Protein AF-0000000080301432 (afdb_homodimer)

Structure (mmCIF, N/CA/C/O backbone):
data_AF-0000000080301432-model_v1
#
loop_
_entity.id
_entity.type
_entity.pdbx_description
1 polymer 'cAMP-binding proteins'
#
loop_
_atom_site.group_PDB
_atom_site.id
_atom_site.type_symbol
_atom_site.label_atom_id
_atom_site.label_alt_id
_atom_site.label_comp_id
_atom_site.label_asym_id
_atom_site.label_entity_id
_atom_site.label_seq_id
_atom_site.pdbx_PDB_ins_code
_atom_site.Cartn_x
_atom_site.Cartn_y
_atom_site.Cartn_z
_atom_site.occupancy
_atom_site.B_iso_or_equiv
_atom_site.auth_seq_id
_atom_site.auth_comp_id
_atom_site.auth_asym_id
_atom_site.auth_atom_id
_atom_site.pdbx_PDB_model_num
ATOM 1 N N . MET A 1 1 ? 29.312 36.219 -25.047 1 31.88 1 MET A N 1
ATOM 2 C CA . MET A 1 1 ? 28.875 35.688 -23.75 1 31.88 1 MET A CA 1
ATOM 3 C C . MET A 1 1 ? 28.266 34.281 -23.922 1 31.88 1 MET A C 1
ATOM 5 O O . MET A 1 1 ? 27.234 34.156 -24.578 1 31.88 1 MET A O 1
ATOM 9 N N . THR A 1 2 ? 29.094 33.219 -23.953 1 35.44 2 THR A N 1
ATOM 10 C CA . THR A 1 2 ? 28.906 31.828 -24.328 1 35.44 2 THR A CA 1
ATOM 11 C C . THR A 1 2 ? 27.922 31.156 -23.375 1 35.44 2 THR A C 1
ATOM 13 O O . THR A 1 2 ? 28.062 31.266 -22.156 1 35.44 2 THR A O 1
ATOM 16 N N . ASP A 1 3 ? 26.672 30.906 -23.781 1 39.03 3 ASP A N 1
ATOM 17 C CA . ASP A 1 3 ? 25.578 30.281 -23.031 1 39.03 3 ASP A CA 1
ATOM 18 C C . ASP A 1 3 ? 26.047 29 -22.359 1 39.03 3 ASP A C 1
ATOM 20 O O . ASP A 1 3 ? 26.672 28.141 -22.984 1 39.03 3 ASP A O 1
ATOM 24 N N . PRO A 1 4 ? 26.297 29.078 -20.984 1 39.94 4 PRO A N 1
ATOM 25 C CA . PRO A 1 4 ? 26.75 27.844 -20.328 1 39.94 4 PRO A CA 1
ATOM 26 C C . PRO A 1 4 ? 25.906 26.625 -20.703 1 39.94 4 PRO A C 1
ATOM 28 O O . PRO A 1 4 ? 24.688 26.734 -20.828 1 39.94 4 PRO A O 1
ATOM 31 N N . ALA A 1 5 ? 26.469 25.719 -21.469 1 35.34 5 ALA A N 1
ATOM 32 C CA . ALA A 1 5 ? 25.938 24.438 -21.969 1 35.34 5 ALA A CA 1
ATOM 33 C C . ALA A 1 5 ? 25.188 23.703 -20.875 1 35.34 5 ALA A C 1
ATOM 35 O O . ALA A 1 5 ? 25.672 23.594 -19.734 1 35.34 5 ALA A O 1
ATOM 36 N N . ARG A 1 6 ? 23.859 23.75 -20.812 1 36 6 ARG A N 1
ATOM 37 C CA . ARG A 1 6 ? 23 22.953 -19.938 1 36 6 ARG A CA 1
ATOM 38 C C . ARG A 1 6 ? 23.531 21.531 -19.812 1 36 6 ARG A C 1
ATOM 40 O O . ARG A 1 6 ? 23.859 20.891 -20.828 1 36 6 ARG A O 1
ATOM 47 N N . PRO A 1 7 ? 24.047 21.156 -18.641 1 33.66 7 PRO A N 1
ATOM 48 C CA . PRO A 1 7 ? 24.594 19.797 -18.594 1 33.66 7 PRO A CA 1
ATOM 49 C C . PRO A 1 7 ? 23.703 18.781 -19.328 1 33.66 7 PRO A C 1
ATOM 51 O O . PRO A 1 7 ? 22.484 18.969 -19.406 1 33.66 7 PRO A O 1
ATOM 54 N N . THR A 1 8 ? 24.172 18.219 -20.391 1 31.19 8 THR A N 1
ATOM 55 C CA . THR A 1 8 ? 23.562 17.125 -21.125 1 31.19 8 THR A CA 1
ATOM 56 C C . THR A 1 8 ? 22.938 16.109 -20.172 1 31.19 8 THR A C 1
ATOM 58 O O . THR A 1 8 ? 23.547 15.719 -19.172 1 31.19 8 THR A O 1
ATOM 61 N N . LEU A 1 9 ? 21.688 16.062 -20.062 1 32.84 9 LEU A N 1
ATOM 62 C CA . LEU A 1 9 ? 20.953 15.008 -19.375 1 32.84 9 LEU A CA 1
ATOM 63 C C . LEU A 1 9 ? 21.688 13.68 -19.484 1 32.84 9 LEU A C 1
ATOM 65 O O . LEU A 1 9 ? 22.016 13.242 -20.594 1 32.84 9 LEU A O 1
ATOM 69 N N . ALA A 1 10 ? 22.5 13.367 -18.5 1 34.22 10 ALA A N 1
ATOM 70 C CA . ALA A 1 10 ? 23.203 12.094 -18.422 1 34.22 10 ALA A CA 1
ATOM 71 C C . ALA A 1 10 ? 22.422 10.992 -19.125 1 34.22 10 ALA A C 1
ATOM 73 O O . ALA A 1 10 ? 21.188 10.992 -19.109 1 34.22 10 ALA A O 1
ATOM 74 N N . THR A 1 11 ? 22.906 10.391 -20.109 1 33.69 11 THR A N 1
ATOM 75 C CA . THR A 1 11 ? 22.484 9.25 -20.922 1 33.69 11 THR A CA 1
ATOM 76 C C . THR A 1 11 ? 21.766 8.227 -20.062 1 33.69 11 THR A C 1
ATOM 78 O O . THR A 1 11 ? 22.125 8.016 -18.891 1 33.69 11 THR A O 1
ATOM 81 N N . THR A 1 12 ? 20.5 8.047 -20.234 1 35.94 12 THR A N 1
ATOM 82 C CA . THR A 1 12 ? 19.75 6.914 -19.719 1 35.94 12 THR A CA 1
ATOM 83 C C . THR A 1 12 ? 20.625 5.668 -19.625 1 35.94 12 THR A C 1
ATOM 85 O O . THR A 1 12 ? 21.297 5.312 -20.594 1 35.94 12 THR A O 1
ATOM 88 N N . PRO A 1 13 ? 21.25 5.383 -18.5 1 36.56 13 PRO A N 1
ATOM 89 C CA . PRO A 1 13 ? 22.016 4.145 -18.594 1 36.56 13 PRO A CA 1
ATOM 90 C C . PRO A 1 13 ? 21.453 3.166 -19.609 1 36.56 13 PRO A C 1
ATOM 92 O O . PRO A 1 13 ? 20.25 3.115 -19.828 1 36.56 13 PRO A O 1
ATOM 95 N N . THR A 1 14 ? 21.984 3.111 -20.766 1 36.69 14 THR A N 1
ATOM 96 C CA . THR A 1 14 ? 21.688 1.979 -21.625 1 36.69 14 THR A CA 1
ATOM 97 C C . THR A 1 14 ? 21.359 0.737 -20.797 1 36.69 14 THR A C 1
ATOM 99 O O . THR A 1 14 ? 22.062 0.423 -19.844 1 36.69 14 THR A O 1
ATOM 102 N N . THR A 1 15 ? 20.125 0.4 -20.594 1 39.47 15 THR A N 1
ATOM 103 C CA . THR A 1 15 ? 19.719 -0.861 -19.984 1 39.47 15 THR A CA 1
ATOM 104 C C . THR A 1 15 ? 20.703 -1.977 -20.359 1 39.47 15 THR A C 1
ATOM 106 O O . THR A 1 15 ? 20.719 -2.434 -21.516 1 39.47 15 THR A O 1
ATOM 109 N N . ARG A 1 16 ? 22.016 -1.852 -20.438 1 42.56 16 ARG A N 1
ATOM 110 C CA . ARG A 1 16 ? 22.766 -3.096 -20.594 1 42.56 16 ARG A CA 1
ATOM 111 C C . ARG A 1 16 ? 22.016 -4.262 -19.938 1 42.56 16 ARG A C 1
ATOM 113 O O . ARG A 1 16 ? 21.531 -4.148 -18.812 1 42.56 16 ARG A O 1
ATOM 120 N N . ALA A 1 17 ? 21.609 -5.152 -20.75 1 49.19 17 ALA A N 1
ATOM 121 C CA . ALA A 1 17 ? 20.953 -6.383 -20.312 1 49.19 17 ALA A CA 1
ATOM 122 C C . ALA A 1 17 ? 21.453 -6.805 -18.938 1 49.19 17 ALA A C 1
ATOM 124 O O . ALA A 1 17 ? 22.641 -7.062 -18.734 1 49.19 17 ALA A O 1
ATOM 125 N N . ALA A 1 18 ? 20.844 -6.289 -17.781 1 62.34 18 ALA A N 1
ATOM 126 C CA . ALA A 1 18 ? 21.188 -6.695 -16.422 1 62.34 18 ALA A CA 1
ATOM 127 C C . ALA A 1 18 ? 21.625 -8.156 -16.375 1 62.34 18 ALA A C 1
ATOM 129 O O . ALA A 1 18 ? 21.016 -9.016 -17.016 1 62.34 18 ALA A O 1
ATOM 130 N N . ARG A 1 19 ? 22.938 -8.383 -16.078 1 77.38 19 ARG A N 1
ATOM 131 C CA . ARG A 1 19 ? 23.406 -9.742 -15.82 1 77.38 19 ARG A CA 1
ATOM 132 C C . ARG A 1 19 ? 22.531 -10.438 -14.789 1 77.38 19 ARG A C 1
ATOM 134 O O . ARG A 1 19 ? 22.125 -9.828 -13.797 1 77.38 19 ARG A O 1
ATOM 141 N N . SER A 1 20 ? 22.031 -11.625 -15.133 1 85.88 20 SER A N 1
ATOM 142 C CA . SER A 1 20 ? 21.234 -12.398 -14.18 1 85.88 20 SER A CA 1
ATOM 143 C C . SER A 1 20 ? 21.953 -12.539 -12.844 1 85.88 20 SER A C 1
ATOM 145 O O . SER A 1 20 ? 23.156 -12.758 -12.812 1 85.88 20 SER A O 1
ATOM 147 N N . LEU A 1 21 ? 21.375 -12.32 -11.773 1 87.38 21 LEU A N 1
ATOM 148 C CA . LEU A 1 21 ? 21.953 -12.492 -10.445 1 87.38 21 LEU A CA 1
ATOM 149 C C . LEU A 1 21 ? 22.469 -13.914 -10.258 1 87.38 21 LEU A C 1
ATOM 151 O O . LEU A 1 21 ? 23.391 -14.141 -9.477 1 87.38 21 LEU A O 1
ATOM 155 N N . THR A 1 22 ? 21.859 -14.766 -10.984 1 84.12 22 THR A N 1
ATOM 156 C CA . THR A 1 22 ? 22.234 -16.172 -10.812 1 84.12 22 THR A CA 1
ATOM 157 C C . THR A 1 22 ? 23.641 -16.422 -11.336 1 84.12 22 THR A C 1
ATOM 159 O O . THR A 1 22 ? 24.25 -17.453 -11.023 1 84.12 22 THR A O 1
ATOM 162 N N . GLU A 1 23 ? 24.141 -15.5 -12.133 1 86.06 23 GLU A N 1
ATOM 163 C CA . GLU A 1 23 ? 25.5 -15.617 -12.648 1 86.06 23 GLU A CA 1
ATOM 164 C C . GLU A 1 23 ? 26.516 -15.266 -11.57 1 86.06 23 GLU A C 1
ATOM 166 O O . GLU A 1 23 ? 27.719 -15.469 -11.766 1 86.06 23 GLU A O 1
ATOM 171 N N . THR A 1 24 ? 26.078 -14.789 -10.445 1 88.44 24 THR A N 1
ATOM 172 C CA . THR A 1 24 ? 26.875 -14.516 -9.258 1 88.44 24 THR A CA 1
ATOM 173 C C . THR A 1 24 ? 26.266 -15.195 -8.031 1 88.44 24 THR A C 1
ATOM 175 O O . THR A 1 24 ? 25.562 -14.562 -7.254 1 88.44 24 THR A O 1
ATOM 178 N N . PRO A 1 25 ? 26.641 -16.484 -7.824 1 88.81 25 PRO A N 1
ATOM 179 C CA . PRO A 1 25 ? 25.969 -17.297 -6.816 1 88.81 25 PRO A CA 1
ATOM 180 C C . PRO A 1 25 ? 25.984 -16.656 -5.43 1 88.81 25 PRO A C 1
ATOM 182 O O . PRO A 1 25 ? 25 -16.719 -4.699 1 88.81 25 PRO A O 1
ATOM 185 N N . ALA A 1 26 ? 27.094 -16.016 -5.113 1 91.44 26 ALA A N 1
ATOM 186 C CA . ALA A 1 26 ? 27.203 -15.391 -3.795 1 91.44 26 ALA A CA 1
ATOM 187 C C . ALA A 1 26 ? 26.203 -14.258 -3.641 1 91.44 26 ALA A C 1
ATOM 189 O O . ALA A 1 26 ? 25.562 -14.117 -2.588 1 91.44 26 ALA A O 1
ATOM 190 N N . LEU A 1 27 ? 26.047 -13.523 -4.699 1 91.62 27 LEU A N 1
ATOM 191 C CA . LEU A 1 27 ? 25.109 -12.406 -4.668 1 91.62 27 LEU A CA 1
ATOM 192 C C . LEU A 1 27 ? 23.672 -12.906 -4.711 1 91.62 27 LEU A C 1
ATOM 194 O O . LEU A 1 27 ? 22.781 -12.312 -4.098 1 91.62 27 LEU A O 1
ATOM 198 N N . ALA A 1 28 ? 23.484 -14.016 -5.453 1 93 28 ALA A N 1
ATOM 199 C CA . ALA A 1 28 ? 22.156 -14.617 -5.508 1 93 28 ALA A CA 1
ATOM 200 C C . ALA A 1 28 ? 21.719 -15.125 -4.133 1 93 28 ALA A C 1
ATOM 202 O O . ALA A 1 28 ? 20.578 -14.914 -3.721 1 93 28 ALA A O 1
ATOM 203 N N . ASP A 1 29 ? 22.672 -15.773 -3.443 1 92.06 29 ASP A N 1
ATOM 204 C CA . ASP A 1 29 ? 22.391 -16.266 -2.098 1 92.06 29 ASP A CA 1
ATOM 205 C C . ASP A 1 29 ? 22.094 -15.109 -1.144 1 92.06 29 ASP A C 1
ATOM 207 O O . ASP A 1 29 ? 21.172 -15.188 -0.337 1 92.06 29 ASP A O 1
ATOM 211 N N . LEU A 1 30 ? 22.875 -14.07 -1.279 1 91.81 30 LEU A N 1
ATOM 212 C CA . LEU A 1 30 ? 22.672 -12.883 -0.455 1 91.81 30 LEU A CA 1
ATOM 213 C C . LEU A 1 30 ? 21.297 -12.266 -0.726 1 91.81 30 LEU A C 1
ATOM 215 O O . LEU A 1 30 ? 20.578 -11.922 0.209 1 91.81 30 LEU A O 1
ATOM 219 N N . ALA A 1 31 ? 20.953 -12.148 -1.987 1 91.94 31 ALA A N 1
ATOM 220 C CA . ALA A 1 31 ? 19.656 -11.578 -2.377 1 91.94 31 ALA A CA 1
ATOM 221 C C . ALA A 1 31 ? 18.5 -12.375 -1.777 1 91.94 31 ALA A C 1
ATOM 223 O O . ALA A 1 31 ? 17.547 -11.797 -1.257 1 91.94 31 ALA A O 1
ATOM 224 N N . ALA A 1 32 ? 18.609 -13.68 -1.793 1 91.31 32 ALA A N 1
ATOM 225 C CA . ALA A 1 32 ? 17.562 -14.547 -1.246 1 91.31 32 ALA A CA 1
ATOM 226 C C . ALA A 1 32 ? 17.422 -14.352 0.261 1 91.31 32 ALA A C 1
ATOM 228 O O . ALA A 1 32 ? 16.312 -14.273 0.784 1 91.31 32 ALA A O 1
ATOM 229 N N . GLN A 1 33 ? 18.531 -14.219 0.921 1 89.69 33 GLN A N 1
ATOM 230 C CA . GLN A 1 33 ? 18.516 -14 2.363 1 89.69 33 GLN A CA 1
ATOM 231 C C . GLN A 1 33 ? 17.922 -12.641 2.715 1 89.69 33 GLN A C 1
ATOM 233 O O . GLN A 1 33 ? 17.125 -12.531 3.646 1 89.69 33 GLN A O 1
ATOM 238 N N . LEU A 1 34 ? 18.266 -11.688 1.955 1 89.69 34 LEU A N 1
ATOM 239 C CA . LEU A 1 34 ? 17.797 -10.328 2.199 1 89.69 34 LEU A CA 1
ATOM 240 C C . LEU A 1 34 ? 16.297 -10.219 1.937 1 89.69 34 LEU A C 1
ATOM 242 O O . LEU A 1 34 ? 15.594 -9.461 2.613 1 89.69 34 LEU A O 1
ATOM 246 N N . LEU A 1 35 ? 15.852 -10.938 0.955 1 88.25 35 LEU A N 1
ATOM 247 C CA . LEU A 1 35 ? 14.422 -10.938 0.648 1 88.25 35 LEU A CA 1
ATOM 248 C C . LEU A 1 35 ? 13.609 -11.461 1.832 1 88.25 35 LEU A C 1
ATOM 250 O O . LEU A 1 35 ? 12.484 -11.023 2.055 1 88.25 35 LEU A O 1
ATOM 254 N N . GLN A 1 36 ? 14.18 -12.289 2.715 1 84.38 36 GLN A N 1
ATOM 255 C CA . GLN A 1 36 ? 13.492 -12.922 3.834 1 84.38 36 GLN A CA 1
ATOM 256 C C . GLN A 1 36 ? 13.516 -12.023 5.07 1 84.38 36 GLN A C 1
ATOM 258 O O . GLN A 1 36 ? 12.609 -12.078 5.902 1 84.38 36 GLN A O 1
ATOM 263 N N . THR A 1 37 ? 14.648 -11.477 5.508 1 68.5 37 THR A N 1
ATOM 264 C CA . THR A 1 37 ? 14.891 -10.82 6.785 1 68.5 37 THR A CA 1
ATOM 265 C C . THR A 1 37 ? 13.992 -9.602 6.949 1 68.5 37 THR A C 1
ATOM 267 O O . THR A 1 37 ? 13.406 -9.391 8.016 1 68.5 37 THR A O 1
ATOM 270 N N . GLU A 1 38 ? 14.367 -8.609 6.441 1 53.78 38 GLU A N 1
ATOM 271 C CA . GLU A 1 38 ? 13.961 -7.301 6.945 1 53.78 38 GLU A CA 1
ATOM 272 C C . GLU A 1 38 ? 12.562 -6.926 6.449 1 53.78 38 GLU A C 1
ATOM 274 O O . GLU A 1 38 ? 11.961 -5.965 6.934 1 53.78 38 GLU A O 1
ATOM 279 N N . GLY A 1 39 ? 11.984 -7.625 5.859 1 51.5 39 GLY A N 1
ATOM 280 C CA . GLY A 1 39 ? 10.711 -7.121 5.371 1 51.5 39 GLY A CA 1
ATOM 281 C C . GLY A 1 39 ? 9.711 -8.219 5.066 1 51.5 39 GLY A C 1
ATOM 282 O O . GLY A 1 39 ? 9.625 -9.211 5.793 1 51.5 39 GLY A O 1
ATOM 283 N N . ALA A 1 40 ? 9.023 -7.789 3.887 1 50.28 40 ALA A N 1
ATOM 284 C CA . ALA A 1 40 ? 7.809 -8.062 3.119 1 50.28 40 ALA A CA 1
ATOM 285 C C . ALA A 1 40 ? 7.66 -9.555 2.84 1 50.28 40 ALA A C 1
ATOM 287 O O . ALA A 1 40 ? 6.539 -10.055 2.717 1 50.28 40 ALA A O 1
ATOM 288 N N . LEU A 1 41 ? 8.914 -10.234 2.791 1 62.16 41 LEU A N 1
ATOM 289 C CA . LEU A 1 41 ? 8.672 -11.523 2.16 1 62.16 41 LEU A CA 1
ATOM 290 C C . LEU A 1 41 ? 8.969 -12.664 3.125 1 62.16 41 LEU A C 1
ATOM 292 O O . LEU A 1 41 ? 9.344 -13.758 2.701 1 62.16 41 LEU A O 1
ATOM 296 N N . SER A 1 42 ? 8.812 -12.164 4.438 1 61.09 42 SER A N 1
ATOM 297 C CA . SER A 1 42 ? 9.039 -13.172 5.469 1 61.09 42 SER A CA 1
ATOM 298 C C . SER A 1 42 ? 8.227 -14.43 5.199 1 61.09 42 SER A C 1
ATOM 300 O O . SER A 1 42 ? 8.562 -15.508 5.695 1 61.09 42 SER A O 1
ATOM 302 N N . ASP A 1 43 ? 7.227 -14.273 4.43 1 69.69 43 ASP A N 1
ATOM 303 C CA . ASP A 1 43 ? 6.402 -15.438 4.117 1 69.69 43 ASP A CA 1
ATOM 304 C C . ASP A 1 43 ? 7.039 -16.281 3.016 1 69.69 43 ASP A C 1
ATOM 306 O O . ASP A 1 43 ? 6.586 -17.391 2.74 1 69.69 43 ASP A O 1
ATOM 310 N N . LEU A 1 44 ? 8.109 -15.625 2.533 1 80.06 44 LEU A N 1
ATOM 311 C CA . LEU A 1 44 ? 8.836 -16.375 1.517 1 80.06 44 LEU A CA 1
ATOM 312 C C . LEU A 1 44 ? 9.883 -17.281 2.154 1 80.06 44 L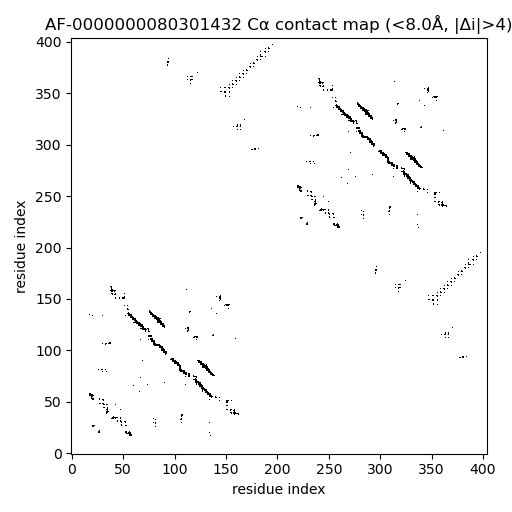EU A C 1
ATOM 314 O O . LEU A 1 44 ? 10.805 -16.797 2.818 1 80.06 44 LEU A O 1
ATOM 318 N N . GLY A 1 45 ? 9.719 -18.562 2.176 1 84.12 45 GLY A N 1
ATOM 319 C CA . GLY A 1 45 ? 10.82 -19.422 2.553 1 84.12 45 GLY A CA 1
ATOM 320 C C . GLY A 1 45 ? 12.055 -19.234 1.686 1 84.12 45 GLY A C 1
ATOM 321 O O . GLY A 1 45 ? 12.008 -18.531 0.672 1 84.12 45 GLY A O 1
ATOM 322 N N . LEU A 1 46 ? 13.188 -19.797 2.059 1 87.31 46 LEU A N 1
ATOM 323 C CA . LEU A 1 46 ? 14.453 -19.609 1.354 1 87.31 46 LEU A CA 1
ATOM 324 C C . LEU A 1 46 ? 14.352 -20.141 -0.076 1 87.31 46 LEU A C 1
ATOM 326 O O . LEU A 1 46 ? 14.898 -19.531 -1.002 1 87.3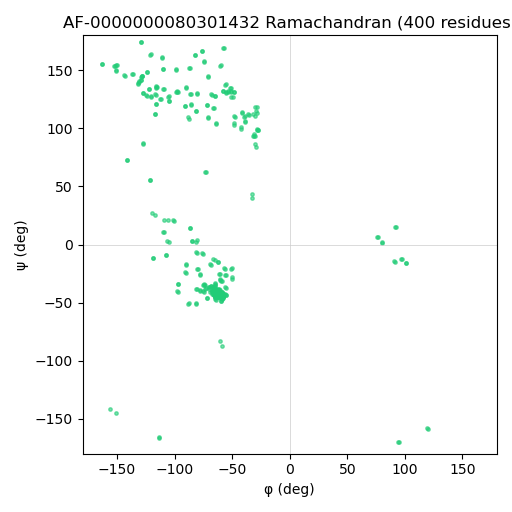1 46 LEU A O 1
ATOM 330 N N . GLU A 1 47 ? 13.672 -21.234 -0.257 1 90.69 47 GLU A N 1
ATOM 331 C CA . GLU A 1 47 ? 13.516 -21.797 -1.593 1 90.69 47 GLU A CA 1
ATOM 332 C C . GLU A 1 47 ? 12.711 -20.875 -2.5 1 90.69 47 GLU A C 1
ATOM 334 O O . GLU A 1 47 ? 13.078 -20.656 -3.658 1 90.69 47 GLU A O 1
ATOM 339 N N . ASP A 1 48 ? 11.656 -20.328 -1.947 1 92.19 48 ASP A N 1
ATOM 340 C CA . ASP A 1 48 ? 10.836 -19.391 -2.707 1 92.19 48 ASP A CA 1
ATOM 341 C C . ASP A 1 48 ? 11.617 -18.125 -3.041 1 92.19 48 ASP A C 1
ATOM 343 O O . ASP A 1 48 ? 11.547 -17.625 -4.164 1 92.19 48 ASP A O 1
ATOM 347 N N . ALA A 1 49 ? 12.406 -17.688 -2.025 1 92.62 49 ALA A N 1
ATOM 348 C CA . ALA A 1 49 ? 13.219 -16.484 -2.234 1 92.62 49 ALA A CA 1
ATOM 349 C C . ALA A 1 49 ? 14.242 -16.719 -3.342 1 92.62 49 ALA A C 1
ATOM 351 O O . ALA A 1 49 ? 14.445 -15.844 -4.191 1 92.62 49 ALA A O 1
ATOM 352 N N . ALA A 1 50 ? 14.844 -17.844 -3.34 1 92.5 50 ALA A N 1
ATOM 353 C CA . ALA A 1 50 ? 15.82 -18.188 -4.367 1 92.5 50 ALA A CA 1
ATOM 354 C C . ALA A 1 50 ? 15.172 -18.219 -5.75 1 92.5 50 ALA A C 1
ATOM 356 O O . ALA A 1 50 ? 15.781 -17.812 -6.738 1 92.5 50 ALA A O 1
ATOM 357 N N . ALA A 1 51 ? 13.984 -18.75 -5.789 1 94.06 51 ALA A N 1
ATOM 358 C CA . ALA A 1 51 ? 13.25 -18.766 -7.055 1 94.06 51 ALA A CA 1
ATOM 359 C C . ALA A 1 51 ? 13.016 -17.359 -7.578 1 94.06 51 ALA A C 1
ATOM 361 O O . ALA A 1 51 ? 13.195 -17.094 -8.773 1 94.06 51 ALA A O 1
ATOM 362 N N . VAL A 1 52 ? 12.641 -16.469 -6.68 1 94.38 52 VAL A N 1
ATOM 363 C CA . VAL A 1 52 ? 12.414 -15.078 -7.074 1 94.38 52 VAL A CA 1
ATOM 364 C C . VAL A 1 52 ? 13.711 -14.477 -7.621 1 94.38 52 VAL A C 1
ATOM 366 O O . VAL A 1 52 ? 13.703 -13.812 -8.656 1 94.38 52 VAL A O 1
ATOM 369 N N . VAL A 1 53 ? 14.789 -14.734 -6.957 1 94.62 53 VAL A N 1
ATOM 370 C CA . VAL A 1 53 ? 16.094 -14.18 -7.309 1 94.62 53 VAL A CA 1
ATOM 371 C C . VAL A 1 53 ? 16.484 -14.633 -8.711 1 94.62 53 VAL A C 1
ATOM 373 O O . VAL A 1 53 ? 17.125 -13.883 -9.461 1 94.62 53 VAL A O 1
ATOM 376 N N . GLY A 1 54 ? 16.031 -15.797 -9.109 1 95.12 54 GLY A N 1
ATOM 377 C CA . GLY A 1 54 ? 16.297 -16.312 -10.438 1 95.12 54 GLY A CA 1
ATOM 378 C C . GLY A 1 54 ? 15.727 -15.445 -11.539 1 95.12 54 GLY A C 1
ATOM 379 O O . GLY A 1 54 ? 16.141 -15.547 -12.695 1 95.12 54 GLY A O 1
ATOM 380 N N . TYR A 1 55 ? 14.844 -14.555 -11.227 1 95.62 55 TYR A N 1
ATOM 381 C CA . TYR A 1 55 ? 14.211 -13.68 -12.203 1 95.62 55 TYR A CA 1
ATOM 382 C C . TYR A 1 55 ? 14.758 -12.258 -12.094 1 95.62 55 TYR A C 1
ATOM 384 O O . TYR A 1 55 ? 14.281 -11.352 -12.781 1 95.62 55 TYR A O 1
ATOM 392 N N . MET A 1 56 ? 15.711 -12.125 -11.203 1 95.69 56 MET A N 1
ATOM 393 C CA . MET A 1 56 ? 16.281 -10.789 -10.992 1 95.69 56 MET A CA 1
ATOM 394 C C . MET A 1 56 ? 17.594 -10.625 -11.758 1 95.69 56 MET A C 1
ATOM 396 O O . MET A 1 56 ? 18.281 -11.609 -12.023 1 95.69 56 MET A O 1
ATOM 400 N N . GLY A 1 57 ? 17.859 -9.445 -12.133 1 95.38 57 GLY A N 1
ATOM 401 C CA . GLY A 1 57 ? 19.141 -9.07 -12.703 1 95.38 57 GLY A CA 1
ATOM 402 C C . GLY A 1 57 ? 19.969 -8.195 -11.789 1 95.38 57 GLY A C 1
ATOM 403 O O . GLY A 1 57 ? 19.422 -7.473 -10.953 1 95.38 57 GLY A O 1
ATOM 404 N N . LEU A 1 58 ? 21.266 -8.289 -11.922 1 95.06 58 LEU A N 1
ATOM 405 C CA . LEU A 1 58 ? 22.172 -7.445 -11.148 1 95.06 58 LEU A CA 1
ATOM 406 C C . LEU A 1 58 ? 22.297 -6.062 -11.781 1 95.06 58 LEU A C 1
ATOM 408 O O . LEU A 1 58 ? 22.547 -5.949 -12.984 1 95.06 58 LEU A O 1
ATOM 412 N N . VAL A 1 59 ? 22.125 -5.059 -10.977 1 94.94 59 VAL A N 1
ATOM 413 C CA . VAL A 1 59 ? 22.281 -3.672 -11.414 1 94.94 59 VAL A CA 1
ATOM 414 C C . VAL A 1 59 ? 23.219 -2.934 -10.461 1 94.94 59 VAL A C 1
ATOM 416 O O . VAL A 1 59 ? 23.188 -3.152 -9.25 1 94.94 59 VAL A O 1
ATOM 419 N N . THR A 1 60 ? 24.016 -2.111 -11 1 95.69 60 THR A N 1
ATOM 420 C CA . THR A 1 60 ? 24.969 -1.339 -10.203 1 95.69 60 THR A CA 1
ATOM 421 C C . THR A 1 60 ? 24.859 0.148 -10.531 1 95.69 60 THR A C 1
ATOM 423 O O . THR A 1 60 ? 24.547 0.519 -11.664 1 95.69 60 THR A O 1
ATOM 426 N N . PHE A 1 61 ? 25.047 0.974 -9.531 1 96.5 61 PHE A N 1
ATOM 427 C CA . PHE A 1 61 ? 25.094 2.426 -9.656 1 96.5 61 PHE A CA 1
ATOM 428 C C . PHE A 1 61 ? 26.297 3 -8.922 1 96.5 61 PHE A C 1
ATOM 430 O O . PHE A 1 61 ? 26.625 2.562 -7.82 1 96.5 61 PHE A O 1
ATOM 437 N N . PRO A 1 62 ? 26.969 3.982 -9.516 1 97.56 62 PRO A N 1
ATOM 438 C CA . PRO A 1 62 ? 28 4.684 -8.75 1 97.56 62 PRO A CA 1
ATOM 439 C C . PRO A 1 62 ? 27.422 5.641 -7.715 1 97.56 62 PRO A C 1
ATOM 441 O O . PRO A 1 62 ? 26.25 6.035 -7.812 1 97.56 62 PRO A O 1
ATOM 444 N N . ALA A 1 63 ? 28.25 5.91 -6.742 1 97.44 63 ALA A N 1
ATOM 445 C CA . ALA A 1 63 ? 27.844 6.906 -5.754 1 97.44 63 ALA A CA 1
ATOM 446 C C . ALA A 1 63 ? 27.438 8.211 -6.43 1 97.44 63 ALA A C 1
ATOM 448 O O . ALA A 1 63 ? 28.094 8.672 -7.363 1 97.44 63 ALA A O 1
ATOM 449 N N . GLY A 1 64 ? 26.25 8.734 -6.02 1 96.25 64 GLY A N 1
ATOM 450 C CA . GLY A 1 64 ? 25.781 10.008 -6.543 1 96.25 64 GLY A CA 1
ATOM 451 C C . GLY A 1 64 ? 24.797 9.852 -7.695 1 96.25 64 GLY A C 1
ATOM 452 O O . GLY A 1 64 ? 24.141 10.812 -8.086 1 96.25 64 GLY A O 1
ATOM 453 N N . ALA A 1 65 ? 24.688 8.68 -8.227 1 96.81 65 ALA A N 1
ATOM 454 C CA . ALA A 1 65 ? 23.812 8.453 -9.375 1 96.81 65 ALA A CA 1
ATOM 455 C C . ALA A 1 65 ? 22.344 8.523 -8.969 1 96.81 65 ALA A C 1
ATOM 457 O O . ALA A 1 65 ? 21.969 8.062 -7.891 1 96.81 65 ALA A O 1
ATOM 458 N N . THR A 1 66 ? 21.516 9.055 -9.883 1 96 66 THR A N 1
ATOM 459 C CA . THR A 1 66 ? 20.062 9 -9.703 1 96 66 THR A CA 1
ATOM 460 C C . THR A 1 66 ? 19.516 7.645 -10.141 1 96 66 THR A C 1
ATOM 462 O O . THR A 1 66 ? 19.594 7.285 -11.32 1 96 66 THR A O 1
ATOM 465 N N . VAL A 1 67 ? 19 6.941 -9.18 1 96.31 67 VAL A N 1
ATOM 466 C CA . VAL A 1 67 ? 18.469 5.605 -9.422 1 96.31 67 VAL A CA 1
ATOM 467 C C . VAL A 1 67 ? 17.047 5.715 -10 1 96.31 67 VAL A C 1
ATOM 469 O O . VAL A 1 67 ? 16.734 5.055 -10.992 1 96.31 67 VAL A O 1
ATOM 472 N N . PHE A 1 68 ? 16.203 6.477 -9.359 1 95.31 68 PHE A N 1
ATOM 473 C CA . PHE A 1 68 ? 14.859 6.855 -9.781 1 95.31 68 PHE A CA 1
ATOM 474 C C . PHE A 1 68 ? 14.672 8.367 -9.703 1 95.31 68 PHE A C 1
ATOM 476 O O . PHE A 1 68 ? 15.203 9.016 -8.805 1 95.31 68 PHE A O 1
ATOM 483 N N . ARG A 1 69 ? 13.938 8.891 -10.617 1 93.38 69 ARG A N 1
ATOM 484 C CA . ARG A 1 69 ? 13.586 10.312 -10.586 1 93.38 69 ARG A CA 1
ATOM 485 C C . ARG A 1 69 ? 12.078 10.492 -10.422 1 93.38 69 ARG A C 1
ATOM 487 O O . ARG A 1 69 ? 11.297 9.961 -11.219 1 93.38 69 ARG A O 1
ATOM 494 N N . GLU A 1 70 ? 11.727 11.141 -9.398 1 91.81 70 GLU A N 1
ATOM 495 C CA . GLU A 1 70 ? 10.312 11.414 -9.164 1 91.81 70 GLU A CA 1
ATOM 496 C C . GLU A 1 70 ? 9.648 11.977 -10.414 1 91.81 70 GLU A C 1
ATOM 498 O O . GLU A 1 70 ? 10.188 12.875 -11.062 1 91.81 70 GLU A O 1
ATOM 503 N N . GLY A 1 71 ? 8.508 11.406 -10.758 1 91.31 71 GLY A N 1
ATOM 504 C CA . GLY A 1 71 ? 7.746 11.883 -11.898 1 91.31 71 GLY A CA 1
ATOM 505 C C . GLY A 1 71 ? 8.109 11.18 -13.195 1 91.31 71 GLY A C 1
ATOM 506 O O . GLY A 1 71 ? 7.391 11.297 -14.195 1 91.31 71 GLY A O 1
ATOM 507 N N . ASP A 1 72 ? 9.234 10.461 -13.234 1 92 72 ASP A N 1
ATOM 508 C CA . ASP A 1 72 ? 9.641 9.727 -14.43 1 92 72 ASP A CA 1
ATOM 509 C C . ASP A 1 72 ? 8.641 8.617 -14.75 1 92 72 ASP A C 1
ATOM 511 O O . ASP A 1 72 ? 8.328 7.789 -13.883 1 92 72 ASP A O 1
ATOM 515 N N . SER A 1 73 ? 8.133 8.539 -15.953 1 89.75 73 SER A N 1
ATOM 516 C CA . SER A 1 73 ? 7.141 7.555 -16.375 1 89.75 73 SER A CA 1
ATOM 517 C C . SER A 1 73 ? 7.75 6.508 -17.297 1 89.75 73 SER A C 1
ATOM 519 O O . SER A 1 73 ? 7.098 5.52 -17.641 1 89.75 73 SER A O 1
ATOM 521 N N . SER A 1 74 ? 8.961 6.703 -17.719 1 82.69 74 SER A N 1
ATOM 522 C CA . SER A 1 74 ? 9.57 5.848 -18.734 1 82.69 74 SER A CA 1
ATOM 523 C C . SER A 1 74 ? 10.297 4.668 -18.094 1 82.69 74 SER A C 1
ATOM 525 O O . SER A 1 74 ? 10.523 3.646 -18.75 1 82.69 74 SER A O 1
ATOM 527 N N . ARG A 1 75 ? 10.719 4.801 -16.828 1 80.5 75 ARG A N 1
ATOM 528 C CA . ARG A 1 75 ? 11.5 3.76 -16.172 1 80.5 75 ARG A CA 1
ATOM 529 C C . ARG A 1 75 ? 10.797 3.268 -14.914 1 80.5 75 ARG A C 1
ATOM 531 O O . ARG A 1 75 ? 11.406 3.207 -13.844 1 80.5 75 ARG A O 1
ATOM 538 N N . THR A 1 76 ? 9.523 2.826 -15.094 1 81.25 76 THR A N 1
ATOM 539 C CA . THR A 1 76 ? 8.703 2.461 -13.938 1 81.25 76 THR A CA 1
ATOM 540 C C . THR A 1 76 ? 8.484 0.953 -13.891 1 81.25 76 THR A C 1
ATOM 542 O O . THR A 1 76 ? 7.812 0.448 -12.992 1 81.25 76 THR A O 1
ATOM 545 N N . SER A 1 77 ? 9.25 0.253 -14.758 1 88.56 77 SER A N 1
ATOM 546 C CA . SER A 1 77 ? 8.836 -1.128 -14.969 1 88.56 77 SER A CA 1
ATOM 547 C C . SER A 1 77 ? 9.688 -2.096 -14.164 1 88.56 77 SER A C 1
ATOM 549 O O . SER A 1 77 ? 9.82 -3.27 -14.516 1 88.56 77 SER A O 1
ATOM 551 N N . TYR A 1 78 ? 10.336 -1.562 -13.125 1 93.56 78 TYR A N 1
ATOM 552 C CA . TYR A 1 78 ? 11.133 -2.471 -12.305 1 93.56 78 TYR A CA 1
ATOM 553 C C . TYR A 1 78 ? 11.227 -1.976 -10.867 1 93.56 78 TYR A C 1
ATOM 555 O O . TYR A 1 78 ? 11.062 -0.782 -10.609 1 93.56 78 TYR A O 1
ATOM 563 N N . LEU A 1 79 ? 11.43 -2.875 -9.938 1 96 79 LEU A N 1
ATOM 564 C CA . LEU A 1 79 ? 11.828 -2.576 -8.562 1 96 79 LEU A CA 1
ATOM 565 C C . LEU A 1 79 ? 13.25 -3.039 -8.297 1 96 79 LEU A C 1
ATOM 567 O O . LEU A 1 79 ? 13.82 -3.801 -9.086 1 96 79 LEU A O 1
ATOM 571 N N . LEU A 1 80 ? 13.875 -2.477 -7.234 1 95.38 80 LEU A N 1
ATOM 572 C CA . LEU A 1 80 ? 15.242 -2.832 -6.867 1 95.38 80 LEU A CA 1
ATOM 573 C C . LEU A 1 80 ? 15.312 -3.309 -5.422 1 95.38 80 LEU A C 1
ATOM 575 O O . LEU A 1 80 ? 14.773 -2.658 -4.523 1 95.38 80 LEU A O 1
ATOM 579 N N . LEU A 1 81 ? 15.891 -4.438 -5.215 1 94.25 81 LEU A N 1
ATOM 580 C CA . LEU A 1 81 ? 16.312 -4.895 -3.898 1 94.25 81 LEU A CA 1
ATOM 581 C C . LEU A 1 81 ? 17.75 -4.465 -3.615 1 94.25 81 LEU A C 1
ATOM 583 O O . LEU A 1 81 ? 18.688 -4.883 -4.312 1 94.25 81 LEU A O 1
ATOM 587 N N . VAL A 1 82 ? 17.969 -3.701 -2.617 1 95.31 82 VAL A N 1
ATOM 588 C CA . VAL A 1 82 ? 19.312 -3.244 -2.283 1 95.31 82 VAL A CA 1
ATOM 589 C C . VAL A 1 82 ? 20.125 -4.402 -1.707 1 95.31 82 VAL A C 1
ATOM 591 O O . VAL A 1 82 ? 19.734 -5.008 -0.706 1 95.31 82 VAL A O 1
ATOM 594 N N . LEU A 1 83 ? 21.203 -4.711 -2.387 1 94.81 83 LEU A N 1
ATOM 595 C CA . LEU A 1 83 ? 22.078 -5.793 -1.935 1 94.81 83 LEU A CA 1
ATOM 596 C C . LEU A 1 83 ? 23.25 -5.242 -1.135 1 94.81 83 LEU A C 1
ATOM 598 O O . LEU A 1 83 ? 23.672 -5.848 -0.144 1 94.81 83 LEU A O 1
ATOM 602 N N . SER A 1 84 ? 23.812 -4.145 -1.586 1 95.88 84 SER A N 1
ATOM 603 C CA . SER A 1 84 ? 24.891 -3.428 -0.913 1 95.88 84 SER A CA 1
ATOM 604 C C . SER A 1 84 ? 24.844 -1.936 -1.229 1 95.88 84 SER A C 1
ATOM 606 O O . SER A 1 84 ? 24.375 -1.536 -2.297 1 95.88 84 SER A O 1
ATOM 608 N N . GLY A 1 85 ? 25.312 -1.118 -0.247 1 97.12 85 GLY A N 1
ATOM 609 C CA . GLY A 1 85 ? 25.297 0.328 -0.402 1 97.12 85 GLY A CA 1
ATOM 610 C C . GLY A 1 85 ? 24.062 0.975 0.214 1 97.12 85 GLY A C 1
ATOM 611 O O . GLY A 1 85 ? 23.359 0.35 1.011 1 97.12 85 GLY A O 1
ATOM 612 N N . GLU A 1 86 ? 23.938 2.25 -0.105 1 96.94 86 GLU A N 1
ATOM 613 C CA . GLU A 1 86 ? 22.844 3.025 0.477 1 96.94 86 GLU A CA 1
ATOM 614 C C . GLU A 1 86 ? 22.172 3.906 -0.572 1 96.94 86 GLU A C 1
ATOM 616 O O . GLU A 1 86 ? 22.828 4.371 -1.51 1 96.94 86 GLU A O 1
ATOM 621 N N . VAL A 1 87 ? 20.891 4.074 -0.397 1 96.38 87 VAL A N 1
ATOM 622 C CA . VAL A 1 87 ? 20.094 4.902 -1.294 1 96.38 87 VAL A CA 1
ATOM 623 C C . VAL A 1 87 ? 19.312 5.938 -0.486 1 96.38 87 VAL A C 1
ATOM 625 O O . VAL A 1 87 ? 18.734 5.613 0.555 1 96.38 87 VAL A O 1
ATOM 628 N N . SER A 1 88 ? 19.375 7.137 -0.874 1 95.5 88 SER A N 1
ATOM 629 C CA . SER A 1 88 ? 18.516 8.164 -0.289 1 95.5 88 SER A CA 1
ATOM 630 C C . SER A 1 88 ? 17.203 8.281 -1.048 1 95.5 88 SER A C 1
ATOM 632 O O . SER A 1 88 ? 17.172 8.18 -2.275 1 95.5 88 SER A O 1
ATOM 634 N N . VAL A 1 89 ? 16.125 8.352 -0.365 1 93.88 89 VAL A N 1
ATOM 635 C CA . VAL A 1 89 ? 14.805 8.609 -0.934 1 93.88 89 VAL A CA 1
ATOM 636 C C . VAL A 1 89 ? 14.383 10.047 -0.638 1 93.88 89 VAL A C 1
ATOM 638 O O . VAL A 1 89 ? 14.297 10.453 0.525 1 93.88 89 VAL A O 1
ATOM 641 N N . GLU A 1 90 ? 14.094 10.75 -1.699 1 88.62 90 GLU A N 1
ATOM 642 C CA . GLU A 1 90 ? 13.828 12.18 -1.572 1 88.62 90 GLU A CA 1
ATOM 643 C C . GLU A 1 90 ? 12.547 12.57 -2.299 1 88.62 90 GLU A C 1
ATOM 645 O O . GLU A 1 90 ? 12.203 11.977 -3.322 1 88.62 90 GLU A O 1
ATOM 650 N N . THR A 1 91 ? 11.836 13.414 -1.679 1 81.81 91 THR A N 1
ATOM 651 C CA . THR A 1 91 ? 10.68 14 -2.35 1 81.81 91 THR A CA 1
ATOM 652 C C . THR A 1 91 ? 10.812 15.516 -2.43 1 81.81 91 THR A C 1
ATOM 654 O O . THR A 1 91 ? 11.688 16.109 -1.796 1 81.81 91 THR A O 1
ATOM 657 N N . ALA A 1 92 ? 10 16.109 -3.291 1 75 92 ALA A N 1
ATOM 658 C CA . ALA A 1 92 ? 10.039 17.562 -3.473 1 75 92 ALA A CA 1
ATOM 659 C C . ALA A 1 92 ? 9.773 18.281 -2.156 1 75 92 ALA A C 1
ATOM 661 O O . ALA A 1 92 ? 8.945 17.844 -1.354 1 75 92 ALA A O 1
ATOM 662 N N . ASP A 1 93 ? 10.625 19.234 -1.911 1 68.81 93 ASP A N 1
ATOM 663 C CA . ASP A 1 93 ? 10.43 20.094 -0.751 1 68.81 93 ASP A CA 1
ATOM 664 C C . ASP A 1 93 ? 9.18 20.953 -0.915 1 68.81 93 ASP A C 1
ATOM 666 O O . ASP A 1 93 ? 9.07 21.719 -1.87 1 68.81 93 ASP A O 1
ATOM 670 N N . PRO A 1 94 ? 8.25 20.719 -0.005 1 62.25 94 PRO A N 1
ATOM 671 C CA . PRO A 1 94 ? 7.043 21.547 -0.124 1 62.25 94 PRO A CA 1
ATOM 672 C C . PRO A 1 94 ? 7.344 23.031 -0.088 1 62.25 94 PRO A C 1
ATOM 674 O O . PRO A 1 94 ? 6.535 23.844 -0.562 1 62.25 94 PRO A O 1
ATOM 677 N N . ARG A 1 95 ? 8.492 23.406 0.449 1 62.09 95 ARG A N 1
ATOM 678 C CA . ARG A 1 95 ? 8.844 24.812 0.62 1 62.09 95 ARG A CA 1
ATOM 679 C C . ARG A 1 95 ? 9.5 25.375 -0.638 1 62.09 95 ARG A C 1
ATOM 681 O O . ARG A 1 95 ? 9.914 26.531 -0.666 1 62.09 95 ARG A O 1
ATOM 688 N N . GLY A 1 96 ? 9.422 24.672 -1.794 1 61.81 96 GLY A N 1
ATOM 689 C CA . GLY A 1 96 ? 9.922 25.172 -3.068 1 61.81 96 GLY A CA 1
ATOM 690 C C . GLY A 1 96 ? 11.422 25.016 -3.223 1 61.81 96 GLY A C 1
ATOM 691 O O . GLY A 1 96 ? 12 25.469 -4.215 1 61.81 96 GLY A O 1
ATOM 692 N N . GLY A 1 97 ? 12.031 24.453 -2.289 1 56.03 97 GLY A N 1
ATOM 693 C CA . GLY A 1 97 ? 13.477 24.609 -2.221 1 56.03 97 GLY A CA 1
ATOM 694 C C . GLY A 1 97 ? 14.219 23.328 -2.564 1 56.03 97 GLY A C 1
ATOM 695 O O . GLY A 1 97 ? 15.391 23.172 -2.223 1 56.03 97 GLY A O 1
ATOM 696 N N . GLY A 1 98 ? 13.57 22.391 -3.289 1 66.44 98 GLY A N 1
ATOM 697 C CA . GLY A 1 98 ? 14.367 21.234 -3.637 1 66.44 98 GLY A CA 1
ATOM 698 C C . GLY A 1 98 ? 13.789 19.938 -3.098 1 66.44 98 GLY A C 1
ATOM 699 O O . GLY A 1 98 ? 12.578 19.797 -2.963 1 66.44 98 GLY A O 1
ATOM 700 N N . GLN A 1 99 ? 14.75 18.984 -3.037 1 68.94 99 GLN A N 1
ATOM 701 C CA . GLN A 1 99 ? 14.359 17.672 -2.559 1 68.94 99 GLN A CA 1
ATOM 702 C C . GLN A 1 99 ? 14.703 17.5 -1.08 1 68.94 99 GLN A C 1
ATOM 704 O O . GLN A 1 99 ? 15.695 18.047 -0.598 1 68.94 99 GLN A O 1
ATOM 709 N N . VAL A 1 100 ? 13.844 17.062 -0.32 1 69.62 100 VAL A N 1
ATOM 710 C CA . VAL A 1 100 ? 14.109 16.719 1.074 1 69.62 100 VAL A CA 1
ATOM 711 C C . VAL A 1 100 ? 14.18 15.195 1.229 1 69.62 100 VAL A C 1
ATOM 713 O O . VAL A 1 100 ? 13.328 14.477 0.708 1 69.62 100 VAL A O 1
ATOM 716 N N . ALA A 1 101 ? 15.336 14.805 1.859 1 71.19 101 ALA A N 1
ATOM 717 C CA . ALA A 1 101 ? 15.492 13.375 2.113 1 71.19 101 ALA A CA 1
ATOM 718 C C . ALA A 1 101 ? 14.492 12.891 3.16 1 71.19 101 ALA A C 1
ATOM 720 O O . ALA A 1 101 ? 14.398 13.461 4.25 1 71.19 101 ALA A O 1
ATOM 721 N N . ILE A 1 102 ? 13.867 11.859 2.725 1 71.75 102 ILE A N 1
ATOM 722 C CA . ILE A 1 102 ? 12.875 11.273 3.623 1 71.75 102 ILE A CA 1
ATOM 723 C C . ILE A 1 102 ? 13.492 10.102 4.383 1 71.75 102 ILE A C 1
ATOM 725 O O . ILE A 1 102 ? 13.266 9.945 5.582 1 71.75 102 ILE A O 1
ATOM 729 N N . SER A 1 103 ? 14.398 9.383 3.697 1 86.81 103 SER A N 1
ATOM 730 C CA . SER A 1 103 ? 14.969 8.195 4.336 1 86.81 103 SER A CA 1
ATOM 731 C C . SER A 1 103 ? 16.234 7.742 3.625 1 86.81 103 SER A C 1
ATOM 733 O O . SER A 1 103 ? 16.5 8.141 2.486 1 86.81 103 SER A O 1
ATOM 735 N N . ILE A 1 104 ? 17.094 7.055 4.344 1 92.69 104 ILE A N 1
ATOM 736 C CA . ILE A 1 104 ? 18.234 6.336 3.797 1 92.69 104 ILE A CA 1
ATOM 737 C C . ILE A 1 104 ? 18.031 4.832 3.963 1 92.69 104 ILE A C 1
ATOM 739 O O . ILE A 1 104 ? 17.781 4.352 5.07 1 92.69 104 ILE A O 1
ATOM 743 N N . LEU A 1 105 ? 18.125 4.16 2.859 1 93.5 105 LEU A N 1
ATOM 744 C CA . LEU A 1 105 ? 17.812 2.732 2.859 1 93.5 105 LEU A CA 1
ATOM 745 C C . LEU A 1 105 ? 19.047 1.911 2.523 1 93.5 105 LEU A C 1
ATOM 747 O O . LEU A 1 105 ? 19.812 2.275 1.63 1 93.5 105 LEU A O 1
ATOM 751 N N . GLY A 1 106 ? 19.25 0.852 3.271 1 94.19 106 GLY A N 1
ATOM 752 C CA . GLY A 1 106 ? 20.359 -0.058 3.057 1 94.19 106 GLY A CA 1
ATOM 753 C C . GLY A 1 106 ? 19.922 -1.438 2.6 1 94.19 106 GLY A C 1
ATOM 754 O O . GLY A 1 106 ? 18.781 -1.626 2.182 1 94.19 106 GLY A O 1
ATOM 755 N N . PRO A 1 107 ? 20.828 -2.438 2.65 1 94 107 PRO A N 1
ATOM 756 C CA . PRO A 1 107 ? 20.562 -3.795 2.172 1 94 107 PRO A CA 1
ATOM 757 C C . PRO A 1 107 ? 19.281 -4.383 2.752 1 94 107 PRO A C 1
ATOM 759 O O . PRO A 1 107 ? 19 -4.207 3.941 1 94 107 PRO A O 1
ATOM 762 N N . GLY A 1 108 ? 18.516 -4.992 1.851 1 91.25 108 GLY A N 1
ATOM 763 C CA . GLY A 1 108 ? 17.266 -5.617 2.283 1 91.25 108 GLY A CA 1
ATOM 764 C C . GLY A 1 108 ? 16.047 -4.781 1.985 1 91.25 108 GLY A C 1
ATOM 765 O O . GLY A 1 108 ? 14.922 -5.293 1.984 1 91.25 108 GLY A O 1
ATOM 766 N N . ASN A 1 109 ? 16.234 -3.57 1.713 1 92 109 ASN A N 1
ATOM 767 C CA . ASN A 1 109 ? 15.117 -2.697 1.364 1 92 109 ASN A CA 1
ATOM 768 C C . ASN A 1 109 ? 14.805 -2.756 -0.129 1 92 109 ASN A C 1
ATOM 770 O O . ASN A 1 109 ? 15.672 -3.092 -0.936 1 92 109 ASN A O 1
ATOM 774 N N . ILE A 1 110 ? 13.578 -2.514 -0.408 1 93.31 110 ILE A N 1
ATOM 775 C CA . ILE A 1 110 ? 13.102 -2.506 -1.787 1 93.31 110 ILE A CA 1
ATOM 776 C C . ILE A 1 110 ? 12.625 -1.104 -2.16 1 93.31 110 ILE A C 1
ATOM 778 O O . ILE A 1 110 ? 11.953 -0.441 -1.368 1 93.31 110 ILE A O 1
ATOM 782 N N . ILE A 1 111 ? 13.023 -0.657 -3.334 1 93.56 111 ILE A N 1
ATOM 783 C CA . ILE A 1 111 ? 12.539 0.612 -3.867 1 93.56 111 ILE A CA 1
ATOM 784 C C . ILE A 1 111 ? 11.906 0.388 -5.238 1 93.56 111 ILE A C 1
ATOM 786 O O . ILE A 1 111 ? 12.305 -0.526 -5.969 1 93.56 111 ILE A O 1
ATOM 790 N N . GLY A 1 112 ? 10.922 1.174 -5.551 1 94.06 112 GLY A N 1
ATOM 791 C CA . GLY A 1 112 ? 10.328 1.134 -6.879 1 94.06 112 GLY A CA 1
ATOM 792 C C . GLY A 1 112 ? 9.148 0.189 -6.973 1 94.06 112 GLY A C 1
ATOM 793 O O . GLY A 1 112 ? 8.695 -0.143 -8.07 1 94.06 112 GLY A O 1
ATOM 794 N N . GLU A 1 113 ? 8.586 -0.252 -5.855 1 93.19 113 GLU A N 1
ATOM 795 C CA . GLU A 1 113 ? 7.488 -1.217 -5.828 1 93.19 113 GLU A CA 1
ATOM 796 C C . GLU A 1 113 ? 6.23 -0.643 -6.477 1 93.19 113 GLU A C 1
ATOM 798 O O . GLU A 1 113 ? 5.562 -1.323 -7.254 1 93.19 113 GLU A O 1
ATOM 803 N N . MET A 1 114 ? 5.969 0.572 -6.113 1 93.44 114 MET A N 1
ATOM 804 C CA . MET A 1 114 ? 4.727 1.179 -6.594 1 93.44 114 MET A CA 1
ATOM 805 C C . MET A 1 114 ? 4.746 1.334 -8.109 1 93.44 114 MET A C 1
ATOM 807 O O . MET A 1 114 ? 3.771 0.999 -8.781 1 93.44 114 MET A O 1
ATOM 811 N N . GLY A 1 115 ? 5.855 1.812 -8.656 1 92.5 115 GLY A N 1
ATOM 812 C CA . GLY A 1 115 ? 5.984 1.893 -10.102 1 92.5 115 GLY A CA 1
ATOM 813 C C . GLY A 1 115 ? 5.832 0.55 -10.789 1 92.5 115 GLY A C 1
ATOM 814 O O . GLY A 1 115 ? 5.137 0.44 -11.805 1 92.5 115 GLY A O 1
ATOM 815 N N . LEU A 1 116 ? 6.445 -0.49 -10.258 1 92.75 116 LEU A N 1
ATOM 816 C CA . LEU A 1 116 ? 6.352 -1.835 -10.82 1 92.75 116 LEU A CA 1
ATOM 817 C C . LEU A 1 116 ? 4.902 -2.305 -10.867 1 92.75 116 LEU A C 1
ATOM 819 O O . LEU A 1 116 ? 4.473 -2.906 -11.852 1 92.75 116 LEU A O 1
ATOM 823 N N . LEU A 1 117 ? 4.188 -2 -9.828 1 89.94 117 LEU A N 1
ATOM 824 C CA . LEU A 1 117 ? 2.861 -2.576 -9.633 1 89.94 117 LEU A CA 1
ATOM 825 C C . LEU A 1 117 ? 1.819 -1.827 -10.461 1 89.94 117 LEU A C 1
ATOM 827 O O . LEU A 1 117 ? 0.941 -2.445 -11.07 1 89.94 117 LEU A O 1
ATOM 831 N N . ASP A 1 118 ? 1.902 -0.519 -10.586 1 87 118 ASP A N 1
ATOM 832 C CA . ASP A 1 118 ? 0.778 0.208 -11.172 1 87 118 ASP A CA 1
ATOM 833 C C . ASP A 1 118 ? 1.197 0.934 -12.445 1 87 118 ASP A C 1
ATOM 835 O O . ASP A 1 118 ? 0.355 1.479 -13.164 1 87 118 ASP A O 1
ATOM 839 N N . GLY A 1 119 ? 2.449 0.975 -12.641 1 88.81 119 GLY A N 1
ATOM 840 C CA . GLY A 1 119 ? 2.928 1.573 -13.875 1 88.81 119 GLY A CA 1
ATOM 841 C C . GLY A 1 119 ? 2.867 3.088 -13.867 1 88.81 119 GLY A C 1
ATOM 842 O O . GLY A 1 119 ? 3.107 3.73 -14.891 1 88.81 119 GLY A O 1
ATOM 843 N N . SER A 1 120 ? 2.543 3.645 -12.789 1 91.5 120 SER A N 1
ATOM 844 C CA . SER A 1 120 ? 2.49 5.098 -12.656 1 91.5 120 SER A CA 1
ATOM 845 C C . SER A 1 120 ? 3.889 5.695 -12.547 1 91.5 120 SER A C 1
ATOM 847 O O . SER A 1 120 ? 4.859 4.973 -12.305 1 91.5 120 SER A O 1
ATOM 849 N N . PRO A 1 121 ? 3.988 6.984 -12.695 1 93.5 121 PRO A N 1
ATOM 850 C CA . PRO A 1 121 ? 5.301 7.625 -12.578 1 93.5 121 PRO A CA 1
ATOM 851 C C . PRO A 1 121 ? 5.941 7.414 -11.211 1 93.5 121 PRO A C 1
ATOM 853 O O . PRO A 1 121 ? 5.234 7.207 -10.219 1 93.5 121 PRO A O 1
ATOM 856 N N . ARG A 1 122 ? 7.297 7.461 -11.203 1 94.31 122 ARG A N 1
ATOM 857 C CA . ARG A 1 122 ? 8.023 7.285 -9.953 1 94.31 122 ARG A CA 1
ATOM 858 C C . ARG A 1 122 ? 7.559 8.281 -8.898 1 94.31 122 ARG A C 1
ATOM 860 O O . ARG A 1 122 ? 7.32 9.453 -9.203 1 94.31 122 ARG A O 1
ATOM 867 N N . SER A 1 123 ? 7.406 7.816 -7.688 1 90.94 123 SER A N 1
ATOM 868 C CA . SER A 1 123 ? 6.809 8.625 -6.629 1 90.94 123 SER A CA 1
ATOM 869 C C . SER A 1 123 ? 7.871 9.414 -5.871 1 90.94 123 SER A C 1
ATOM 871 O O . SER A 1 123 ? 7.547 10.328 -5.105 1 90.94 123 SER A O 1
ATOM 873 N N . ALA A 1 124 ? 9.109 9.047 -5.984 1 91.44 124 ALA A N 1
ATOM 874 C CA . ALA A 1 124 ? 10.203 9.688 -5.262 1 91.44 124 ALA A CA 1
ATOM 875 C C . ALA A 1 124 ? 11.508 9.609 -6.051 1 91.44 124 ALA A C 1
ATOM 877 O O . ALA A 1 124 ? 11.656 8.75 -6.926 1 91.44 124 ALA A O 1
ATOM 878 N N . THR A 1 125 ? 12.367 10.555 -5.762 1 93.5 125 THR A N 1
ATOM 879 C CA . THR A 1 125 ? 13.727 10.477 -6.289 1 93.5 125 THR A CA 1
ATOM 880 C C . THR A 1 125 ? 14.617 9.648 -5.367 1 93.5 125 THR A C 1
ATOM 882 O O . THR A 1 125 ? 14.586 9.82 -4.148 1 93.5 125 THR A O 1
ATOM 885 N N . CYS A 1 126 ? 15.289 8.719 -5.922 1 95.81 126 CYS A N 1
ATOM 886 C CA . CYS A 1 126 ? 16.25 7.895 -5.195 1 95.81 126 CYS A CA 1
ATOM 887 C C . CYS A 1 126 ? 17.656 8.102 -5.73 1 95.81 126 CYS A C 1
ATOM 889 O O . CYS A 1 126 ? 17.891 8.039 -6.941 1 95.81 126 CYS A O 1
ATOM 891 N N . ILE A 1 127 ? 18.547 8.367 -4.832 1 96.19 127 ILE A N 1
ATOM 892 C CA . ILE A 1 127 ? 19.938 8.617 -5.203 1 96.19 127 ILE A CA 1
ATOM 893 C C . ILE A 1 127 ? 20.844 7.621 -4.492 1 96.19 127 ILE A C 1
ATOM 895 O O . ILE A 1 127 ? 20.703 7.379 -3.291 1 96.19 127 ILE A O 1
ATOM 899 N N . ALA A 1 128 ? 21.797 7.023 -5.254 1 97.5 128 ALA A N 1
ATOM 900 C CA . ALA A 1 128 ? 22.828 6.195 -4.629 1 97.5 128 ALA A CA 1
ATOM 901 C C . ALA A 1 128 ? 23.812 7.051 -3.84 1 97.5 128 ALA A C 1
ATOM 903 O O . ALA A 1 128 ? 24.656 7.73 -4.426 1 97.5 128 ALA A O 1
ATOM 904 N N . THR A 1 129 ? 23.734 6.934 -2.521 1 96.81 129 THR A N 1
ATOM 905 C CA . THR A 1 129 ? 24.641 7.738 -1.706 1 96.81 129 THR A CA 1
ATOM 906 C C . THR A 1 129 ? 26.016 7.094 -1.632 1 96.81 129 THR A C 1
ATOM 908 O O . THR A 1 129 ? 27 7.75 -1.27 1 96.81 129 THR A O 1
ATOM 911 N N . THR A 1 130 ? 26.125 5.836 -1.878 1 98 130 THR A N 1
ATOM 912 C CA . THR A 1 130 ? 27.328 5.043 -2.057 1 98 130 THR A CA 1
ATOM 913 C C . THR A 1 130 ? 27.25 4.223 -3.34 1 98 130 THR A C 1
ATOM 915 O O . THR A 1 130 ? 26.234 4.23 -4.027 1 98 130 THR A O 1
ATOM 918 N N . ALA A 1 131 ? 28.391 3.578 -3.605 1 97.94 131 ALA A N 1
ATOM 919 C CA . ALA A 1 131 ? 28.25 2.555 -4.641 1 97.94 131 ALA A CA 1
ATOM 920 C C . ALA A 1 131 ? 27.156 1.551 -4.285 1 97.94 131 ALA A C 1
ATOM 922 O O . ALA A 1 131 ? 27.094 1.072 -3.15 1 97.94 131 ALA A O 1
ATOM 923 N N . LEU A 1 132 ? 26.266 1.311 -5.289 1 97.25 132 LEU A N 1
ATOM 924 C CA . LEU A 1 132 ? 25.062 0.534 -5.02 1 97.25 132 LEU A CA 1
ATOM 925 C C . LEU A 1 132 ? 25.016 -0.712 -5.898 1 97.25 132 LEU A C 1
ATOM 927 O O . LEU A 1 132 ? 25.234 -0.633 -7.109 1 97.25 132 LEU A O 1
ATOM 931 N N . GLN A 1 133 ? 24.828 -1.837 -5.293 1 96.38 133 GLN A N 1
ATOM 932 C CA . GLN A 1 133 ? 24.422 -3.057 -5.984 1 96.38 133 GLN A CA 1
ATOM 933 C C . GLN A 1 133 ? 23 -3.447 -5.625 1 96.38 133 GLN A C 1
ATOM 935 O O . GLN A 1 133 ? 22.625 -3.42 -4.453 1 96.38 133 GLN A O 1
ATOM 940 N N . ALA A 1 134 ? 22.203 -3.791 -6.641 1 95.88 134 ALA A N 1
ATOM 941 C CA . ALA A 1 134 ? 20.812 -4.125 -6.398 1 95.88 134 ALA A CA 1
ATOM 942 C C . ALA A 1 134 ? 20.344 -5.25 -7.32 1 95.88 134 ALA A C 1
ATOM 944 O O . ALA A 1 134 ? 20.922 -5.453 -8.398 1 95.88 134 ALA A O 1
ATOM 945 N N . GLY A 1 135 ? 19.5 -6.055 -6.832 1 94.94 135 GLY A N 1
ATOM 946 C CA . GLY A 1 135 ? 18.766 -6.977 -7.68 1 94.94 135 GLY A CA 1
ATOM 947 C C . GLY A 1 135 ? 17.516 -6.371 -8.273 1 94.94 135 GLY A C 1
ATOM 948 O O . GLY A 1 135 ? 16.594 -5.973 -7.543 1 94.94 135 GLY A O 1
ATOM 949 N N . GLY A 1 136 ? 17.453 -6.332 -9.562 1 95.5 136 GLY A N 1
ATOM 950 C CA . GLY A 1 136 ? 16.312 -5.742 -10.25 1 95.5 136 GLY A CA 1
ATOM 951 C C . GLY A 1 136 ? 15.297 -6.766 -10.711 1 95.5 136 GLY A C 1
ATOM 952 O O . GLY A 1 136 ? 15.664 -7.816 -11.25 1 95.5 136 GLY A O 1
ATOM 953 N N . LEU A 1 137 ? 14.07 -6.531 -10.445 1 95.81 137 LEU A N 1
ATOM 954 C CA . LEU A 1 137 ? 12.953 -7.32 -10.945 1 95.81 137 LEU A CA 1
ATOM 955 C C . LEU A 1 137 ? 12.047 -6.477 -11.828 1 95.81 137 LEU A C 1
ATOM 957 O O . LEU A 1 137 ? 11.375 -5.559 -11.344 1 95.81 137 LEU A O 1
ATOM 961 N N . SER A 1 138 ? 12.039 -6.793 -13.102 1 94.88 138 SER A N 1
ATOM 962 C CA . SER A 1 138 ? 11.203 -6.047 -14.039 1 94.88 138 SER A CA 1
ATOM 963 C C . SER A 1 138 ? 9.766 -6.555 -14.023 1 94.88 138 SER A C 1
ATOM 965 O O . SER A 1 138 ? 9.492 -7.645 -13.516 1 94.88 138 SER A O 1
ATOM 967 N N . ARG A 1 139 ? 8.852 -5.703 -14.57 1 93.88 139 ARG A N 1
ATOM 968 C CA . ARG A 1 139 ? 7.457 -6.121 -14.703 1 93.88 139 ARG A CA 1
ATOM 969 C C . ARG A 1 139 ? 7.348 -7.391 -15.539 1 93.88 139 ARG A C 1
ATOM 971 O O . ARG A 1 139 ? 6.59 -8.305 -15.203 1 93.88 139 ARG A O 1
ATOM 978 N N . LYS A 1 140 ? 8.086 -7.469 -16.609 1 93.31 140 LYS A N 1
ATOM 979 C CA . LYS A 1 140 ? 8.094 -8.648 -17.469 1 93.31 140 LYS A CA 1
ATOM 980 C C . LYS A 1 140 ? 8.578 -9.875 -16.703 1 93.31 140 LYS A C 1
ATOM 982 O O . LYS A 1 140 ? 8.023 -10.969 -16.844 1 93.31 140 LYS A O 1
ATOM 987 N N . ALA A 1 141 ? 9.641 -9.695 -15.883 1 94.81 141 ALA A N 1
ATOM 988 C CA . ALA A 1 141 ? 10.164 -10.805 -15.086 1 94.81 141 ALA A CA 1
ATOM 989 C C . ALA A 1 141 ? 9.156 -11.258 -14.031 1 94.81 141 ALA A C 1
ATOM 991 O O . ALA A 1 141 ? 9.031 -12.453 -13.758 1 94.81 141 ALA A O 1
ATOM 992 N N . LEU A 1 142 ? 8.477 -10.305 -13.438 1 94.62 142 LEU A N 1
ATOM 993 C CA . LEU A 1 142 ? 7.438 -10.641 -12.477 1 94.62 142 LEU A CA 1
ATOM 994 C C . LEU A 1 142 ? 6.312 -11.43 -13.141 1 94.62 142 LEU A C 1
ATOM 996 O O . LEU A 1 142 ? 5.848 -12.43 -12.602 1 94.62 142 LEU A O 1
ATOM 1000 N N . GLU A 1 143 ? 5.906 -10.953 -14.312 1 92.06 143 GLU A N 1
ATOM 1001 C CA . GLU A 1 143 ? 4.871 -11.664 -15.062 1 92.06 143 GLU A CA 1
ATOM 1002 C C . GLU A 1 143 ? 5.309 -13.086 -15.391 1 92.06 143 GLU A C 1
ATOM 1004 O O . GLU A 1 143 ? 4.523 -14.031 -15.258 1 92.06 143 GLU A O 1
ATOM 1009 N N . LYS A 1 144 ? 6.543 -13.211 -15.781 1 95.12 144 LYS A N 1
ATOM 1010 C CA . LYS A 1 144 ? 7.086 -14.531 -16.094 1 95.12 144 LYS A CA 1
ATOM 1011 C C . LYS A 1 144 ? 7.137 -15.414 -14.844 1 95.12 144 LYS A C 1
ATOM 1013 O O . LYS A 1 144 ? 6.836 -16.609 -14.898 1 95.12 144 LYS A O 1
ATOM 1018 N N . LEU A 1 145 ? 7.543 -14.82 -13.727 1 95.25 145 LEU A N 1
ATOM 1019 C CA . LEU A 1 145 ? 7.555 -15.555 -12.469 1 95.25 145 LEU A CA 1
ATOM 1020 C C . LEU A 1 145 ? 6.164 -16.078 -12.125 1 95.25 145 LEU A C 1
ATOM 1022 O O . LEU A 1 145 ? 6.008 -17.25 -11.758 1 95.25 145 LEU A O 1
ATOM 1026 N N . ILE A 1 146 ? 5.148 -15.234 -12.297 1 93 146 ILE A N 1
ATOM 1027 C CA . ILE A 1 146 ? 3.771 -15.602 -11.992 1 93 146 ILE A CA 1
ATOM 1028 C C . ILE A 1 146 ? 3.311 -16.719 -12.93 1 93 146 ILE A C 1
ATOM 1030 O O . ILE A 1 146 ? 2.564 -17.609 -12.516 1 93 146 ILE A O 1
ATOM 1034 N N . GLU A 1 147 ? 3.777 -16.688 -14.141 1 9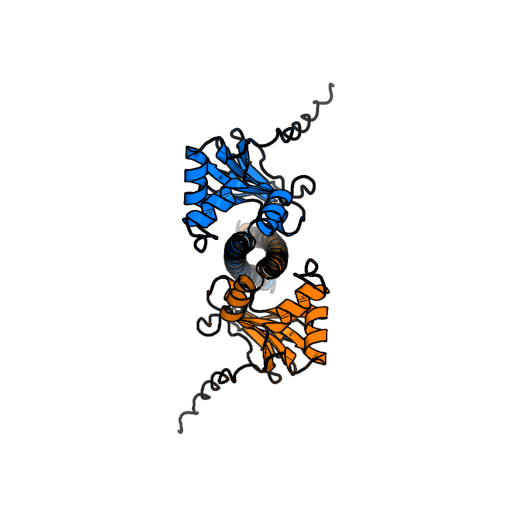3 147 GLU A N 1
ATOM 1035 C CA . GLU A 1 147 ? 3.441 -17.734 -15.117 1 93 147 GLU A CA 1
ATOM 1036 C C . GLU A 1 147 ? 4.141 -19.047 -14.781 1 93 147 GLU A C 1
ATOM 1038 O O . GLU A 1 147 ? 3.514 -20.109 -14.797 1 93 147 GLU A O 1
ATOM 1043 N N . ASP A 1 148 ? 5.418 -18.938 -14.477 1 95.12 148 ASP A N 1
ATOM 1044 C CA . ASP A 1 148 ? 6.242 -20.125 -14.273 1 95.12 148 ASP A CA 1
ATOM 1045 C C . ASP A 1 148 ? 5.992 -20.734 -12.906 1 95.12 148 ASP A C 1
ATOM 1047 O O . ASP A 1 148 ? 5.996 -21.969 -12.758 1 95.12 148 ASP A O 1
ATOM 1051 N N . ASN A 1 149 ? 5.848 -19.922 -11.922 1 94.69 149 ASN A N 1
ATOM 1052 C CA . ASN A 1 149 ? 5.691 -20.328 -10.531 1 94.69 149 ASN A CA 1
ATOM 1053 C C . ASN A 1 149 ? 4.676 -19.453 -9.805 1 94.69 149 ASN A C 1
ATOM 1055 O O . ASN A 1 149 ? 5.043 -18.672 -8.922 1 94.69 149 ASN A O 1
ATOM 1059 N N . PRO A 1 150 ? 3.383 -19.672 -10.156 1 93.69 150 PRO A N 1
ATOM 1060 C CA . PRO A 1 150 ? 2.352 -18.766 -9.648 1 93.69 150 PRO A CA 1
ATOM 1061 C C . PRO A 1 150 ? 2.295 -18.734 -8.125 1 93.69 150 PRO A C 1
ATOM 1063 O O . PRO A 1 150 ? 1.986 -17.703 -7.535 1 93.69 150 PRO A O 1
ATOM 1066 N N . ARG A 1 151 ? 2.607 -19.828 -7.461 1 92.12 151 ARG A N 1
ATOM 1067 C CA . ARG A 1 151 ? 2.588 -19.859 -6.004 1 92.12 151 ARG A CA 1
ATOM 1068 C C . ARG A 1 151 ? 3.652 -18.938 -5.426 1 92.12 151 ARG A C 1
ATOM 1070 O O . ARG A 1 151 ? 3.379 -18.156 -4.504 1 92.12 151 ARG A O 1
ATOM 1077 N N . VAL A 1 152 ? 4.828 -18.984 -5.996 1 93.12 152 VAL A N 1
ATOM 1078 C CA . VAL A 1 152 ? 5.926 -18.125 -5.543 1 93.12 152 VAL A CA 1
ATOM 1079 C C . VAL A 1 152 ? 5.609 -16.672 -5.863 1 93.12 152 VAL A C 1
ATOM 1081 O O . VAL A 1 152 ? 5.863 -15.781 -5.047 1 93.12 152 VAL A O 1
ATOM 1084 N N . GLY A 1 153 ? 5.023 -16.484 -7.059 1 93.69 153 GLY A N 1
ATOM 1085 C CA . GLY A 1 153 ? 4.598 -15.148 -7.426 1 93.69 153 GLY A CA 1
ATOM 1086 C C . GLY A 1 153 ? 3.592 -14.555 -6.457 1 93.69 153 GLY A C 1
ATOM 1087 O O . GLY A 1 153 ? 3.713 -13.398 -6.062 1 93.69 153 GLY A O 1
ATOM 1088 N N . ALA A 1 154 ? 2.668 -15.391 -6.094 1 92.06 154 ALA A N 1
ATOM 1089 C CA . ALA A 1 154 ? 1.644 -14.953 -5.152 1 92.06 154 ALA A CA 1
ATOM 1090 C C . ALA A 1 154 ? 2.256 -14.609 -3.795 1 92.06 154 ALA A C 1
ATOM 1092 O O . ALA A 1 154 ? 1.904 -13.594 -3.186 1 92.06 154 ALA A O 1
ATOM 1093 N N . LYS A 1 155 ? 3.143 -15.391 -3.346 1 89.56 155 LYS A N 1
ATOM 1094 C CA . LYS A 1 155 ? 3.795 -15.148 -2.061 1 89.56 155 LYS A CA 1
ATOM 1095 C C . LYS A 1 155 ? 4.609 -13.859 -2.094 1 89.56 155 LYS A C 1
ATOM 1097 O O . LYS A 1 155 ? 4.621 -13.102 -1.122 1 89.56 155 LYS A O 1
ATOM 1102 N N . LEU A 1 156 ? 5.305 -13.633 -3.141 1 92.69 156 LEU A N 1
ATOM 1103 C CA . LEU A 1 156 ? 6.051 -12.391 -3.309 1 92.69 156 LEU A CA 1
ATOM 1104 C C . LEU A 1 156 ? 5.121 -11.18 -3.225 1 92.69 156 LEU A C 1
ATOM 1106 O O . LEU A 1 156 ? 5.422 -10.211 -2.533 1 92.69 156 LEU A O 1
ATOM 1110 N N . LEU A 1 157 ? 4.02 -11.305 -3.912 1 92.12 157 LEU A N 1
ATOM 1111 C CA . LEU A 1 157 ? 3.066 -10.203 -3.969 1 92.12 157 LEU A CA 1
ATOM 1112 C C . LEU A 1 157 ? 2.445 -9.945 -2.6 1 92.12 157 LEU A C 1
ATOM 1114 O O . LEU A 1 157 ? 2.168 -8.797 -2.242 1 92.12 157 LEU A O 1
ATOM 1118 N N . VAL A 1 158 ? 2.209 -11 -1.847 1 90.06 158 VAL A N 1
ATOM 1119 C CA . VAL A 1 158 ? 1.764 -10.82 -0.469 1 90.06 158 VAL A CA 1
ATOM 1120 C C . VAL A 1 158 ? 2.799 -10.016 0.308 1 90.06 158 VAL A C 1
ATOM 1122 O O . VAL A 1 158 ? 2.451 -9.062 1.017 1 90.06 158 VAL A O 1
ATOM 1125 N N . GLY A 1 159 ? 4.012 -10.375 0.169 1 89.88 159 GLY A N 1
ATOM 1126 C CA . GLY A 1 159 ? 5.086 -9.664 0.843 1 89.88 159 GLY A CA 1
ATOM 1127 C C . GLY A 1 159 ? 5.164 -8.195 0.455 1 89.88 159 GLY A C 1
ATOM 1128 O O . GLY A 1 159 ? 5.309 -7.328 1.317 1 89.88 159 GLY A O 1
ATOM 1129 N N . LEU A 1 160 ? 5.141 -7.934 -0.839 1 90.81 160 LEU A N 1
ATOM 1130 C CA . LEU A 1 160 ? 5.164 -6.555 -1.314 1 90.81 160 LEU A CA 1
ATOM 1131 C C . LEU A 1 160 ? 3.969 -5.773 -0.78 1 90.81 160 LEU A C 1
ATOM 1133 O O . LEU A 1 160 ? 4.102 -4.605 -0.407 1 90.81 160 LEU A O 1
ATOM 1137 N N . SER A 1 161 ? 2.82 -6.379 -0.782 1 91.75 161 SER A N 1
ATOM 1138 C CA . SER A 1 161 ? 1.607 -5.746 -0.275 1 91.75 161 SER A CA 1
ATOM 1139 C C . SER A 1 161 ? 1.742 -5.398 1.204 1 91.75 161 SER A C 1
ATOM 1141 O O . SER A 1 161 ? 1.283 -4.344 1.644 1 91.75 161 SER A O 1
ATOM 1143 N N . LYS A 1 162 ? 2.334 -6.305 1.955 1 90.12 162 LYS A N 1
ATOM 1144 C CA . LYS A 1 162 ? 2.566 -6.051 3.375 1 90.12 162 LYS A CA 1
ATOM 1145 C C . LYS A 1 162 ? 3.463 -4.832 3.576 1 90.12 162 LYS A C 1
ATOM 1147 O O . LYS A 1 162 ? 3.248 -4.043 4.5 1 90.12 162 LYS A O 1
ATOM 1152 N N . ARG A 1 163 ? 4.43 -4.715 2.789 1 89.94 163 ARG A N 1
ATOM 1153 C CA . ARG A 1 163 ? 5.328 -3.568 2.867 1 89.94 163 ARG A CA 1
ATOM 1154 C C . ARG A 1 163 ? 4.586 -2.271 2.559 1 89.94 163 ARG A C 1
ATOM 1156 O O . ARG A 1 163 ? 4.781 -1.262 3.236 1 89.94 163 ARG A O 1
ATOM 1163 N N . LEU A 1 164 ? 3.779 -2.307 1.528 1 91.94 164 LEU A N 1
ATOM 1164 C CA . LEU A 1 164 ? 2.979 -1.14 1.18 1 91.94 164 LEU A CA 1
ATOM 1165 C C . LEU A 1 164 ? 2.027 -0.774 2.314 1 91.94 164 LEU A C 1
ATOM 1167 O O . LEU A 1 164 ? 1.865 0.405 2.641 1 91.94 164 LEU A O 1
ATOM 1171 N N . ALA A 1 165 ? 1.422 -1.801 2.883 1 92.31 165 ALA A N 1
ATOM 1172 C CA . ALA A 1 165 ? 0.512 -1.577 4.004 1 92.31 165 ALA A CA 1
ATOM 1173 C C . ALA A 1 165 ? 1.236 -0.922 5.176 1 92.31 165 ALA A C 1
ATOM 1175 O O . ALA A 1 165 ? 0.705 -0.008 5.809 1 92.31 165 ALA A O 1
ATOM 1176 N N . ALA A 1 166 ? 2.418 -1.371 5.457 1 90.56 166 ALA A N 1
ATOM 1177 C CA . ALA A 1 166 ? 3.209 -0.803 6.547 1 90.56 166 ALA A CA 1
ATOM 1178 C C . ALA A 1 166 ? 3.523 0.667 6.289 1 90.56 166 ALA A C 1
ATOM 1180 O O . ALA A 1 166 ? 3.441 1.496 7.195 1 90.56 166 ALA A O 1
ATOM 1181 N N . ARG A 1 167 ? 3.873 0.939 5.07 1 91.19 167 ARG A N 1
ATOM 1182 C CA . ARG A 1 167 ? 4.148 2.328 4.711 1 91.19 167 ARG A CA 1
ATOM 1183 C C . ARG A 1 167 ? 2.893 3.186 4.844 1 91.19 167 ARG A C 1
ATOM 1185 O O . ARG A 1 167 ? 2.963 4.328 5.297 1 91.19 167 ARG A O 1
ATOM 1192 N N . LEU A 1 168 ? 1.776 2.684 4.434 1 93 168 LEU A N 1
ATOM 1193 C CA . LEU A 1 168 ? 0.506 3.393 4.539 1 93 168 LEU A CA 1
ATOM 1194 C C . LEU A 1 168 ? 0.178 3.709 5.992 1 93 168 LEU A C 1
ATOM 1196 O O . LEU A 1 168 ? -0.241 4.824 6.309 1 93 168 LEU A O 1
ATOM 1200 N N . ARG A 1 169 ? 0.37 2.766 6.848 1 91.5 169 ARG A N 1
ATOM 1201 C CA . ARG A 1 169 ? 0.123 2.986 8.273 1 91.5 169 ARG A CA 1
ATOM 1202 C C . ARG A 1 169 ? 1.043 4.07 8.828 1 91.5 169 ARG A C 1
ATOM 1204 O O . ARG A 1 169 ? 0.605 4.93 9.594 1 91.5 169 ARG A O 1
ATOM 1211 N N . GLY A 1 170 ? 2.295 3.979 8.453 1 90.25 170 GLY A N 1
ATOM 1212 C CA . GLY A 1 170 ? 3.229 5.012 8.867 1 90.25 170 GLY A CA 1
ATOM 1213 C C . GLY A 1 170 ? 2.822 6.402 8.422 1 90.25 170 GLY A C 1
ATOM 1214 O O . GLY A 1 170 ? 2.893 7.355 9.195 1 90.25 170 GLY A O 1
ATOM 1215 N N . MET A 1 171 ? 2.426 6.492 7.211 1 89.75 171 MET A N 1
ATOM 1216 C CA . MET A 1 171 ? 2.016 7.785 6.672 1 89.75 171 MET A CA 1
ATOM 1217 C C . MET A 1 171 ? 0.743 8.281 7.348 1 89.75 171 MET A C 1
ATOM 1219 O O . MET A 1 171 ? 0.569 9.484 7.551 1 89.75 171 MET A O 1
ATOM 1223 N N . SER A 1 172 ? -0.159 7.34 7.574 1 88 172 SER A N 1
ATOM 1224 C CA . SER A 1 172 ? -1.368 7.703 8.305 1 88 172 SER A CA 1
ATOM 1225 C C . SER A 1 172 ? -1.029 8.344 9.648 1 88 172 SER A C 1
ATOM 1227 O O . SER A 1 172 ? -1.611 9.359 10.023 1 88 172 SER A O 1
ATOM 1229 N N . ASP A 1 173 ? -0.064 7.766 10.344 1 87.88 173 ASP A N 1
ATOM 1230 C CA . ASP A 1 173 ? 0.394 8.312 11.617 1 87.88 173 ASP A CA 1
ATOM 1231 C C . ASP A 1 173 ? 0.979 9.711 11.445 1 87.88 173 ASP A C 1
ATOM 1233 O O . ASP A 1 173 ? 0.727 10.602 12.258 1 87.88 173 ASP A O 1
ATOM 1237 N N . GLN A 1 174 ? 1.694 9.898 10.422 1 87.19 174 GLN A N 1
ATOM 1238 C CA . GLN A 1 174 ? 2.293 11.203 10.148 1 87.19 174 GLN A CA 1
ATOM 1239 C C . GLN A 1 174 ? 1.223 12.25 9.867 1 87.19 174 GLN A C 1
ATOM 1241 O O . GLN A 1 174 ? 1.321 13.391 10.336 1 87.19 174 GLN A O 1
ATOM 1246 N N . LEU A 1 175 ? 0.257 11.906 9.125 1 86.94 175 LEU A N 1
ATOM 1247 C CA . LEU A 1 175 ? -0.824 12.828 8.789 1 86.94 175 LEU A CA 1
ATOM 1248 C C . LEU A 1 175 ? -1.578 13.258 10.047 1 86.94 175 LEU A C 1
ATOM 1250 O O . LEU A 1 175 ? -1.964 14.422 10.18 1 86.94 175 LEU A O 1
ATOM 1254 N N . LEU A 1 176 ? -1.75 12.328 10.914 1 84.38 176 LEU A N 1
ATOM 1255 C CA . LEU A 1 176 ? -2.395 12.656 12.188 1 84.38 176 LEU A CA 1
ATOM 1256 C C . LEU A 1 176 ? -1.565 13.664 12.969 1 84.38 176 LEU A C 1
ATOM 1258 O O . LEU A 1 176 ? -2.113 14.586 13.578 1 84.38 176 LEU A O 1
ATOM 1262 N N . MET A 1 177 ? -0.308 13.43 12.984 1 86.44 177 MET A N 1
ATOM 1263 C CA . MET A 1 177 ? 0.592 14.352 13.672 1 86.44 177 MET A CA 1
ATOM 1264 C C . MET A 1 177 ? 0.515 15.75 13.062 1 86.44 177 MET A C 1
ATOM 1266 O O . MET A 1 177 ? 0.462 16.75 13.781 1 86.44 177 MET A O 1
ATOM 1270 N N . TYR A 1 178 ? 0.454 15.797 11.805 1 86.94 178 TYR A N 1
ATOM 1271 C CA . TYR A 1 178 ? 0.371 17.078 11.117 1 86.94 178 TYR A CA 1
ATOM 1272 C C . TYR A 1 178 ? -0.957 17.766 11.406 1 86.94 178 TYR A C 1
ATOM 1274 O O . TYR A 1 178 ? -1.005 18.984 11.586 1 86.94 178 TYR A O 1
ATOM 1282 N N . ALA A 1 179 ? -1.936 17.016 11.375 1 85.88 179 ALA A N 1
ATOM 1283 C CA . ALA A 1 179 ? -3.246 17.578 11.703 1 85.88 179 ALA A CA 1
ATOM 1284 C C . ALA A 1 179 ? -3.242 18.219 13.086 1 85.88 179 ALA A C 1
ATOM 1286 O O . ALA A 1 179 ? -3.76 19.312 13.266 1 85.88 179 ALA A O 1
ATOM 1287 N N . GLN A 1 180 ? -2.66 17.609 14.031 1 87.25 180 GLN A N 1
ATOM 1288 C CA . GLN A 1 180 ? -2.557 18.125 15.391 1 87.25 180 GLN A CA 1
ATOM 1289 C C . GLN A 1 180 ? -1.693 19.391 15.438 1 87.25 180 GLN A C 1
ATOM 1291 O O . GLN A 1 180 ? -2.025 20.344 16.125 1 87.25 180 GLN A O 1
ATOM 1296 N N . LEU A 1 181 ? -0.633 19.281 14.734 1 90.75 181 LEU A N 1
ATOM 1297 C CA . LEU A 1 181 ? 0.266 20.438 14.672 1 90.75 181 LEU A CA 1
ATOM 1298 C C . LEU A 1 181 ? -0.444 21.656 14.094 1 90.75 181 LEU A C 1
ATOM 1300 O O . LEU A 1 181 ? -0.324 22.75 14.633 1 90.75 181 LEU A O 1
ATOM 1304 N N . THR A 1 182 ? -1.162 21.453 13.016 1 90 182 THR A N 1
ATOM 1305 C CA . THR A 1 182 ? -1.895 22.547 12.375 1 90 182 THR A CA 1
ATOM 1306 C C . THR A 1 182 ? -2.932 23.141 13.32 1 90 182 THR A C 1
ATOM 1308 O O . THR A 1 182 ? -3.104 24.359 13.383 1 90 182 THR A O 1
ATOM 1311 N N . GLU A 1 183 ? -3.496 22.25 14.031 1 89.75 183 GLU A N 1
ATOM 1312 C CA . GLU A 1 183 ? -4.469 22.734 15.016 1 89.75 183 GLU A CA 1
ATOM 1313 C C . GLU A 1 183 ? -3.799 23.594 16.078 1 89.75 183 GLU A C 1
ATOM 1315 O O . GLU A 1 183 ? -4.305 24.672 16.422 1 89.75 183 GLU A O 1
ATOM 1320 N N . SER A 1 184 ? -2.719 23.125 16.594 1 92.5 184 SER A N 1
ATOM 1321 C CA . SER A 1 184 ? -1.979 23.859 17.609 1 92.5 184 SER A CA 1
ATOM 1322 C C . SER A 1 184 ? -1.508 25.219 17.078 1 92.5 184 SER A C 1
ATOM 1324 O O . SER A 1 184 ? -1.606 26.234 17.766 1 92.5 184 SER A O 1
ATOM 1326 N N . MET A 1 185 ? -1.024 25.203 15.883 1 94.06 185 MET A N 1
ATOM 1327 C CA . MET A 1 185 ? -0.535 26.438 15.266 1 94.06 185 MET A CA 1
ATOM 1328 C C . MET A 1 185 ? -1.68 27.422 15.016 1 94.06 185 MET A C 1
ATOM 1330 O O . MET A 1 185 ? -1.514 28.625 15.172 1 94.06 185 MET A O 1
ATOM 1334 N N . GLN A 1 186 ? -2.781 26.922 14.664 1 93.75 186 GLN A N 1
ATOM 1335 C CA . GLN A 1 186 ? -3.957 27.766 14.484 1 93.75 186 GLN A CA 1
ATOM 1336 C C . GLN A 1 186 ? -4.367 28.438 15.797 1 93.75 186 GLN A C 1
ATOM 1338 O O . GLN A 1 186 ? -4.723 29.609 15.812 1 93.75 186 GLN A O 1
ATOM 1343 N N . GLN A 1 187 ? -4.293 27.656 16.828 1 94.44 187 GLN A N 1
ATOM 1344 C CA . GLN A 1 187 ? -4.602 28.203 18.141 1 94.44 187 GLN A CA 1
ATOM 1345 C C . GLN A 1 187 ? -3.617 29.297 18.516 1 94.44 187 GLN A C 1
ATOM 1347 O O . GLN A 1 187 ? -4.016 30.344 19.047 1 94.44 187 GLN A O 1
ATOM 1352 N N . GLU A 1 188 ? -2.385 29.031 18.266 1 94.5 188 GLU A N 1
ATOM 1353 C CA . GLU A 1 188 ? -1.36 30.031 18.547 1 94.5 188 GLU A CA 1
ATOM 1354 C C . GLU A 1 188 ? -1.586 31.312 17.734 1 94.5 188 GLU A C 1
ATOM 1356 O O . GLU A 1 188 ? -1.444 32.406 18.25 1 94.5 188 GLU A O 1
ATOM 1361 N N . ILE A 1 189 ? -1.916 31.203 16.5 1 94.44 189 ILE A N 1
ATOM 1362 C CA . ILE A 1 189 ? -2.182 32.344 15.617 1 94.44 189 ILE A CA 1
ATOM 1363 C C . ILE A 1 189 ? -3.369 33.125 16.141 1 94.44 189 ILE A C 1
ATOM 1365 O O . ILE A 1 189 ? -3.314 34.375 16.219 1 94.44 189 ILE A O 1
ATOM 1369 N N . GLN A 1 190 ? -4.371 32.344 16.531 1 93.81 190 GLN A N 1
ATOM 1370 C CA . GLN A 1 190 ? -5.559 33 17.047 1 93.81 190 GLN A CA 1
ATOM 1371 C C . GLN A 1 190 ? -5.25 33.75 18.344 1 93.81 190 GLN A C 1
ATOM 1373 O O . GLN A 1 190 ? -5.746 34.875 18.562 1 93.81 190 GLN A O 1
ATOM 1378 N N . ALA A 1 191 ? -4.445 33.125 19.156 1 93.31 191 ALA A N 1
ATOM 1379 C CA . ALA A 1 191 ? -4.047 33.781 20.406 1 93.31 191 ALA A CA 1
ATOM 1380 C C . ALA A 1 191 ? -3.236 35.031 20.141 1 93.31 191 ALA A C 1
ATOM 1382 O O . ALA A 1 191 ? -3.445 36.062 20.797 1 93.31 191 ALA A O 1
ATOM 1383 N N . LEU A 1 192 ? -2.387 35.031 19.172 1 91.62 192 LEU A N 1
ATOM 1384 C CA . LEU A 1 192 ? -1.563 36.188 18.828 1 91.62 192 LEU A CA 1
ATOM 1385 C C . LEU A 1 192 ? -2.412 37.312 18.219 1 91.62 192 LEU A C 1
ATOM 1387 O O . LEU A 1 192 ? -2.189 38.5 18.5 1 91.62 192 LEU A O 1
ATOM 1391 N N . LYS A 1 193 ? -3.361 36.969 17.484 1 91.44 193 LYS A N 1
ATOM 1392 C CA . LYS A 1 193 ? -4.254 37.938 16.875 1 91.44 193 LYS A CA 1
ATOM 1393 C C . LYS A 1 193 ? -5.141 38.625 17.938 1 91.44 193 LYS A C 1
ATOM 1395 O O . LYS A 1 193 ? -5.391 39.812 17.875 1 91.44 193 LYS A O 1
ATOM 1400 N N . ALA A 1 194 ? -5.617 37.812 18.891 1 89.56 194 ALA A N 1
ATOM 1401 C CA . ALA A 1 194 ? -6.445 38.344 19.969 1 89.56 194 ALA A CA 1
ATOM 1402 C C . ALA A 1 194 ? -5.656 39.312 20.844 1 89.56 194 ALA A C 1
ATOM 1404 O O . ALA A 1 194 ? -6.195 40.344 21.297 1 89.56 194 ALA A O 1
ATOM 1405 N N . ARG A 1 195 ? -4.484 39.188 21.062 1 84.88 195 ARG A N 1
ATOM 1406 C CA . ARG A 1 195 ? -3.625 40.031 21.859 1 84.88 195 ARG A CA 1
ATOM 1407 C C . ARG A 1 195 ? -3.324 41.344 21.125 1 84.88 195 ARG A C 1
ATOM 1409 O O . ARG A 1 195 ? -3.264 42.406 21.734 1 84.88 195 ARG A O 1
ATOM 1416 N N . ALA A 1 196 ? -3.139 41.281 19.844 1 77.5 196 ALA A N 1
ATOM 1417 C CA . ALA A 1 196 ? -2.861 42.469 19.031 1 77.5 196 ALA A CA 1
ATOM 1418 C C . ALA A 1 196 ? -4.121 43.312 18.844 1 77.5 196 ALA A C 1
ATOM 1420 O O . ALA A 1 196 ? -4.051 44.562 18.812 1 77.5 196 ALA A O 1
ATOM 1421 N N . GLY A 1 197 ? -5.293 42.844 18.625 1 69.12 197 GLY A N 1
ATOM 1422 C CA . GLY A 1 197 ? -6.543 43.562 18.5 1 69.12 197 GLY A CA 1
ATOM 1423 C C . GLY A 1 197 ? -7.086 44.062 19.828 1 69.12 197 GLY A C 1
ATOM 1424 O O . GLY A 1 197 ? -7.848 45.031 19.875 1 69.12 197 GLY A O 1
ATOM 1425 N N . GLY A 1 198 ? -7.027 43.531 20.969 1 61.47 198 GLY A N 1
ATOM 1426 C CA . GLY A 1 198 ? -7.449 44.031 22.266 1 61.47 198 GLY A CA 1
ATOM 1427 C C . GLY A 1 198 ? -6.656 45.219 22.75 1 61.47 198 GLY A C 1
ATOM 1428 O O . GLY A 1 198 ? -7.02 45.844 23.734 1 61.47 198 GLY A O 1
ATOM 1429 N N . GLY A 1 199 ? -5.562 45.625 22.219 1 51.47 199 GLY A N 1
ATOM 1430 C CA . GLY A 1 199 ? -4.848 46.844 22.594 1 51.47 199 GLY A CA 1
ATOM 1431 C C . GLY A 1 199 ? -5.461 48.094 22.016 1 51.47 199 GLY A C 1
ATOM 1432 O O . GLY A 1 199 ? -5.027 49.219 22.328 1 51.47 199 GLY A O 1
ATOM 1433 N N . THR A 1 200 ? -6.168 48.125 20.938 1 44.88 200 THR A N 1
ATOM 1434 C CA . THR A 1 200 ? -6.703 49.375 20.422 1 44.88 200 THR A CA 1
ATOM 1435 C C . THR A 1 200 ? -8.031 49.719 21.078 1 44.88 200 THR A C 1
ATOM 1437 O O . THR A 1 200 ? -8.781 50.562 20.594 1 44.88 200 THR A O 1
ATOM 1440 N N . ARG A 1 201 ? -8.547 49 22.016 1 45.41 201 ARG A N 1
ATOM 1441 C CA . ARG A 1 201 ? -9.656 49.656 22.672 1 45.41 201 ARG A CA 1
ATOM 1442 C C . ARG A 1 201 ? -9.156 50.781 23.578 1 45.41 201 ARG A C 1
ATOM 1444 O O . ARG A 1 201 ? -8.758 50.531 24.719 1 45.41 201 ARG A O 1
ATOM 1451 N N . PHE A 1 202 ? -8.469 51.875 23 1 35.53 202 PHE A N 1
ATOM 1452 C CA . PHE A 1 202 ? -8.75 53.156 23.641 1 35.53 202 PHE A CA 1
ATOM 1453 C C . PHE A 1 202 ? -10.164 53.625 23.312 1 35.53 202 PHE A C 1
ATOM 1455 O O . PHE A 1 202 ? -10.68 53.312 22.234 1 35.53 202 PHE A O 1
ATOM 1462 N N . MET B 1 1 ? -29.484 5.121 43.875 1 31.75 1 MET B N 1
ATOM 1463 C CA . MET B 1 1 ? -29.031 5.746 42.656 1 31.75 1 MET B CA 1
ATOM 1464 C C . MET B 1 1 ? -28.375 4.719 41.719 1 31.75 1 MET B C 1
ATOM 1466 O O . MET B 1 1 ? -27.359 4.117 42.094 1 31.75 1 MET B O 1
ATOM 1470 N N . THR B 1 2 ? -29.172 3.982 40.938 1 35.69 2 THR B N 1
ATOM 1471 C CA . THR B 1 2 ? -28.953 2.795 40.125 1 35.69 2 THR B CA 1
ATOM 1472 C C . THR B 1 2 ? -27.969 3.088 39 1 35.69 2 THR B C 1
ATOM 1474 O O . THR B 1 2 ? -28.094 4.09 38.281 1 35.69 2 THR B O 1
ATOM 1477 N N . ASP B 1 3 ? -26.703 2.646 39.094 1 39 3 ASP B N 1
ATOM 1478 C CA . ASP B 1 3 ? -25.609 2.836 38.156 1 39 3 ASP B CA 1
ATOM 1479 C C . ASP B 1 3 ? -26.031 2.506 36.75 1 39 3 ASP B C 1
ATOM 1481 O O . ASP B 1 3 ? -26.641 1.466 36.5 1 39 3 ASP B O 1
ATOM 1485 N N . PRO B 1 4 ? -26.25 3.582 35.906 1 40.31 4 PRO B N 1
ATOM 1486 C CA . PRO B 1 4 ? -26.688 3.27 34.531 1 40.31 4 PRO B CA 1
ATOM 1487 C C . PRO B 1 4 ? -25.828 2.193 33.875 1 40.31 4 PRO B C 1
ATOM 1489 O O . PRO B 1 4 ? -24.609 2.164 34.062 1 40.31 4 PRO B O 1
ATOM 1492 N N . ALA B 1 5 ? -26.359 1.005 33.656 1 35.72 5 ALA B N 1
ATOM 1493 C CA . ALA B 1 5 ? -25.828 -0.199 33.031 1 35.72 5 ALA B CA 1
ATOM 1494 C C . ALA B 1 5 ? -25.031 0.147 31.781 1 35.72 5 ALA B C 1
ATOM 1496 O O . ALA B 1 5 ? -25.484 0.948 30.953 1 35.72 5 ALA B O 1
ATOM 1497 N N . ARG B 1 6 ? -23.719 0.177 31.812 1 36.28 6 ARG B N 1
ATOM 1498 C CA . ARG B 1 6 ? -22.812 0.32 30.672 1 36.28 6 ARG B CA 1
ATOM 1499 C C . ARG B 1 6 ? -23.312 -0.485 29.484 1 36.28 6 ARG B C 1
ATOM 1501 O O . ARG B 1 6 ? -23.672 -1.655 29.625 1 36.28 6 ARG B O 1
ATOM 1508 N N . PRO B 1 7 ? -23.797 0.194 28.422 1 34 7 PRO B N 1
ATOM 1509 C CA . PRO B 1 7 ? -24.312 -0.63 27.328 1 34 7 PRO B CA 1
ATOM 1510 C C . PRO B 1 7 ? -23.438 -1.838 27.031 1 34 7 PRO B C 1
ATOM 1512 O O . PRO B 1 7 ? -22.219 -1.785 27.234 1 34 7 PRO B O 1
ATOM 1515 N N . THR B 1 8 ? -23.891 -3.018 27.266 1 30.86 8 THR B N 1
ATOM 1516 C CA . THR B 1 8 ? -23.266 -4.289 26.906 1 30.86 8 THR B CA 1
ATOM 1517 C C . THR B 1 8 ? -22.625 -4.207 25.531 1 30.86 8 THR B C 1
ATOM 1519 O O . THR B 1 8 ? -23.234 -3.662 24.594 1 30.86 8 THR B O 1
ATOM 1522 N N . LEU B 1 9 ? -21.391 -4.133 25.438 1 32.66 9 LEU B N 1
ATOM 1523 C CA . LEU B 1 9 ? -20.656 -4.281 24.188 1 32.66 9 LEU B CA 1
ATOM 1524 C C . LEU B 1 9 ? -21.391 -5.23 23.234 1 32.66 9 LEU B C 1
ATOM 1526 O O . LEU B 1 9 ? -21.719 -6.359 23.609 1 32.66 9 LEU B O 1
ATOM 1530 N N . ALA B 1 10 ? -22.188 -4.68 22.344 1 34.09 10 ALA B N 1
ATOM 1531 C CA . ALA B 1 10 ? -22.891 -5.457 21.328 1 34.09 10 ALA B CA 1
ATOM 1532 C C . ALA B 1 10 ? -22.094 -6.703 20.953 1 34.09 10 ALA B C 1
ATOM 1534 O O . ALA B 1 10 ? -20.859 -6.684 20.938 1 34.09 10 ALA B O 1
ATOM 1535 N N . THR B 1 11 ? -22.562 -7.855 21.141 1 33.12 11 THR B N 1
ATOM 1536 C CA . THR B 1 11 ? -22.125 -9.203 20.812 1 33.12 11 THR B CA 1
ATOM 1537 C C . THR B 1 11 ? -21.422 -9.219 19.453 1 33.12 11 THR B C 1
ATOM 1539 O O . THR B 1 11 ? -21.812 -8.492 18.531 1 33.12 11 THR B O 1
ATOM 1542 N N . THR B 1 12 ? -20.156 -9.461 19.422 1 35.34 12 THR B N 1
ATOM 1543 C CA . THR B 1 12 ? -19.406 -9.789 18.219 1 35.34 12 THR B CA 1
ATOM 1544 C C . THR B 1 12 ? -20.281 -10.555 17.234 1 35.34 12 THR B C 1
ATOM 1546 O O . THR B 1 12 ? -20.953 -11.523 17.594 1 35.34 12 THR B O 1
ATOM 1549 N N . PRO B 1 13 ? -20.938 -9.883 16.281 1 36.44 13 PRO B N 1
ATOM 1550 C CA . PRO B 1 13 ? -21.703 -10.773 15.406 1 36.44 13 PRO B CA 1
ATOM 1551 C C . PRO B 1 13 ? -21.109 -12.172 15.312 1 36.44 13 PRO B C 1
ATOM 1553 O O . PRO B 1 13 ? -19.891 -12.336 15.398 1 36.44 13 PRO B O 1
ATOM 1556 N N . THR B 1 14 ? -21.594 -13.094 16.031 1 36.38 14 THR B N 1
ATOM 1557 C CA . THR B 1 14 ? -21.281 -14.492 15.734 1 36.38 14 THR B CA 1
ATOM 1558 C C . THR B 1 14 ? -21 -14.672 14.242 1 36.38 14 THR B C 1
ATOM 1560 O O . THR B 1 14 ? -21.75 -14.172 13.398 1 36.38 14 THR B O 1
ATOM 1563 N N . THR B 1 15 ? -19.797 -14.727 13.82 1 39.06 15 THR B N 1
ATOM 1564 C CA . THR B 1 15 ? -19.438 -15.094 12.453 1 39.06 15 THR B CA 1
ATOM 1565 C C . THR B 1 15 ? -20.438 -16.109 11.891 1 39.06 15 THR B C 1
ATOM 1567 O O . THR B 1 15 ? -20.453 -17.266 12.305 1 39.06 15 THR B O 1
ATOM 1570 N N . ARG B 1 16 ? -21.734 -16.047 12.016 1 41.53 16 ARG B N 1
ATOM 1571 C CA . ARG B 1 16 ? -22.516 -16.969 11.203 1 41.53 16 ARG B CA 1
ATOM 1572 C C . ARG B 1 16 ? -21.781 -17.328 9.914 1 41.53 16 ARG B C 1
ATOM 1574 O O . ARG B 1 16 ? -21.25 -16.438 9.242 1 41.53 16 ARG B O 1
ATOM 1581 N N . ALA B 1 17 ? -21.391 -18.516 9.766 1 49.25 17 ALA B N 1
ATOM 1582 C CA . ALA B 1 17 ? -20.766 -19.047 8.562 1 49.25 17 ALA B CA 1
ATOM 1583 C C . ALA B 1 17 ? -21.25 -18.312 7.316 1 49.25 17 ALA B C 1
ATOM 1585 O O . ALA B 1 17 ? -22.438 -18.297 7.016 1 49.25 17 ALA B O 1
ATOM 1586 N N . ALA B 1 18 ? -20.625 -17.109 6.953 1 61.41 18 ALA B N 1
ATOM 1587 C CA . ALA B 1 18 ? -20.953 -16.359 5.738 1 61.41 18 ALA B CA 1
ATOM 1588 C C . ALA B 1 18 ? -21.422 -17.312 4.629 1 61.41 18 ALA B C 1
ATOM 1590 O O . ALA B 1 18 ? -20.844 -18.375 4.426 1 61.41 18 ALA B O 1
ATOM 1591 N N . ARG B 1 19 ? -22.734 -17.25 4.293 1 76.75 19 ARG B N 1
ATOM 1592 C CA . ARG B 1 19 ? -23.219 -17.969 3.115 1 76.75 19 ARG B CA 1
ATOM 1593 C C . ARG B 1 19 ? -22.344 -17.672 1.897 1 76.75 19 ARG B C 1
ATOM 1595 O O . ARG B 1 19 ? -21.969 -16.516 1.674 1 76.75 19 ARG B O 1
ATOM 1602 N N . SER B 1 20 ? -21.859 -18.703 1.245 1 85.31 20 SER B N 1
ATOM 1603 C CA . SER B 1 20 ? -21.078 -18.516 0.029 1 85.31 20 SER B CA 1
ATOM 1604 C C . SER B 1 20 ? -21.797 -17.609 -0.961 1 85.31 20 SER B C 1
ATOM 1606 O O . SER B 1 20 ? -23.016 -17.703 -1.135 1 85.31 20 SER B O 1
ATOM 1608 N N . LEU B 1 21 ? -21.219 -16.656 -1.513 1 86.69 21 LEU B N 1
ATOM 1609 C CA . LEU B 1 21 ? -21.797 -15.766 -2.518 1 86.69 21 LEU B CA 1
ATOM 1610 C C . LEU B 1 21 ? -22.328 -16.562 -3.705 1 86.69 21 LEU B C 1
ATOM 1612 O O . LEU B 1 21 ? -23.25 -16.109 -4.395 1 86.69 21 LEU B O 1
ATOM 1616 N N . THR B 1 22 ? -21.734 -17.688 -3.869 1 83.69 22 THR B N 1
ATOM 1617 C CA . THR B 1 22 ? -22.109 -18.484 -5.027 1 83.69 22 THR B CA 1
ATOM 1618 C C . THR B 1 22 ? -23.531 -19.016 -4.871 1 83.69 22 THR B C 1
ATOM 1620 O O . THR B 1 22 ? -24.156 -19.469 -5.844 1 83.69 22 THR B O 1
ATOM 1623 N N . GLU B 1 23 ? -24.016 -19 -3.65 1 85.62 23 GLU B N 1
ATOM 1624 C CA . GLU B 1 23 ? -25.375 -19.438 -3.391 1 85.62 23 GLU B CA 1
ATOM 1625 C C . GLU B 1 23 ? -26.391 -18.391 -3.844 1 85.62 23 GLU B C 1
ATOM 1627 O O . GLU B 1 23 ? -27.594 -18.656 -3.865 1 85.62 23 GLU B O 1
ATOM 1632 N N . THR B 1 24 ? -25.938 -17.234 -4.234 1 88 24 THR B N 1
ATOM 1633 C CA . THR B 1 24 ? -26.734 -16.172 -4.828 1 88 24 THR B CA 1
ATOM 1634 C C . THR B 1 24 ? -26.125 -15.711 -6.148 1 88 24 THR B C 1
ATOM 1636 O O . THR B 1 24 ? -25.406 -14.711 -6.191 1 88 24 THR B O 1
ATOM 1639 N N . PRO B 1 25 ? -26.516 -16.406 -7.246 1 88.25 25 PRO B N 1
ATOM 1640 C CA . PRO B 1 25 ? -25.828 -16.203 -8.523 1 88.25 25 PRO B CA 1
ATOM 1641 C C . PRO B 1 25 ? -25.844 -14.734 -8.961 1 88.25 25 PRO B C 1
ATOM 1643 O O . PRO B 1 25 ? -24.844 -14.242 -9.492 1 88.25 25 PRO B O 1
ATOM 1646 N N . ALA B 1 26 ? -26.938 -14.055 -8.695 1 91.06 26 ALA B N 1
ATOM 1647 C CA . ALA B 1 26 ? -27.031 -12.656 -9.102 1 91.06 26 ALA B CA 1
ATOM 1648 C C . ALA B 1 26 ? -26.016 -11.805 -8.352 1 91.06 26 ALA B C 1
ATOM 1650 O O . ALA B 1 26 ? -25.375 -10.922 -8.945 1 91.06 26 ALA B O 1
ATOM 1651 N N . LEU B 1 27 ? -25.859 -12.109 -7.094 1 91.19 27 LEU B N 1
ATOM 1652 C CA . LEU B 1 27 ? -24.922 -11.352 -6.281 1 91.19 27 LEU B CA 1
ATOM 1653 C C . LEU B 1 27 ? -23.484 -11.734 -6.629 1 91.19 27 LEU B C 1
ATOM 1655 O O . LEU B 1 27 ? -22.578 -10.883 -6.59 1 91.19 27 LEU B O 1
ATOM 1659 N N . ALA B 1 28 ? -23.312 -13.023 -6.973 1 92.69 28 ALA B N 1
ATOM 1660 C CA . ALA B 1 28 ? -21.984 -13.477 -7.391 1 92.69 28 ALA B CA 1
ATOM 1661 C C . ALA B 1 28 ? -21.547 -12.789 -8.68 1 92.69 28 ALA B C 1
ATOM 1663 O O . ALA B 1 28 ? -20.406 -12.352 -8.797 1 92.69 28 ALA B O 1
ATOM 1664 N N . ASP B 1 29 ? -22.516 -12.688 -9.625 1 91.81 29 ASP B N 1
ATOM 1665 C CA . ASP B 1 29 ? -22.219 -12.016 -10.883 1 91.81 29 ASP B CA 1
ATOM 1666 C C . ASP B 1 29 ? -21.906 -10.539 -10.648 1 91.81 29 ASP B C 1
ATOM 1668 O O . ASP B 1 29 ? -20.969 -9.992 -11.25 1 91.81 29 ASP B O 1
ATOM 1672 N N . LEU B 1 30 ? -22.672 -9.945 -9.781 1 91.38 30 LEU B N 1
ATOM 1673 C CA . LEU B 1 30 ? -22.453 -8.539 -9.445 1 91.38 30 LEU B CA 1
ATOM 1674 C C . LEU B 1 30 ? -21.078 -8.352 -8.805 1 91.38 30 LEU B C 1
ATOM 1676 O O . LEU B 1 30 ? -20.344 -7.434 -9.172 1 91.38 30 LEU B O 1
ATOM 1680 N N . ALA B 1 31 ? -20.734 -9.211 -7.883 1 91.44 31 ALA B N 1
ATOM 1681 C CA . ALA B 1 31 ? -19.453 -9.141 -7.199 1 91.44 31 ALA B CA 1
ATOM 1682 C C . ALA B 1 31 ? -18.297 -9.227 -8.195 1 91.44 31 ALA B C 1
ATOM 1684 O O . ALA B 1 31 ? -17.328 -8.469 -8.102 1 91.44 31 ALA B O 1
ATOM 1685 N N . ALA B 1 32 ? -18.422 -10.109 -9.164 1 90.88 32 ALA B N 1
ATOM 1686 C CA . ALA B 1 32 ? -17.375 -10.281 -10.172 1 90.88 32 ALA B CA 1
ATOM 1687 C C . ALA B 1 32 ? -17.219 -9.023 -11.023 1 90.88 32 ALA B C 1
ATOM 1689 O O . ALA B 1 32 ? -16.109 -8.602 -11.32 1 90.88 32 ALA B O 1
ATOM 1690 N N . GLN B 1 33 ? -18.312 -8.438 -11.367 1 89.38 33 GLN B N 1
ATOM 1691 C CA . GLN B 1 33 ? -18.297 -7.211 -12.156 1 89.38 33 GLN B CA 1
ATOM 1692 C C . GLN B 1 33 ? -17.688 -6.055 -11.375 1 89.38 33 GLN B C 1
ATOM 1694 O O . GLN B 1 33 ? -16.891 -5.289 -11.914 1 89.38 33 GLN B O 1
ATOM 1699 N N . LEU B 1 34 ? -18.031 -5.988 -10.148 1 89.19 34 LEU B N 1
ATOM 1700 C CA . LEU B 1 34 ? -17.547 -4.91 -9.297 1 89.19 34 LEU B CA 1
ATOM 1701 C C . LEU B 1 34 ? -16.047 -5.055 -9.047 1 89.19 34 LEU B C 1
ATOM 1703 O O . LEU B 1 34 ? -15.336 -4.051 -8.93 1 89.19 34 LEU B O 1
ATOM 1707 N N . LEU B 1 35 ? -15.602 -6.266 -8.93 1 87.94 35 LEU B N 1
ATOM 1708 C CA . LEU B 1 35 ? -14.18 -6.512 -8.734 1 87.94 35 LEU B CA 1
ATOM 1709 C C . LEU B 1 35 ? -13.367 -5.977 -9.914 1 87.94 35 LEU B C 1
ATOM 1711 O O . LEU B 1 35 ? -12.227 -5.535 -9.734 1 87.94 35 LEU B O 1
ATOM 1715 N N . GLN B 1 36 ? -13.938 -5.844 -11.125 1 84.25 36 GLN B N 1
ATOM 1716 C CA . GLN B 1 36 ? -13.25 -5.422 -12.336 1 84.25 36 GLN B CA 1
ATOM 1717 C C . GLN B 1 36 ? -13.258 -3.9 -12.477 1 84.25 36 GLN B C 1
ATOM 1719 O O . GLN B 1 36 ? -12.359 -3.318 -13.078 1 84.25 36 GLN B O 1
ATOM 1724 N N . THR B 1 37 ? -14.398 -3.209 -12.375 1 68.06 37 THR B N 1
ATOM 1725 C CA . THR B 1 37 ? -14.641 -1.814 -12.727 1 68.06 37 THR B CA 1
ATOM 1726 C C . THR B 1 37 ? -13.719 -0.887 -11.945 1 68.06 37 THR B C 1
ATOM 1728 O O . THR B 1 37 ? -13.133 0.036 -12.508 1 68.06 37 THR B O 1
ATOM 1731 N N . GLU B 1 38 ? -14.086 -0.555 -10.914 1 53.41 38 GLU B N 1
ATOM 1732 C CA . GLU B 1 38 ? -13.648 0.698 -10.297 1 53.41 38 GLU B CA 1
ATOM 1733 C C . GLU B 1 38 ? -12.281 0.546 -9.641 1 53.41 38 GLU B C 1
ATOM 1735 O O . GLU B 1 38 ? -11.625 1.54 -9.32 1 53.41 38 GLU B O 1
ATOM 1740 N N . GLY B 1 39 ? -11.812 -0.409 -9.742 1 51.16 39 GLY B N 1
ATOM 1741 C CA . GLY B 1 39 ? -10.609 -0.52 -8.93 1 51.16 39 GLY B CA 1
ATOM 1742 C C . GLY B 1 39 ? -9.578 -1.464 -9.516 1 51.16 39 GLY B C 1
ATOM 1743 O O . GLY B 1 39 ? -9.422 -1.54 -10.742 1 51.16 39 GLY B O 1
ATOM 1744 N N . ALA B 1 40 ? -8.961 -2.094 -8.406 1 49.91 40 ALA B N 1
ATOM 1745 C CA . ALA B 1 40 ? -7.758 -2.846 -8.055 1 49.91 40 ALA B CA 1
ATOM 1746 C C . ALA B 1 40 ? -7.535 -4.004 -9.031 1 49.91 40 ALA B C 1
ATOM 1748 O O . ALA B 1 40 ? -6.395 -4.402 -9.273 1 49.91 40 ALA B O 1
ATOM 1749 N N . LEU B 1 41 ? -8.734 -4.52 -9.578 1 62.25 41 LEU B N 1
ATOM 1750 C CA . LEU B 1 41 ? -8.43 -5.832 -10.141 1 62.25 41 LEU B CA 1
ATOM 1751 C C . LEU B 1 41 ? -8.719 -5.859 -11.633 1 62.25 41 LEU B C 1
ATOM 1753 O O . LEU B 1 41 ? -9.07 -6.906 -12.188 1 62.25 41 LEU B O 1
ATOM 1757 N N . SER B 1 42 ? -8.586 -4.539 -12.141 1 61.56 42 SER B N 1
ATOM 1758 C CA . SER B 1 42 ? -8.828 -4.426 -13.578 1 61.56 42 SER B CA 1
ATOM 1759 C C . SER B 1 42 ? -8.023 -5.461 -14.359 1 61.56 42 SER B C 1
ATOM 1761 O O . SER B 1 42 ? -8.367 -5.793 -15.492 1 61.56 42 SER B O 1
ATOM 1763 N N . ASP B 1 43 ? -7.02 -5.945 -13.75 1 69.81 43 ASP B N 1
ATOM 1764 C CA . ASP B 1 43 ? -6.211 -6.945 -14.438 1 69.81 43 ASP B CA 1
ATOM 1765 C C . ASP B 1 43 ? -6.855 -8.328 -14.344 1 69.81 43 ASP B C 1
ATOM 1767 O O . ASP B 1 43 ? -6.418 -9.266 -15.016 1 69.81 43 ASP B O 1
ATOM 1771 N N . LEU B 1 44 ? -7.922 -8.258 -13.539 1 80.06 44 LEU B N 1
ATOM 1772 C CA . LEU B 1 44 ? -8.648 -9.516 -13.43 1 80.06 44 LEU B CA 1
ATOM 1773 C C . LEU B 1 44 ? -9.711 -9.625 -14.523 1 80.06 44 LEU B C 1
ATOM 1775 O O . LEU B 1 44 ? -10.625 -8.805 -14.586 1 80.06 44 LEU B O 1
ATOM 1779 N N . GLY B 1 45 ? -9.555 -10.469 -15.477 1 84.12 45 GLY B N 1
ATOM 1780 C CA . GLY B 1 45 ? -10.672 -10.75 -16.375 1 84.12 45 GLY B CA 1
ATOM 1781 C C . GLY B 1 45 ? -11.898 -11.258 -15.648 1 84.12 45 GLY B C 1
ATOM 1782 O O . GLY B 1 45 ? -11.852 -11.547 -14.453 1 84.12 45 GLY B O 1
ATOM 1783 N N . LEU B 1 46 ? -13.039 -11.336 -16.297 1 87.25 46 LEU B N 1
ATOM 1784 C CA . LEU B 1 46 ? -14.305 -11.734 -15.695 1 87.25 46 LEU B CA 1
ATOM 1785 C C . LEU B 1 46 ? -14.219 -13.148 -15.141 1 87.25 46 LEU B C 1
ATOM 1787 O O . LEU B 1 46 ? -14.758 -13.438 -14.07 1 87.25 46 LEU B O 1
ATOM 1791 N N . GLU B 1 47 ? -13.555 -14.023 -15.844 1 90.56 47 GLU B N 1
ATOM 1792 C CA . GLU B 1 47 ? -13.414 -15.406 -15.383 1 90.56 47 GLU B CA 1
ATOM 1793 C C . GLU B 1 47 ? -12.602 -15.477 -14.086 1 90.56 47 GLU B C 1
ATOM 1795 O O . GLU B 1 47 ? -12.961 -16.188 -13.156 1 90.56 47 GLU B O 1
ATOM 1800 N N . ASP B 1 48 ? -11.531 -14.711 -14.062 1 92.06 48 ASP B N 1
ATOM 1801 C CA . ASP B 1 48 ? -10.703 -14.664 -12.859 1 92.06 48 ASP B CA 1
ATOM 1802 C C . ASP B 1 48 ? -11.477 -14.062 -11.688 1 92.06 48 ASP B C 1
ATOM 1804 O O . ASP B 1 48 ? -11.406 -14.57 -10.562 1 92.06 48 ASP B O 1
ATOM 1808 N N . ALA B 1 49 ? -12.242 -13 -12.031 1 92.56 49 ALA B N 1
ATOM 1809 C CA . ALA B 1 49 ? -13.047 -12.359 -10.992 1 92.56 49 ALA B CA 1
ATOM 1810 C C . ALA B 1 49 ? -14.086 -13.32 -10.422 1 92.56 49 ALA B C 1
ATOM 1812 O O . ALA B 1 49 ? -14.281 -13.383 -9.203 1 92.56 49 ALA B O 1
ATOM 1813 N N . ALA B 1 50 ? -14.695 -14.055 -11.273 1 92.38 50 ALA B N 1
ATOM 1814 C CA . ALA B 1 50 ? -15.68 -15.039 -10.844 1 92.38 50 ALA B CA 1
ATOM 1815 C C . ALA B 1 50 ? -15.047 -16.109 -9.953 1 92.38 50 ALA B C 1
ATOM 1817 O O . ALA B 1 50 ? -15.656 -16.562 -8.984 1 92.38 50 ALA B O 1
ATOM 1818 N N . ALA B 1 51 ? -13.859 -16.5 -10.312 1 93.88 51 ALA B N 1
ATOM 1819 C CA . ALA B 1 51 ? -13.141 -17.469 -9.5 1 93.88 51 ALA B CA 1
ATOM 1820 C C . ALA B 1 51 ? -12.891 -16.922 -8.094 1 93.88 51 ALA B C 1
ATOM 1822 O O . ALA B 1 51 ? -13.078 -17.641 -7.102 1 93.88 51 ALA B O 1
ATOM 1823 N N . VAL B 1 52 ? -12.5 -15.664 -8.031 1 94.31 52 VAL B N 1
ATOM 1824 C CA . VAL B 1 52 ? -12.258 -15.047 -6.734 1 94.31 52 VAL B CA 1
ATOM 1825 C C . VAL B 1 52 ? -13.547 -15.047 -5.918 1 94.31 52 VAL B C 1
ATOM 1827 O O . VAL B 1 52 ? -13.539 -15.383 -4.73 1 94.31 52 VAL B O 1
ATOM 1830 N N . VAL B 1 53 ? -14.633 -14.703 -6.543 1 94.44 53 VAL B N 1
ATOM 1831 C CA . VAL B 1 53 ? -15.93 -14.586 -5.887 1 94.44 53 VAL B CA 1
ATOM 1832 C C . VAL B 1 53 ? -16.328 -15.93 -5.289 1 94.44 53 VAL B C 1
ATOM 1834 O O . VAL B 1 53 ? -16.969 -15.984 -4.234 1 94.44 53 VAL B O 1
ATOM 1837 N N . GLY B 1 54 ? -15.898 -17 -5.91 1 95 54 GLY B N 1
ATOM 1838 C CA . GLY B 1 54 ? -16.188 -18.328 -5.414 1 95 54 GLY B CA 1
ATOM 1839 C C . GLY B 1 54 ? -15.609 -18.594 -4.035 1 95 54 GLY B C 1
ATOM 1840 O O . GLY B 1 54 ? -16.031 -19.516 -3.342 1 95 54 GLY B O 1
ATOM 1841 N N . TYR B 1 55 ? -14.703 -17.781 -3.584 1 95.44 55 TYR B N 1
ATOM 1842 C CA . TYR B 1 55 ? -14.062 -17.938 -2.283 1 95.44 55 TYR B CA 1
ATOM 1843 C C . TYR B 1 55 ? -14.594 -16.922 -1.287 1 95.44 55 TYR B C 1
ATOM 1845 O O . TYR B 1 55 ? -14.117 -16.844 -0.154 1 95.44 55 TYR B O 1
ATOM 1853 N N . MET B 1 56 ? -15.547 -16.141 -1.77 1 95.5 56 MET B N 1
ATOM 1854 C CA . MET B 1 56 ? -16.094 -15.094 -0.913 1 95.5 56 MET B CA 1
ATOM 1855 C C . MET B 1 56 ? -17.406 -15.547 -0.274 1 95.5 56 MET B C 1
ATOM 1857 O O . MET B 1 56 ? -18.109 -16.391 -0.825 1 95.5 56 MET B O 1
ATOM 1861 N N . GLY B 1 57 ? -17.656 -15.039 0.852 1 95.19 57 GLY B N 1
ATOM 1862 C CA . GLY B 1 57 ? -18.938 -15.203 1.52 1 95.19 57 GLY B CA 1
ATOM 1863 C C . GLY B 1 57 ? -19.75 -13.922 1.575 1 95.19 57 GLY B C 1
ATOM 1864 O O . GLY B 1 57 ? -19.188 -12.82 1.564 1 95.19 57 GLY B O 1
ATOM 1865 N N . LEU B 1 58 ? -21.062 -14.062 1.599 1 95 58 LEU B N 1
ATOM 1866 C CA . LEU B 1 58 ? -21.953 -12.906 1.723 1 95 58 LEU B CA 1
ATOM 1867 C C . LEU B 1 58 ? -22.062 -12.469 3.178 1 95 58 LEU B C 1
ATOM 1869 O O . LEU B 1 58 ? -22.328 -13.289 4.059 1 95 58 LEU B O 1
ATOM 1873 N N . VAL B 1 59 ? -21.875 -11.203 3.4 1 94.81 59 VAL B N 1
ATOM 1874 C CA . VAL B 1 59 ? -22.016 -10.609 4.727 1 94.81 59 VAL B CA 1
ATOM 1875 C C . VAL B 1 59 ? -22.938 -9.398 4.652 1 94.81 59 VAL B C 1
ATOM 1877 O O . VAL B 1 59 ? -22.891 -8.633 3.684 1 94.81 59 VAL B O 1
ATOM 1880 N N . THR B 1 60 ? -23.734 -9.234 5.633 1 95.69 60 THR B N 1
ATOM 1881 C CA . THR B 1 60 ? -24.672 -8.117 5.688 1 95.69 60 THR B CA 1
ATOM 1882 C C . THR B 1 60 ? -24.547 -7.375 7.016 1 95.69 60 THR B C 1
ATOM 1884 O O . THR B 1 60 ? -24.234 -7.98 8.039 1 95.69 60 THR B O 1
ATOM 1887 N N . PHE B 1 61 ? -24.719 -6.082 6.973 1 96.5 61 PHE B N 1
ATOM 1888 C CA . PHE B 1 61 ? -24.734 -5.211 8.141 1 96.5 61 PHE B CA 1
ATOM 1889 C C . PHE B 1 61 ? -25.938 -4.27 8.094 1 96.5 61 PHE B C 1
ATOM 1891 O O . PHE B 1 61 ? -26.266 -3.727 7.035 1 96.5 61 PHE B O 1
ATOM 1898 N N . PRO B 1 62 ? -26.594 -4.059 9.211 1 97.62 62 PRO B N 1
ATOM 1899 C CA . PRO B 1 62 ? -27.625 -3.008 9.242 1 97.62 62 PRO B CA 1
ATOM 1900 C C . PRO B 1 62 ? -27.031 -1.604 9.266 1 97.62 62 PRO B C 1
ATOM 1902 O O . PRO B 1 62 ? -25.859 -1.431 9.617 1 97.62 62 PRO B O 1
ATOM 1905 N N . ALA B 1 63 ? -27.859 -0.688 8.828 1 97.5 63 ALA B N 1
ATOM 1906 C CA . ALA B 1 63 ? -27.422 0.705 8.914 1 97.5 63 ALA B CA 1
ATOM 1907 C C . ALA B 1 63 ? -27 1.06 10.336 1 97.5 63 ALA B C 1
ATOM 1909 O O . ALA B 1 63 ? -27.656 0.675 11.305 1 97.5 63 ALA B O 1
ATOM 1910 N N . GLY B 1 64 ? -25.812 1.7 10.453 1 96.31 64 GLY B N 1
ATOM 1911 C CA . GLY B 1 64 ? -25.328 2.146 11.75 1 96.31 64 GLY B CA 1
ATOM 1912 C C . GLY B 1 64 ? -24.359 1.171 12.391 1 96.31 64 GLY B C 1
ATOM 1913 O O . GLY B 1 64 ? -23.688 1.51 13.359 1 96.31 64 GLY B O 1
ATOM 1914 N N . ALA B 1 65 ? -24.266 -0.004 11.859 1 96.88 65 ALA B N 1
ATOM 1915 C CA . ALA B 1 65 ? -23.391 -1.027 12.445 1 96.88 65 ALA B CA 1
ATOM 1916 C C . ALA B 1 65 ? -21.922 -0.693 12.227 1 96.88 65 ALA B C 1
ATOM 1918 O O . ALA B 1 65 ? -21.547 -0.203 11.156 1 96.88 65 ALA B O 1
ATOM 1919 N N . THR B 1 66 ? -21.094 -1.026 13.219 1 96 66 THR B N 1
ATOM 1920 C CA . THR B 1 66 ? -19.641 -0.95 13.055 1 96 66 THR B CA 1
ATOM 1921 C C . THR B 1 66 ? -19.109 -2.184 12.328 1 96 66 THR B C 1
ATOM 1923 O O . THR B 1 66 ? -19.219 -3.301 12.836 1 96 66 THR B O 1
ATOM 1926 N N . VAL B 1 67 ? -18.594 -1.935 11.156 1 96.38 67 VAL B N 1
ATOM 1927 C CA . VAL B 1 67 ? -18.078 -3.008 10.312 1 96.38 67 VAL B CA 1
ATOM 1928 C C . VAL B 1 67 ? -16.672 -3.383 10.766 1 96.38 67 VAL B C 1
ATOM 1930 O O . VAL B 1 67 ? -16.359 -4.566 10.93 1 96.38 67 VAL B O 1
ATOM 1933 N N . PHE B 1 68 ? -15.797 -2.408 10.906 1 95.38 68 PHE B N 1
ATOM 1934 C CA . PHE B 1 68 ? -14.453 -2.492 11.469 1 95.38 68 PHE B CA 1
ATOM 1935 C C . PHE B 1 68 ? -14.25 -1.434 12.547 1 95.38 68 PHE B C 1
ATOM 1937 O O . PHE B 1 68 ? -14.758 -0.318 12.43 1 95.38 68 PHE B O 1
ATOM 1944 N N . ARG B 1 69 ? -13.523 -1.769 13.539 1 93.44 69 ARG B N 1
ATOM 1945 C CA . ARG B 1 69 ? -13.148 -0.81 14.578 1 93.44 69 ARG B CA 1
ATOM 1946 C C . ARG B 1 69 ? -11.641 -0.587 14.602 1 93.44 69 ARG B C 1
ATOM 1948 O O . ARG B 1 69 ? -10.867 -1.54 14.727 1 93.44 69 ARG B O 1
ATOM 1955 N N . GLU B 1 70 ? -11.281 0.597 14.406 1 91.88 70 GLU B N 1
ATOM 1956 C CA . GLU B 1 70 ? -9.867 0.941 14.445 1 91.88 70 GLU B CA 1
ATOM 1957 C C . GLU B 1 70 ? -9.195 0.375 15.695 1 91.88 70 GLU B C 1
ATOM 1959 O O . GLU B 1 70 ? -9.727 0.491 16.797 1 91.88 70 GLU B O 1
ATOM 1964 N N . GLY B 1 71 ? -8.062 -0.272 15.484 1 91.38 71 GLY B N 1
ATOM 1965 C CA . GLY B 1 71 ? -7.305 -0.817 16.594 1 91.38 71 GLY B CA 1
ATOM 1966 C C . GLY B 1 71 ? -7.68 -2.246 16.938 1 91.38 71 GLY B C 1
ATOM 1967 O O . GLY B 1 71 ? -6.969 -2.922 17.672 1 91.38 71 GLY B O 1
ATOM 1968 N N . ASP B 1 72 ? -8.812 -2.738 16.422 1 91.94 72 ASP B N 1
ATOM 1969 C CA . ASP B 1 72 ? -9.234 -4.113 16.672 1 91.94 72 ASP B CA 1
ATOM 1970 C C . ASP B 1 72 ? -8.258 -5.109 16.047 1 91.94 72 ASP B C 1
ATOM 1972 O O . ASP B 1 72 ? -7.949 -5.02 14.859 1 91.94 72 ASP B O 1
ATOM 1976 N N . SER B 1 73 ? -7.758 -6.059 16.797 1 89.69 73 SER B N 1
ATOM 1977 C CA . SER B 1 73 ? -6.777 -7.039 16.344 1 89.69 73 SER B CA 1
ATOM 1978 C C . SER B 1 73 ? -7.41 -8.414 16.172 1 89.69 73 SER B C 1
ATOM 1980 O O . SER B 1 73 ? -6.777 -9.336 15.656 1 89.69 73 SER B O 1
ATOM 1982 N N . SER B 1 74 ? -8.617 -8.578 16.594 1 82.81 74 SER B N 1
ATOM 1983 C CA . SER B 1 74 ? -9.234 -9.891 16.641 1 82.81 74 SER B CA 1
ATOM 1984 C C . SER B 1 74 ? -9.977 -10.195 15.344 1 82.81 74 SER B C 1
ATOM 1986 O O . SER B 1 74 ? -10.219 -11.359 15.016 1 82.81 74 SER B O 1
ATOM 1988 N N . ARG B 1 75 ? -10.391 -9.172 14.602 1 80.44 75 ARG B N 1
ATOM 1989 C CA . ARG B 1 75 ? -11.18 -9.367 13.383 1 80.44 75 ARG B CA 1
ATOM 1990 C C . ARG B 1 75 ? -10.477 -8.758 12.172 1 80.44 75 ARG B C 1
ATOM 1992 O O . ARG B 1 75 ? -11.078 -8 11.414 1 80.44 75 ARG B O 1
ATOM 1999 N N . THR B 1 76 ? -9.203 -9.211 11.969 1 81.12 76 THR B N 1
ATOM 2000 C CA . THR B 1 76 ? -8.375 -8.602 10.93 1 81.12 76 THR B CA 1
ATOM 2001 C C . THR B 1 76 ? -8.172 -9.57 9.766 1 81.12 76 THR B C 1
ATOM 2003 O O . THR B 1 76 ? -7.48 -9.25 8.797 1 81.12 76 THR B O 1
ATOM 2006 N N . SER B 1 77 ? -8.969 -10.664 9.812 1 88.19 77 SER B N 1
ATOM 2007 C CA . SER B 1 77 ? -8.57 -11.75 8.922 1 88.19 77 SER B CA 1
ATOM 2008 C C . SER B 1 77 ? -9.43 -11.773 7.664 1 88.19 77 SER B C 1
ATOM 2010 O O . SER B 1 77 ? -9.57 -12.82 7.023 1 88.19 77 SER B O 1
ATOM 2012 N N . TYR B 1 78 ? -10.047 -10.633 7.367 1 93.44 78 TYR B N 1
ATOM 2013 C CA . TYR B 1 78 ? -10.852 -10.617 6.148 1 93.44 78 TYR B CA 1
ATOM 2014 C C . TYR B 1 78 ? -10.938 -9.211 5.566 1 93.44 78 TYR B C 1
ATOM 2016 O O . TYR B 1 78 ? -10.758 -8.227 6.285 1 93.44 78 TYR B O 1
ATOM 2024 N N . LEU B 1 79 ? -11.141 -9.109 4.277 1 95.94 79 LEU B N 1
ATOM 2025 C CA . LEU B 1 79 ? -11.523 -7.883 3.594 1 95.94 79 LEU B CA 1
ATOM 2026 C C . LEU B 1 79 ? -12.953 -7.977 3.076 1 95.94 79 LEU B C 1
ATOM 2028 O O . LEU B 1 79 ? -13.531 -9.062 3.031 1 95.94 79 LEU B O 1
ATOM 2032 N N . LEU B 1 80 ? -13.57 -6.801 2.783 1 95.44 80 LEU B N 1
ATOM 2033 C CA . LEU B 1 80 ? -14.938 -6.746 2.281 1 95.44 80 LEU B CA 1
ATOM 2034 C C . LEU B 1 80 ? -15 -5.977 0.967 1 95.44 80 LEU B C 1
ATOM 2036 O O . LEU B 1 80 ? -14.453 -4.879 0.855 1 95.44 80 LEU B O 1
ATOM 2040 N N . LEU B 1 81 ? -15.602 -6.562 -0.003 1 94.19 81 LEU B N 1
ATOM 2041 C CA . LEU B 1 81 ? -16.031 -5.875 -1.217 1 94.19 81 LEU B CA 1
ATOM 2042 C C . LEU B 1 81 ? -17.453 -5.359 -1.073 1 94.19 81 LEU B C 1
ATOM 2044 O O . LEU B 1 81 ? -18.391 -6.148 -0.917 1 94.19 81 LEU B O 1
ATOM 2048 N N . VAL B 1 82 ? -17.656 -4.105 -1.161 1 95.38 82 VAL B N 1
ATOM 2049 C CA . VAL B 1 82 ? -18.984 -3.535 -1.034 1 95.38 82 VAL B CA 1
ATOM 2050 C C . VAL B 1 82 ? -19.812 -3.865 -2.277 1 95.38 82 VAL B C 1
ATOM 2052 O O . VAL B 1 82 ? -19.422 -3.525 -3.396 1 95.38 82 VAL B O 1
ATOM 2055 N N . LEU B 1 83 ? -20.906 -4.555 -2.057 1 94.81 83 LEU B N 1
ATOM 2056 C CA . LEU B 1 83 ? -21.781 -4.926 -3.16 1 94.81 83 LEU B CA 1
ATOM 2057 C C . LEU B 1 83 ? -22.953 -3.953 -3.275 1 94.81 83 LEU B C 1
ATOM 2059 O O . LEU B 1 83 ? -23.375 -3.611 -4.383 1 94.81 83 LEU B O 1
ATOM 2063 N N . SER B 1 84 ? -23.5 -3.549 -2.15 1 95.81 84 SER B N 1
ATOM 2064 C CA . SER B 1 84 ? -24.578 -2.559 -2.055 1 95.81 84 SER B CA 1
ATOM 2065 C C . SER B 1 84 ? -24.5 -1.804 -0.731 1 95.81 84 SER B C 1
ATOM 2067 O O . SER B 1 84 ? -24.047 -2.342 0.275 1 95.81 84 SER B O 1
ATOM 2069 N N . GLY B 1 85 ? -24.969 -0.521 -0.771 1 97.06 85 GLY B N 1
ATOM 2070 C CA . GLY B 1 85 ? -24.922 0.324 0.413 1 97.06 85 GLY B CA 1
ATOM 2071 C C . GLY B 1 85 ? -23.688 1.199 0.481 1 97.06 85 GLY B C 1
ATOM 2072 O O . GLY B 1 85 ? -22.984 1.37 -0.519 1 97.06 85 GLY B O 1
ATOM 2073 N N . GLU B 1 86 ? -23.547 1.797 1.647 1 96.94 86 GLU B N 1
ATOM 2074 C CA . GLU B 1 86 ? -22.438 2.734 1.833 1 96.94 86 GLU B CA 1
ATOM 2075 C C . GLU B 1 86 ? -21.766 2.525 3.182 1 96.94 86 GLU B C 1
ATOM 2077 O O . GLU B 1 86 ? -22.406 2.143 4.156 1 96.94 86 GLU B O 1
ATOM 2082 N N . VAL B 1 87 ? -20.484 2.75 3.191 1 96.44 87 VAL B N 1
ATOM 2083 C CA . VAL B 1 87 ? -19.672 2.617 4.398 1 96.44 87 VAL B CA 1
ATOM 2084 C C . VAL B 1 87 ? -18.875 3.9 4.629 1 96.44 87 VAL B C 1
ATOM 2086 O O . VAL B 1 87 ? -18.297 4.457 3.695 1 96.44 87 VAL B O 1
ATOM 2089 N N . SER B 1 88 ? -18.922 4.41 5.789 1 95.5 88 SER B N 1
ATOM 2090 C CA . SER B 1 88 ? -18.047 5.52 6.16 1 95.5 88 SER B CA 1
ATOM 2091 C C . SER B 1 88 ? -16.734 5.016 6.742 1 95.5 88 SER B C 1
ATOM 2093 O O . SER B 1 88 ? -16.719 4.027 7.484 1 95.5 88 SER B O 1
ATOM 2095 N N . VAL B 1 89 ? -15.656 5.562 6.344 1 94 89 VAL B N 1
ATOM 2096 C CA . VAL B 1 89 ? -14.336 5.293 6.906 1 94 89 VAL B CA 1
ATOM 2097 C C . VAL B 1 89 ? -13.898 6.465 7.785 1 94 89 VAL B C 1
ATOM 2099 O O . VAL B 1 89 ? -13.805 7.602 7.312 1 94 89 VAL B O 1
ATOM 2102 N N . GLU B 1 90 ? -13.602 6.137 9.008 1 88.88 90 GLU B N 1
ATOM 2103 C CA . GLU B 1 90 ? -13.32 7.176 9.992 1 88.88 90 GLU B CA 1
ATOM 2104 C C . GLU B 1 90 ? -12.031 6.875 10.758 1 88.88 90 GLU B C 1
ATOM 2106 O O . GLU B 1 90 ? -11.703 5.711 10.992 1 88.88 90 GLU B O 1
ATOM 2111 N N . THR B 1 91 ? -11.312 7.891 10.984 1 82.06 91 THR B N 1
ATOM 2112 C CA . THR B 1 91 ? -10.156 7.762 11.859 1 82.06 91 THR B CA 1
ATOM 2113 C C . THR B 1 91 ? -10.266 8.719 13.039 1 82.06 91 THR B C 1
ATOM 2115 O O . THR B 1 91 ? -11.125 9.594 13.062 1 82.06 91 THR B O 1
ATOM 2118 N N . ALA B 1 92 ? -9.461 8.438 14.047 1 75.25 92 ALA B N 1
ATOM 2119 C CA . ALA B 1 92 ? -9.484 9.266 15.25 1 75.25 92 ALA B CA 1
ATOM 2120 C C . ALA B 1 92 ? -9.188 10.727 14.914 1 75.25 92 ALA B C 1
ATOM 2122 O O . ALA B 1 92 ? -8.359 11.016 14.047 1 75.25 92 ALA B O 1
ATOM 2123 N N . ASP B 1 93 ? -10.031 11.555 15.453 1 69.06 93 ASP B N 1
ATOM 2124 C CA . ASP B 1 93 ? -9.805 12.992 15.32 1 69.06 93 ASP B CA 1
ATOM 2125 C C . ASP B 1 93 ? -8.539 13.422 16.062 1 69.06 93 ASP B C 1
ATOM 2127 O O . ASP B 1 93 ? -8.438 13.219 17.281 1 69.06 93 ASP B O 1
ATOM 2131 N N . PRO B 1 94 ? -7.602 13.93 15.289 1 62.44 94 PRO B N 1
ATOM 2132 C CA . PRO B 1 94 ? -6.383 14.367 15.977 1 62.44 94 PRO B CA 1
ATOM 2133 C C . PRO B 1 94 ? -6.656 15.398 17.062 1 62.44 94 PRO B C 1
ATOM 2135 O O . PRO B 1 94 ? -5.844 15.562 17.984 1 62.44 94 PRO B O 1
ATOM 2138 N N . ARG B 1 95 ? -7.805 16.062 16.984 1 62.16 95 ARG B N 1
ATOM 2139 C CA . ARG B 1 95 ? -8.133 17.125 17.922 1 62.16 95 ARG B CA 1
ATOM 2140 C C . ARG B 1 95 ? -8.797 16.562 19.172 1 62.16 95 ARG B C 1
ATOM 2142 O O . ARG B 1 95 ? -9.188 17.328 20.078 1 62.16 95 ARG B O 1
ATOM 2149 N N . GLY B 1 96 ? -8.75 15.227 19.422 1 61.94 96 GLY B N 1
ATOM 2150 C CA . GLY B 1 96 ? -9.258 14.609 20.641 1 61.94 96 GLY B CA 1
ATOM 2151 C C . GLY B 1 96 ? -10.758 14.414 20.641 1 61.94 96 GLY B C 1
ATOM 2152 O O . GLY B 1 96 ? -11.344 13.977 21.625 1 61.94 96 GLY B O 1
ATOM 2153 N N . GLY B 1 97 ? -11.367 14.789 19.594 1 56.28 97 GLY B N 1
ATOM 2154 C CA . GLY B 1 97 ? -12.812 14.953 19.656 1 56.28 97 GLY B CA 1
ATOM 2155 C C . GLY B 1 97 ? -13.57 13.852 18.953 1 56.28 97 GLY B C 1
ATOM 2156 O O . GLY B 1 97 ? -14.742 14.008 18.609 1 56.28 97 GLY B O 1
ATOM 2157 N N . GLY B 1 98 ? -12.93 12.695 18.75 1 66.5 98 GLY B N 1
ATOM 2158 C CA . GLY B 1 98 ? -13.734 11.656 18.125 1 66.5 98 GLY B CA 1
ATOM 2159 C C . GLY B 1 98 ? -13.18 11.188 16.797 1 66.5 98 GLY B C 1
ATOM 2160 O O . GLY B 1 98 ? -11.961 11.164 16.594 1 66.5 98 GLY B O 1
ATOM 2161 N N . GLN B 1 99 ? -14.148 10.617 16.062 1 69.44 99 GLN B N 1
ATOM 2162 C CA . GLN B 1 99 ? -13.781 10.094 14.75 1 69.44 99 GLN B CA 1
ATOM 2163 C C . GLN B 1 99 ? -14.109 11.086 13.641 1 69.44 99 GLN B C 1
ATOM 2165 O O . GLN B 1 99 ? -15.094 11.82 13.734 1 69.44 99 GLN B O 1
ATOM 2170 N N . VAL B 1 100 ? -13.258 11.344 12.797 1 70 100 VAL B N 1
ATOM 2171 C CA . VAL B 1 100 ? -13.516 12.164 11.609 1 70 100 VAL B CA 1
ATOM 2172 C C . VAL B 1 100 ? -13.602 11.273 10.375 1 70 100 VAL B C 1
ATOM 2174 O O . VAL B 1 100 ? -12.766 10.391 10.18 1 70 100 VAL B O 1
ATOM 2177 N N . ALA B 1 101 ? -14.766 11.492 9.68 1 71.44 101 ALA B N 1
ATOM 2178 C CA . ALA B 1 101 ? -14.945 10.734 8.438 1 71.44 101 ALA B CA 1
ATOM 2179 C C . ALA B 1 101 ? -13.938 11.18 7.379 1 71.44 101 ALA B C 1
ATOM 2181 O O . ALA B 1 101 ? -13.828 12.367 7.078 1 71.44 101 ALA B O 1
ATOM 2182 N N . ILE B 1 102 ? -13.328 10.172 6.887 1 72.19 102 ILE B N 1
ATOM 2183 C CA . ILE B 1 102 ? -12.344 10.438 5.852 1 72.19 102 ILE B CA 1
ATOM 2184 C C . ILE B 1 102 ? -12.969 10.234 4.473 1 72.19 102 ILE B C 1
ATOM 2186 O O . ILE B 1 102 ? -12.719 11.016 3.549 1 72.19 102 ILE B O 1
ATOM 2190 N N . SER B 1 103 ? -13.883 9.258 4.402 1 86.88 103 SER B N 1
ATOM 2191 C CA . SER B 1 103 ? -14.461 8.961 3.1 1 86.88 103 SER B CA 1
ATOM 2192 C C . SER B 1 103 ? -15.742 8.141 3.238 1 86.88 103 SER B C 1
ATOM 2194 O O . SER B 1 103 ? -16.016 7.57 4.297 1 86.88 103 SER B O 1
ATOM 2196 N N . ILE B 1 104 ? -16.609 8.227 2.26 1 92.81 104 ILE B N 1
ATOM 2197 C CA . ILE B 1 104 ? -17.766 7.352 2.092 1 92.81 104 ILE B CA 1
ATOM 2198 C C . ILE B 1 104 ? -17.578 6.477 0.855 1 92.81 104 ILE B C 1
ATOM 2200 O O . ILE B 1 104 ? -17.328 6.984 -0.241 1 92.81 104 ILE B O 1
ATOM 2204 N N . LEU B 1 105 ? -17.688 5.211 1.076 1 93.56 105 LEU B N 1
ATOM 2205 C CA . LEU B 1 105 ? -17.391 4.262 0.008 1 93.56 105 LEU B CA 1
ATOM 2206 C C 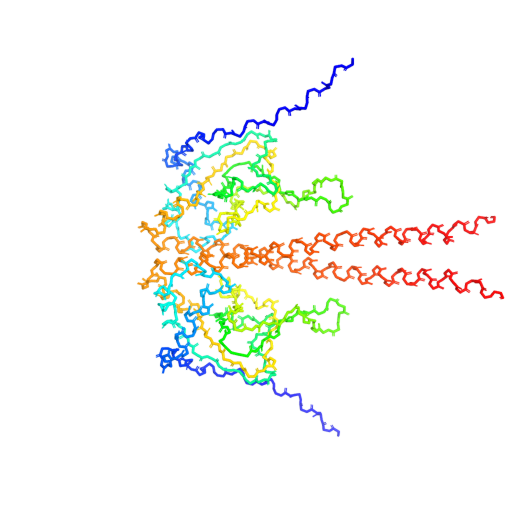. LEU B 1 105 ? -18.656 3.482 -0.378 1 93.56 105 LEU B C 1
ATOM 2208 O O . LEU B 1 105 ? -19.422 3.072 0.49 1 93.56 105 LEU B O 1
ATOM 2212 N N . GLY B 1 106 ? -18.859 3.334 -1.664 1 94.19 106 GLY B N 1
ATOM 2213 C CA . GLY B 1 106 ? -19.984 2.584 -2.197 1 94.19 106 GLY B CA 1
ATOM 2214 C C . GLY B 1 106 ? -19.562 1.32 -2.926 1 94.19 106 GLY B C 1
ATOM 2215 O O . GLY B 1 106 ? -18.422 0.872 -2.799 1 94.19 106 GLY B O 1
ATOM 2216 N N . PRO B 1 107 ? -20.484 0.7 -3.695 1 94 107 PRO B N 1
ATOM 2217 C CA . PRO B 1 107 ? -20.234 -0.562 -4.395 1 94 107 PRO B CA 1
ATOM 2218 C C . PRO B 1 107 ? -18.953 -0.53 -5.23 1 94 107 PRO B C 1
ATOM 2220 O O . PRO B 1 107 ? -18.672 0.473 -5.891 1 94 107 PRO B O 1
ATOM 2223 N N . GLY B 1 108 ? -18.188 -1.619 -5.098 1 91.25 108 GLY B N 1
ATOM 2224 C CA . GLY B 1 108 ? -16.969 -1.722 -5.863 1 91.25 108 GLY B CA 1
ATOM 2225 C C . GLY B 1 108 ? -15.727 -1.397 -5.047 1 91.25 108 GLY B C 1
ATOM 2226 O O . GLY B 1 108 ? -14.609 -1.742 -5.441 1 91.25 108 GLY B O 1
ATOM 2227 N N . ASN B 1 109 ? -15.898 -0.804 -3.957 1 92 109 ASN B N 1
ATOM 2228 C CA . ASN B 1 109 ? -14.773 -0.499 -3.078 1 92 109 ASN B CA 1
ATOM 2229 C C . ASN B 1 109 ? -14.469 -1.658 -2.133 1 92 109 ASN B C 1
ATOM 2231 O O . ASN B 1 109 ? -15.344 -2.48 -1.852 1 92 109 ASN B O 1
ATOM 2235 N N . ILE B 1 110 ? -13.242 -1.716 -1.771 1 93.31 110 ILE B N 1
ATOM 2236 C CA . ILE B 1 110 ? -12.773 -2.748 -0.851 1 93.31 110 ILE B CA 1
ATOM 2237 C C . ILE B 1 110 ? -12.281 -2.102 0.441 1 93.31 110 ILE B C 1
ATOM 2239 O O . ILE B 1 110 ? -11.602 -1.074 0.408 1 93.31 110 ILE B O 1
ATOM 2243 N N . ILE B 1 111 ? -12.68 -2.686 1.561 1 93.62 111 ILE B N 1
ATOM 2244 C CA . ILE B 1 111 ? -12.18 -2.244 2.859 1 93.62 111 ILE B CA 1
ATOM 2245 C C . ILE B 1 111 ? -11.555 -3.426 3.6 1 93.62 111 ILE B C 1
ATOM 2247 O O . ILE B 1 111 ? -11.961 -4.574 3.4 1 93.62 111 ILE B O 1
ATOM 2251 N N . GLY B 1 112 ? -10.57 -3.139 4.395 1 94.06 112 GLY B N 1
ATOM 2252 C CA . GLY B 1 112 ? -9.977 -4.164 5.242 1 94.06 112 GLY B CA 1
ATOM 2253 C C . GLY B 1 112 ? -8.805 -4.871 4.59 1 94.06 112 GLY B C 1
ATOM 2254 O O . GLY B 1 112 ? -8.359 -5.918 5.07 1 94.06 112 GLY B O 1
ATOM 2255 N N . GLU B 1 113 ? -8.242 -4.34 3.521 1 93.25 113 GLU B N 1
ATOM 2256 C CA . GLU B 1 113 ? -7.156 -4.969 2.773 1 93.25 113 GLU B CA 1
ATOM 2257 C C . GLU B 1 113 ? -5.895 -5.086 3.627 1 93.25 113 GLU B C 1
ATOM 2259 O O . GLU B 1 113 ? -5.238 -6.129 3.631 1 93.25 113 GLU B O 1
ATOM 2264 N N . MET B 1 114 ? -5.613 -4.012 4.297 1 93.44 114 MET B N 1
ATOM 2265 C CA . MET B 1 114 ? -4.371 -3.98 5.059 1 93.44 114 MET B CA 1
ATOM 2266 C C . MET B 1 114 ? -4.395 -5.016 6.184 1 93.44 114 MET B C 1
ATOM 2268 O O . MET B 1 114 ? -3.428 -5.754 6.371 1 93.44 114 MET B O 1
ATOM 2272 N N . GLY B 1 115 ? -5.496 -5.102 6.91 1 92.5 115 GLY B N 1
ATOM 2273 C CA . GLY B 1 115 ? -5.633 -6.129 7.93 1 92.5 115 GLY B CA 1
ATOM 2274 C C . GLY B 1 115 ? -5.496 -7.539 7.379 1 92.5 115 GLY B C 1
ATOM 2275 O O . GLY B 1 115 ? -4.805 -8.375 7.961 1 92.5 115 GLY B O 1
ATOM 2276 N N . LEU B 1 116 ? -6.125 -7.828 6.254 1 92.56 116 LEU B N 1
ATOM 2277 C CA . LEU B 1 116 ? -6.055 -9.141 5.613 1 92.56 116 LEU B CA 1
ATOM 2278 C C . LEU B 1 116 ? -4.609 -9.5 5.285 1 92.56 116 LEU B C 1
ATOM 2280 O O . LEU B 1 116 ? -4.191 -10.641 5.488 1 92.56 116 LEU B O 1
ATOM 2284 N N . LEU B 1 117 ? -3.883 -8.523 4.828 1 89.81 117 LEU B N 1
ATOM 2285 C CA . LEU B 1 117 ? -2.562 -8.773 4.266 1 89.81 117 LEU B CA 1
ATOM 2286 C C . LEU B 1 117 ? -1.517 -8.906 5.367 1 89.81 117 LEU B C 1
ATOM 2288 O O . LEU B 1 117 ? -0.651 -9.781 5.305 1 89.81 117 LEU B O 1
ATOM 2292 N N . ASP B 1 118 ? -1.583 -8.133 6.43 1 86.94 118 ASP B N 1
ATOM 2293 C CA . ASP B 1 118 ? -0.456 -8.094 7.355 1 86.94 118 ASP B CA 1
ATOM 2294 C C . ASP B 1 118 ? -0.876 -8.57 8.75 1 86.94 118 ASP B C 1
ATOM 2296 O O . ASP B 1 118 ? -0.032 -8.758 9.625 1 86.94 118 ASP B O 1
ATOM 2300 N N . GLY B 1 119 ? -2.139 -8.68 8.914 1 88.75 119 GLY B N 1
ATOM 2301 C CA . GLY B 1 119 ? -2.617 -9.203 10.18 1 88.75 119 GLY B CA 1
ATOM 2302 C C . GLY B 1 119 ? -2.539 -8.195 11.312 1 88.75 119 GLY B C 1
ATOM 2303 O O . GLY B 1 119 ? -2.777 -8.531 12.469 1 88.75 119 GLY B O 1
ATOM 2304 N N . SER B 1 120 ? -2.195 -7.027 11 1 91.44 120 SER B N 1
ATOM 2305 C CA . SER B 1 120 ? -2.123 -5.965 12 1 91.44 120 SER B CA 1
ATOM 2306 C C . SER B 1 120 ? -3.514 -5.465 12.375 1 91.44 120 SER B C 1
ATOM 2308 O O . SER B 1 120 ? -4.492 -5.758 11.688 1 91.44 120 SER B O 1
ATOM 2310 N N . PRO B 1 121 ? -3.607 -4.719 13.438 1 93.56 121 PRO B N 1
ATOM 2311 C CA . PRO B 1 121 ? -4.91 -4.188 13.844 1 93.56 121 PRO B CA 1
ATOM 2312 C C . PRO B 1 121 ? -5.543 -3.297 12.781 1 93.56 121 PRO B C 1
ATOM 2314 O O . PRO B 1 121 ? -4.832 -2.701 11.969 1 93.56 121 PRO B O 1
ATOM 2317 N N . ARG B 1 122 ? -6.902 -3.232 12.828 1 94.38 122 ARG B N 1
ATOM 2318 C CA . ARG B 1 122 ? -7.629 -2.406 11.867 1 94.38 122 ARG B CA 1
ATOM 2319 C C . ARG B 1 122 ? -7.145 -0.961 11.914 1 94.38 122 ARG B C 1
ATOM 2321 O O . ARG B 1 122 ? -6.895 -0.418 12.992 1 94.38 122 ARG B O 1
ATOM 2328 N N . SER B 1 123 ? -6.984 -0.371 10.758 1 91.06 123 SER B N 1
ATOM 2329 C CA . SER B 1 123 ? -6.371 0.95 10.656 1 91.06 123 SER B CA 1
ATOM 2330 C C . SER B 1 123 ? -7.422 2.055 10.742 1 91.06 123 SER B C 1
ATOM 2332 O O . SER B 1 123 ? -7.082 3.229 10.906 1 91.06 123 SER B O 1
ATOM 2334 N N . ALA B 1 124 ? -8.664 1.737 10.555 1 91.5 124 ALA B N 1
ATOM 2335 C CA . ALA B 1 124 ? -9.75 2.715 10.555 1 91.5 124 ALA B CA 1
ATOM 2336 C C . ALA B 1 124 ? -11.055 2.084 11.023 1 91.5 124 ALA B C 1
ATOM 2338 O O . ALA B 1 124 ? -11.219 0.863 10.977 1 91.5 124 ALA B O 1
ATOM 2339 N N . THR B 1 125 ? -11.898 2.936 11.547 1 93.62 125 THR B N 1
ATOM 2340 C CA . THR B 1 125 ? -13.258 2.506 11.844 1 93.62 125 THR B CA 1
ATOM 2341 C C . THR B 1 125 ? -14.156 2.65 10.617 1 93.62 125 THR B C 1
ATOM 2343 O O . THR B 1 125 ? -14.117 3.674 9.93 1 93.62 125 THR B O 1
ATOM 2346 N N . CYS B 1 126 ? -14.844 1.637 10.305 1 95.94 126 CYS B N 1
ATOM 2347 C CA . CYS B 1 126 ? -15.812 1.644 9.211 1 95.94 126 CYS B CA 1
ATOM 2348 C C . CYS B 1 126 ? -17.219 1.398 9.727 1 95.94 126 CYS B C 1
ATOM 2350 O O . CYS B 1 126 ? -17.453 0.451 10.484 1 95.94 126 CYS B O 1
ATOM 2352 N N . ILE B 1 127 ? -18.109 2.258 9.328 1 96.25 127 ILE B N 1
ATOM 2353 C CA . ILE B 1 127 ? -19.5 2.164 9.773 1 96.25 127 ILE B CA 1
ATOM 2354 C C . ILE B 1 127 ? -20.422 2.045 8.555 1 96.25 127 ILE B C 1
ATOM 2356 O O . ILE B 1 127 ? -20.266 2.781 7.582 1 96.25 127 ILE B O 1
ATOM 2360 N N . ALA B 1 128 ? -21.375 1.09 8.625 1 97.5 128 ALA B N 1
ATOM 2361 C CA . ALA B 1 128 ? -22.406 1.021 7.598 1 97.5 128 ALA B CA 1
ATOM 2362 C C . ALA B 1 128 ? -23.391 2.191 7.723 1 97.5 128 ALA B C 1
ATOM 2364 O O . ALA B 1 128 ? -24.219 2.217 8.633 1 97.5 128 ALA B O 1
ATOM 2365 N N . THR B 1 129 ? -23.297 3.094 6.766 1 96.81 129 THR B N 1
ATOM 2366 C CA . THR B 1 129 ? -24.188 4.25 6.832 1 96.81 129 THR B CA 1
ATOM 2367 C C . THR B 1 129 ? -25.578 3.893 6.312 1 96.81 129 THR B C 1
ATOM 2369 O O . THR B 1 129 ? -26.547 4.609 6.57 1 96.81 129 THR B O 1
ATOM 2372 N N . THR B 1 130 ? -25.703 2.873 5.531 1 98 130 THR B N 1
ATOM 2373 C CA . THR B 1 130 ? -26.922 2.229 5.062 1 98 130 THR B CA 1
ATOM 2374 C C . THR B 1 130 ? -26.859 0.722 5.301 1 98 130 THR B C 1
ATOM 2376 O O . THR B 1 130 ? -25.844 0.2 5.766 1 98 130 THR B O 1
ATOM 2379 N N . ALA B 1 131 ? -28 0.105 5.004 1 97.94 131 ALA B N 1
ATOM 2380 C CA . ALA B 1 131 ? -27.875 -1.349 4.922 1 97.94 131 ALA B CA 1
ATOM 2381 C C . ALA B 1 131 ? -26.797 -1.761 3.93 1 97.94 131 ALA B C 1
ATOM 2383 O O . ALA B 1 131 ? -26.734 -1.231 2.816 1 97.94 131 ALA B O 1
ATOM 2384 N N . LEU B 1 132 ? -25.906 -2.676 4.402 1 97.25 132 LEU B N 1
ATOM 2385 C CA . LEU B 1 132 ? -24.703 -3.004 3.637 1 97.25 132 LEU B CA 1
ATOM 2386 C C . LEU B 1 132 ? -24.672 -4.488 3.285 1 97.25 132 LEU B C 1
ATOM 2388 O O . LEU B 1 132 ? -24.906 -5.34 4.148 1 97.25 132 LEU B O 1
ATOM 2392 N N . GLN B 1 133 ? -24.516 -4.789 2.047 1 96.38 133 GLN B N 1
ATOM 2393 C CA . GLN B 1 133 ? -24.125 -6.121 1.589 1 96.38 133 GLN B CA 1
ATOM 2394 C C . GLN B 1 133 ? -22.703 -6.129 1.052 1 96.38 133 GLN B C 1
ATOM 2396 O O . GLN B 1 133 ? -22.312 -5.242 0.286 1 96.38 133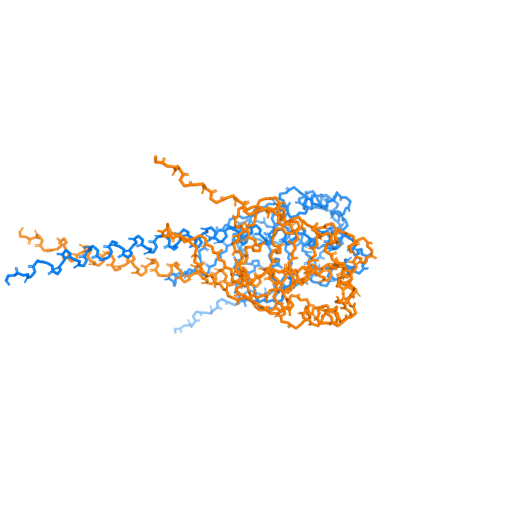 GLN B O 1
ATOM 2401 N N . ALA B 1 134 ? -21.922 -7.117 1.469 1 95.88 134 ALA B N 1
ATOM 2402 C CA . ALA B 1 134 ? -20.531 -7.176 1.051 1 95.88 134 ALA B CA 1
ATOM 2403 C C . ALA B 1 134 ? -20.078 -8.617 0.82 1 95.88 134 ALA B C 1
ATOM 2405 O O . ALA B 1 134 ? -20.656 -9.547 1.394 1 95.88 134 ALA B O 1
ATOM 2406 N N . GLY B 1 135 ? -19.25 -8.797 -0.116 1 94.81 135 GLY B N 1
ATOM 2407 C CA . GLY B 1 135 ? -18.531 -10.055 -0.243 1 94.81 135 GLY B CA 1
ATOM 2408 C C . GLY B 1 135 ? -17.266 -10.109 0.599 1 94.81 135 GLY B C 1
ATOM 2409 O O . GLY B 1 135 ? -16.344 -9.305 0.411 1 94.81 135 GLY B O 1
ATOM 2410 N N . GLY B 1 136 ? -17.203 -11.055 1.477 1 95.44 136 GLY B N 1
ATOM 2411 C CA . GLY B 1 136 ? -16.062 -11.188 2.371 1 95.44 136 GLY B CA 1
ATOM 2412 C C . GLY B 1 136 ? -15.062 -12.227 1.91 1 95.44 136 GLY B C 1
ATOM 2413 O O . GLY B 1 136 ? -15.445 -13.32 1.491 1 95.44 136 GLY B O 1
ATOM 2414 N N . LEU B 1 137 ? -13.828 -11.883 1.895 1 95.69 137 LEU B N 1
ATOM 2415 C CA . LEU B 1 137 ? -12.727 -12.789 1.633 1 95.69 137 LEU B CA 1
ATOM 2416 C C . LEU B 1 137 ? -11.812 -12.898 2.848 1 95.69 137 LEU B C 1
ATOM 2418 O O . LEU B 1 137 ? -11.133 -11.938 3.209 1 95.69 137 LEU B O 1
ATOM 2422 N N . SER B 1 138 ? -11.812 -14.062 3.455 1 94.81 138 SER B N 1
ATOM 2423 C CA . SER B 1 138 ? -10.977 -14.289 4.629 1 94.81 138 SER B CA 1
ATOM 2424 C C . SER B 1 138 ? -9.539 -14.625 4.234 1 94.81 138 SER B C 1
ATOM 2426 O O . SER B 1 138 ? -9.281 -14.969 3.078 1 94.81 138 SER B O 1
ATOM 2428 N N . ARG B 1 139 ? -8.625 -14.492 5.23 1 93.81 139 ARG B N 1
ATOM 2429 C CA . ARG B 1 139 ? -7.234 -14.883 5.004 1 93.81 139 ARG B CA 1
ATOM 2430 C C . ARG B 1 139 ? -7.145 -16.359 4.605 1 93.81 139 ARG B C 1
ATOM 2432 O O . ARG B 1 139 ? -6.398 -16.719 3.691 1 93.81 139 ARG B O 1
ATOM 2439 N N . LYS B 1 140 ? -7.891 -17.188 5.262 1 93.25 140 LYS B N 1
ATOM 2440 C CA . LYS B 1 140 ? -7.914 -18.609 4.941 1 93.25 140 LYS B CA 1
ATOM 2441 C C . LYS B 1 140 ? -8.414 -18.859 3.52 1 93.25 140 LYS B C 1
ATOM 2443 O O . LYS B 1 140 ? -7.867 -19.688 2.797 1 93.25 140 LYS B O 1
ATOM 2448 N N . ALA B 1 141 ? -9.469 -18.109 3.111 1 94.75 141 ALA B N 1
ATOM 2449 C CA . ALA B 1 141 ? -10 -18.234 1.759 1 94.75 141 ALA B CA 1
ATOM 2450 C C . ALA B 1 141 ? -8.992 -17.766 0.719 1 94.75 141 ALA B C 1
ATOM 2452 O O . ALA B 1 141 ? -8.875 -18.359 -0.359 1 94.75 141 ALA B O 1
ATOM 2453 N N . LEU B 1 142 ? -8.297 -16.688 1.031 1 94.5 142 LEU B N 1
ATOM 2454 C CA . LEU B 1 142 ? -7.254 -16.203 0.135 1 94.5 142 LEU B CA 1
ATOM 2455 C C . LEU B 1 142 ? -6.145 -17.234 -0.016 1 94.5 142 LEU B C 1
ATOM 2457 O O . LEU B 1 142 ? -5.688 -17.5 -1.129 1 94.5 142 LEU B O 1
ATOM 2461 N N . GLU B 1 143 ? -5.738 -17.812 1.105 1 91.88 143 GLU B N 1
ATOM 2462 C CA . GLU B 1 143 ? -4.715 -18.859 1.066 1 91.88 143 GLU B CA 1
ATOM 2463 C C . GLU B 1 143 ? -5.172 -20.047 0.223 1 91.88 143 GLU B C 1
ATOM 2465 O O . GLU B 1 143 ? -4.398 -20.578 -0.572 1 91.88 143 GLU B O 1
ATOM 2470 N N . LYS B 1 144 ? -6.402 -20.406 0.402 1 95.06 144 LYS B N 1
ATOM 2471 C CA . LYS B 1 144 ? -6.961 -21.5 -0.379 1 95.06 144 LYS B CA 1
ATOM 2472 C C . LYS B 1 144 ? -7.016 -21.156 -1.862 1 95.06 144 LYS B C 1
ATOM 2474 O O . LYS B 1 144 ? -6.727 -22 -2.717 1 95.06 144 LYS B O 1
ATOM 2479 N N . LEU B 1 145 ? -7.406 -19.922 -2.16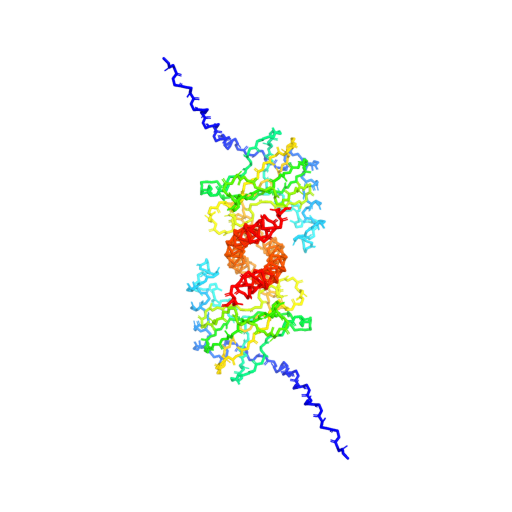2 1 95.12 145 LEU B N 1
ATOM 2480 C CA . LEU B 1 145 ? -7.422 -19.469 -3.545 1 95.12 145 LEU B CA 1
ATOM 2481 C C . LEU B 1 145 ? -6.035 -19.578 -4.172 1 95.12 145 LEU B C 1
ATOM 2483 O O . LEU B 1 145 ? -5.891 -20.078 -5.285 1 95.12 145 LEU B O 1
ATOM 2487 N N . ILE B 1 146 ? -5.012 -19.156 -3.438 1 92.94 146 ILE B N 1
ATOM 2488 C CA . ILE B 1 146 ? -3.639 -19.188 -3.928 1 92.94 146 ILE B CA 1
ATOM 2489 C C . ILE B 1 146 ? -3.195 -20.625 -4.145 1 92.94 146 ILE B C 1
ATOM 2491 O O . ILE B 1 146 ? -2.459 -20.922 -5.086 1 92.94 146 ILE B O 1
ATOM 2495 N N . GLU B 1 147 ? -3.674 -21.516 -3.316 1 93 147 GLU B N 1
ATOM 2496 C CA . GLU B 1 147 ? -3.355 -22.938 -3.449 1 93 147 GLU B CA 1
ATOM 2497 C C . GLU B 1 147 ? -4.07 -23.547 -4.648 1 93 147 GLU B C 1
ATOM 2499 O O . GLU B 1 147 ? -3.459 -24.281 -5.434 1 93 147 GLU B O 1
ATOM 2504 N N . ASP B 1 148 ? -5.344 -23.234 -4.75 1 95.12 148 ASP B N 1
ATOM 2505 C CA . ASP B 1 148 ? -6.184 -23.875 -5.766 1 95.12 148 ASP B CA 1
ATOM 2506 C C . ASP B 1 148 ? -5.938 -23.25 -7.141 1 95.12 148 ASP B C 1
ATOM 2508 O O . ASP B 1 148 ? -5.953 -23.953 -8.156 1 95.12 148 ASP B O 1
ATOM 2512 N N . ASN B 1 149 ? -5.773 -21.969 -7.18 1 94.69 149 ASN B N 1
ATOM 2513 C CA . ASN B 1 149 ? -5.613 -21.203 -8.406 1 94.69 149 ASN B CA 1
ATOM 2514 C C . ASN B 1 149 ? -4.59 -20.078 -8.242 1 94.69 149 ASN B C 1
ATOM 2516 O O . ASN B 1 149 ? -4.945 -18.906 -8.242 1 94.69 149 ASN B O 1
ATOM 2520 N N . PRO B 1 150 ? -3.289 -20.5 -8.172 1 93.62 150 PRO B N 1
ATOM 2521 C CA . PRO B 1 150 ? -2.248 -19.531 -7.84 1 93.62 150 PRO B CA 1
ATOM 2522 C C . PRO B 1 150 ? -2.182 -18.375 -8.828 1 93.62 150 PRO B C 1
ATOM 2524 O O . PRO B 1 150 ? -1.861 -17.25 -8.445 1 93.62 150 PRO B O 1
ATOM 2527 N N . ARG B 1 151 ? -2.5 -18.609 -10.086 1 92.12 151 ARG B N 1
ATOM 2528 C CA . ARG B 1 151 ? -2.473 -17.531 -11.07 1 92.12 151 ARG B CA 1
ATOM 2529 C C . ARG B 1 151 ? -3.523 -16.469 -10.758 1 92.12 151 ARG B C 1
ATOM 2531 O O . ARG B 1 151 ? -3.234 -15.273 -10.797 1 92.12 151 ARG B O 1
ATOM 2538 N N . VAL B 1 152 ? -4.707 -16.906 -10.414 1 93.12 152 VAL B N 1
ATOM 2539 C CA . VAL B 1 152 ? -5.793 -16 -10.07 1 93.12 152 VAL B CA 1
ATOM 2540 C C . VAL B 1 152 ? -5.465 -15.273 -8.766 1 93.12 152 VAL B C 1
ATOM 2542 O O . VAL B 1 152 ? -5.703 -14.07 -8.641 1 93.12 152 VAL B O 1
ATOM 2545 N N . GLY B 1 153 ? -4.879 -16.062 -7.844 1 93.62 153 GLY B N 1
ATOM 2546 C CA . GLY B 1 153 ? -4.441 -15.453 -6.598 1 93.62 153 GLY B CA 1
ATOM 2547 C C . GLY B 1 153 ? -3.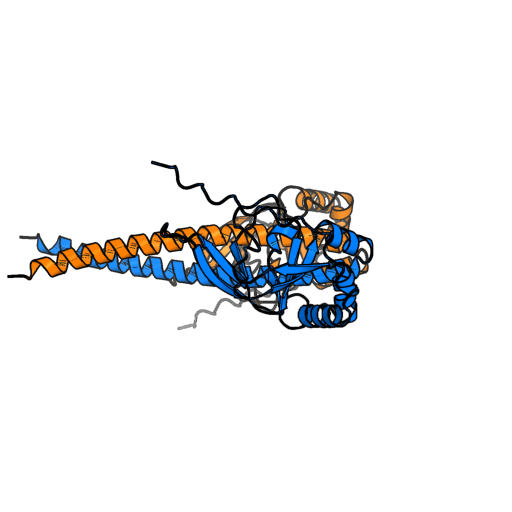422 -14.352 -6.801 1 93.62 153 GLY B C 1
ATOM 2548 O O . GLY B 1 153 ? -3.525 -13.281 -6.195 1 93.62 153 GLY B O 1
ATOM 2549 N N . ALA B 1 154 ? -2.504 -14.641 -7.668 1 91.94 154 ALA B N 1
ATOM 2550 C CA . ALA B 1 154 ? -1.47 -13.648 -7.969 1 91.94 154 ALA B CA 1
ATOM 2551 C C . ALA B 1 154 ? -2.072 -12.398 -8.609 1 91.94 154 ALA B C 1
ATOM 2553 O O . ALA B 1 154 ? -1.705 -11.281 -8.258 1 91.94 154 ALA B O 1
ATOM 2554 N N . LYS B 1 155 ? -2.963 -12.578 -9.492 1 89.62 155 LYS B N 1
ATOM 2555 C CA . LYS B 1 155 ? -3.605 -11.453 -10.156 1 89.62 155 LYS B CA 1
ATOM 2556 C C . LYS B 1 155 ? -4.406 -10.609 -9.164 1 89.62 155 LYS B C 1
ATOM 2558 O O . LYS B 1 155 ? -4.402 -9.383 -9.242 1 89.62 155 LYS B O 1
ATOM 2563 N N . LEU B 1 156 ? -5.102 -11.227 -8.2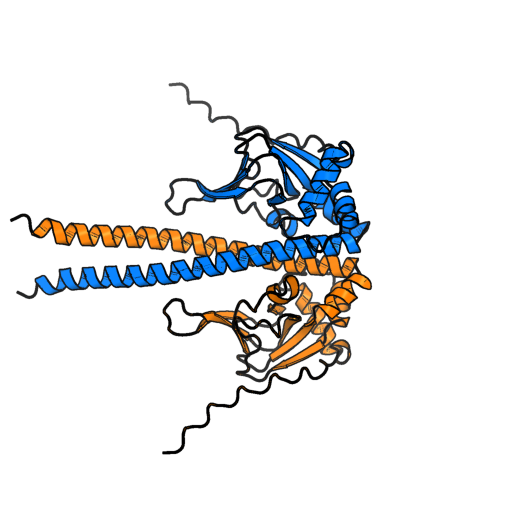97 1 92.75 156 LEU B N 1
ATOM 2564 C CA . LEU B 1 156 ? -5.832 -10.523 -7.25 1 92.75 156 LEU B CA 1
ATOM 2565 C C . LEU B 1 156 ? -4.887 -9.672 -6.41 1 92.75 156 LEU B C 1
ATOM 2567 O O . LEU B 1 156 ? -5.176 -8.5 -6.137 1 92.75 156 LEU B O 1
ATOM 2571 N N . LEU B 1 157 ? -3.797 -10.281 -6.051 1 92.12 157 LEU B N 1
ATOM 2572 C CA . LEU B 1 157 ? -2.832 -9.602 -5.191 1 92.12 157 LEU B CA 1
ATOM 2573 C C . LEU B 1 157 ? -2.201 -8.414 -5.914 1 92.12 157 LEU B C 1
ATOM 2575 O O . LEU B 1 157 ? -1.91 -7.387 -5.297 1 92.12 157 LEU B O 1
ATOM 2579 N N . VAL B 1 158 ? -1.973 -8.555 -7.207 1 90.12 158 VAL B N 1
ATOM 2580 C CA . VAL B 1 158 ? -1.519 -7.41 -7.992 1 90.12 158 VAL B CA 1
ATOM 2581 C C . VAL B 1 158 ? -2.543 -6.281 -7.898 1 90.12 158 VAL B C 1
ATOM 2583 O O . VAL B 1 158 ? -2.182 -5.125 -7.664 1 90.12 158 VAL B O 1
ATOM 2586 N N . GLY B 1 159 ? -3.758 -6.609 -8.07 1 89.88 159 GLY B N 1
ATOM 2587 C CA . GLY B 1 159 ? -4.82 -5.621 -7.98 1 89.88 159 GLY B CA 1
ATOM 2588 C C . GLY B 1 159 ? -4.887 -4.938 -6.629 1 89.88 159 GLY B C 1
ATOM 2589 O O . GLY B 1 159 ? -5.016 -3.713 -6.551 1 89.88 159 GLY B O 1
ATOM 2590 N N . LEU B 1 160 ? -4.859 -5.734 -5.57 1 90.88 160 LEU B N 1
ATOM 2591 C CA . LEU B 1 160 ? -4.871 -5.172 -4.223 1 90.88 160 LEU B CA 1
ATOM 2592 C C . LEU B 1 160 ? -3.666 -4.27 -4 1 90.88 160 LEU B C 1
ATOM 2594 O O . LEU B 1 160 ? -3.781 -3.213 -3.375 1 90.88 160 LEU B O 1
ATOM 2598 N N . SER B 1 161 ? -2.523 -4.676 -4.461 1 91.75 161 SER B N 1
ATOM 2599 C CA . SER B 1 161 ? -1.302 -3.889 -4.332 1 91.75 161 SER B CA 1
ATOM 2600 C C . SER B 1 161 ? -1.427 -2.551 -5.055 1 91.75 161 SER B C 1
ATOM 2602 O O . SER B 1 161 ? -0.955 -1.525 -4.559 1 91.75 161 SER B O 1
ATOM 2604 N N . LYS B 1 162 ? -2.025 -2.584 -6.23 1 90.12 162 LYS B N 1
ATOM 2605 C CA . LYS B 1 162 ? -2.248 -1.353 -6.98 1 90.12 162 LYS B CA 1
ATOM 2606 C C . LYS B 1 162 ? -3.129 -0.382 -6.199 1 90.12 162 LYS B C 1
ATOM 2608 O O . LYS B 1 162 ? -2.9 0.829 -6.223 1 90.12 162 LYS B O 1
ATOM 2613 N N . ARG B 1 163 ? -4.094 -0.885 -5.578 1 90 163 ARG B N 1
ATOM 2614 C CA . ARG B 1 163 ? -4.977 -0.053 -4.766 1 90 163 ARG B CA 1
ATOM 2615 C C . ARG B 1 163 ? -4.223 0.567 -3.596 1 90 163 ARG B C 1
ATOM 2617 O O . ARG B 1 163 ? -4.398 1.748 -3.293 1 90 163 ARG B O 1
ATOM 2624 N N . LEU B 1 164 ? -3.424 -0.234 -2.947 1 91.94 164 LEU B N 1
ATOM 2625 C CA . LEU B 1 164 ? -2.611 0.272 -1.846 1 91.94 164 LEU B CA 1
ATOM 2626 C C . LEU B 1 164 ? -1.651 1.353 -2.332 1 91.94 164 LEU B C 1
ATOM 2628 O O . LEU B 1 164 ? -1.477 2.377 -1.667 1 91.94 164 LEU B O 1
ATOM 2632 N N . ALA B 1 165 ? -1.049 1.089 -3.48 1 92.31 165 ALA B N 1
ATOM 2633 C CA . ALA B 1 165 ? -0.131 2.064 -4.062 1 92.31 165 ALA B CA 1
ATOM 2634 C C . ALA B 1 165 ? -0.843 3.385 -4.348 1 92.31 165 ALA B C 1
ATOM 2636 O O . ALA B 1 165 ? -0.296 4.461 -4.09 1 92.31 165 ALA B O 1
ATOM 2637 N N . ALA B 1 166 ? -2.029 3.316 -4.867 1 90.62 166 ALA B N 1
ATOM 2638 C CA . ALA B 1 166 ? -2.805 4.52 -5.16 1 90.62 166 ALA B CA 1
ATOM 2639 C C . ALA B 1 166 ? -3.105 5.301 -3.887 1 90.62 166 ALA B C 1
ATOM 2641 O O . ALA B 1 166 ? -3.008 6.531 -3.869 1 90.62 166 ALA B O 1
ATOM 2642 N N . ARG B 1 167 ? -3.459 4.574 -2.871 1 91.19 167 ARG B N 1
ATOM 2643 C CA . ARG B 1 167 ? -3.719 5.227 -1.593 1 91.19 167 ARG B CA 1
ATOM 2644 C C . ARG B 1 167 ? -2.455 5.883 -1.046 1 91.19 167 ARG B C 1
ATOM 2646 O O . ARG B 1 167 ? -2.51 6.98 -0.49 1 91.19 167 ARG B O 1
ATOM 2653 N N . LEU B 1 168 ? -1.351 5.23 -1.15 1 93 168 LEU B N 1
ATOM 2654 C CA . LEU B 1 168 ? -0.07 5.766 -0.696 1 93 168 LEU B CA 1
ATOM 2655 C C . LEU B 1 168 ? 0.27 7.059 -1.428 1 93 168 LEU B C 1
ATOM 2657 O O . LEU B 1 168 ? 0.704 8.031 -0.807 1 93 168 LEU B O 1
ATOM 2661 N N . ARG B 1 169 ? 0.07 7.07 -2.701 1 91.5 169 ARG B N 1
ATOM 2662 C CA . ARG B 1 169 ? 0.328 8.273 -3.482 1 91.5 169 ARG B CA 1
ATOM 2663 C C . ARG B 1 169 ? -0.573 9.422 -3.035 1 91.5 169 ARG B C 1
ATOM 2665 O O . ARG B 1 169 ? -0.118 10.562 -2.904 1 91.5 169 ARG B O 1
ATOM 2672 N N . GLY B 1 170 ? -1.833 9.102 -2.844 1 90.25 170 GLY B N 1
ATOM 2673 C CA . GLY B 1 170 ? -2.75 10.109 -2.342 1 90.25 170 GLY B CA 1
ATOM 2674 C C . GLY B 1 170 ? -2.324 10.688 -1.004 1 90.25 170 GLY B C 1
ATOM 2675 O O . GLY B 1 170 ? -2.377 11.906 -0.803 1 90.25 170 GLY B O 1
ATOM 2676 N N . MET B 1 171 ? -1.937 9.836 -0.141 1 89.75 171 MET B N 1
ATOM 2677 C CA . MET B 1 171 ? -1.512 10.289 1.182 1 89.75 171 MET B CA 1
ATOM 2678 C C . MET B 1 171 ? -0.226 11.102 1.094 1 89.75 171 MET B C 1
ATOM 2680 O O . MET B 1 171 ? -0.033 12.047 1.859 1 89.75 171 MET B O 1
ATOM 2684 N N . SER B 1 172 ? 0.664 10.641 0.233 1 87.88 172 SER B N 1
ATOM 2685 C CA . SER B 1 172 ? 1.882 11.414 0.012 1 87.88 172 SER B CA 1
ATOM 2686 C C . SER B 1 172 ? 1.56 12.844 -0.398 1 87.88 172 SER B C 1
ATOM 2688 O O . SER B 1 172 ? 2.158 13.789 0.117 1 87.88 172 SER B O 1
ATOM 2690 N N . ASP B 1 173 ? 0.592 13.016 -1.283 1 87.88 173 ASP B N 1
ATOM 2691 C CA . ASP B 1 173 ? 0.148 14.336 -1.717 1 87.88 173 ASP B CA 1
ATOM 2692 C C . ASP B 1 173 ? -0.417 15.141 -0.547 1 87.88 173 ASP B C 1
ATOM 2694 O O . ASP B 1 173 ? -0.148 16.328 -0.419 1 87.88 173 ASP B O 1
ATOM 2698 N N . GLN B 1 174 ? -1.144 14.5 0.285 1 87.12 174 GLN B N 1
ATOM 2699 C CA . GLN B 1 174 ? -1.726 15.156 1.448 1 87.12 174 GLN B CA 1
ATOM 2700 C C . GLN B 1 174 ? -0.641 15.633 2.414 1 87.12 174 GLN B C 1
ATOM 2702 O O . GLN B 1 174 ? -0.722 16.734 2.955 1 87.12 174 GLN B O 1
ATOM 2707 N N . LEU B 1 175 ? 0.321 14.828 2.625 1 86.94 175 LEU B N 1
ATOM 2708 C CA . LEU B 1 175 ? 1.414 15.18 3.527 1 86.94 175 LEU B CA 1
ATOM 2709 C C . LEU B 1 175 ? 2.182 16.391 3.014 1 86.94 175 LEU B C 1
ATOM 2711 O O . LEU B 1 175 ? 2.584 17.25 3.795 1 86.94 175 LEU B O 1
ATOM 2715 N N . LEU B 1 176 ? 2.348 16.422 1.75 1 84.25 176 LEU B N 1
ATOM 2716 C CA . LEU B 1 176 ? 3.004 17.578 1.148 1 84.25 176 LEU B CA 1
ATOM 2717 C C . LEU B 1 176 ? 2.193 18.844 1.389 1 84.25 176 LEU B C 1
ATOM 2719 O O . LEU B 1 176 ? 2.758 19.906 1.676 1 84.25 176 LEU B O 1
ATOM 2723 N N . MET B 1 177 ? 0.929 18.734 1.218 1 86.38 177 MET B N 1
ATOM 2724 C CA . MET B 1 177 ? 0.047 19.875 1.458 1 86.38 177 MET B CA 1
ATOM 2725 C C . MET B 1 177 ? 0.141 20.328 2.906 1 86.38 177 MET B C 1
ATOM 2727 O O . MET B 1 177 ? 0.216 21.531 3.174 1 86.38 177 MET B O 1
ATOM 2731 N N . TYR B 1 178 ? 0.193 19.422 3.768 1 86.81 178 TYR B N 1
ATOM 2732 C CA . TYR B 1 178 ? 0.292 19.75 5.184 1 86.81 178 TYR B CA 1
ATOM 2733 C C . TYR B 1 178 ? 1.631 20.406 5.496 1 86.81 178 TYR B C 1
ATOM 2735 O O . TYR B 1 178 ? 1.699 21.344 6.297 1 86.81 178 TYR B O 1
ATOM 2743 N N . ALA B 1 179 ? 2.596 19.875 4.938 1 85.69 179 ALA B N 1
ATOM 2744 C CA . ALA B 1 179 ? 3.914 20.469 5.133 1 85.69 179 ALA B CA 1
ATOM 2745 C C . ALA B 1 179 ? 3.926 21.938 4.695 1 85.69 179 ALA B C 1
ATOM 2747 O O . ALA B 1 179 ? 4.461 22.797 5.398 1 85.69 179 ALA B O 1
ATOM 2748 N N . GLN B 1 180 ? 3.342 22.25 3.631 1 87.25 180 GLN B N 1
ATOM 2749 C CA . GLN B 1 180 ? 3.252 23.625 3.119 1 87.25 180 GLN B CA 1
ATOM 2750 C C . GLN B 1 180 ? 2.408 24.5 4.039 1 87.25 180 GLN B C 1
ATOM 2752 O O . GLN B 1 180 ? 2.758 25.641 4.301 1 87.25 180 GLN B O 1
ATOM 2757 N N . LEU B 1 181 ? 1.344 23.922 4.441 1 90.75 181 LEU B N 1
ATOM 2758 C CA . LEU B 1 181 ? 0.46 24.641 5.348 1 90.75 181 LEU B CA 1
ATOM 2759 C C . LEU B 1 181 ? 1.188 25 6.637 1 90.75 181 LEU B C 1
ATOM 2761 O O . LEU B 1 181 ? 1.089 26.141 7.113 1 90.75 181 LEU B O 1
ATOM 2765 N N . THR B 1 182 ? 1.906 24.062 7.203 1 90 182 THR B N 1
ATOM 2766 C CA . THR B 1 182 ? 2.656 24.281 8.438 1 90 182 THR B CA 1
ATOM 2767 C C . THR B 1 182 ? 3.705 25.375 8.234 1 90 182 THR B C 1
ATOM 2769 O O . THR B 1 182 ? 3.9 26.219 9.109 1 90 182 THR B O 1
ATOM 2772 N N . GLU B 1 183 ? 4.254 25.297 7.105 1 89.56 183 GLU B N 1
ATOM 2773 C CA . GLU B 1 183 ? 5.234 26.328 6.805 1 89.56 183 GLU B CA 1
ATOM 2774 C C . GLU B 1 183 ? 4.586 27.719 6.754 1 89.56 183 GLU B C 1
ATOM 2776 O O . GLU B 1 183 ? 5.109 28.672 7.324 1 89.56 183 GLU B O 1
ATOM 2781 N N . SER B 1 184 ? 3.506 27.812 6.062 1 92.5 184 SER B N 1
ATOM 2782 C CA . SER B 1 184 ? 2.781 29.078 5.957 1 92.5 184 SER B CA 1
ATOM 2783 C C . SER B 1 184 ? 2.332 29.578 7.324 1 92.5 184 SER B C 1
ATOM 2785 O O . SER B 1 184 ? 2.453 30.766 7.633 1 92.5 184 SER B O 1
ATOM 2787 N N . MET B 1 185 ? 1.848 28.688 8.117 1 94 185 MET B N 1
ATOM 2788 C CA . MET B 1 185 ? 1.378 29.047 9.453 1 94 185 MET B CA 1
ATOM 2789 C C . MET B 1 185 ? 2.539 29.484 10.336 1 94 185 MET B C 1
ATOM 2791 O O . MET B 1 185 ? 2.395 30.406 11.141 1 94 185 MET B O 1
ATOM 2795 N N . GLN B 1 186 ? 3.617 28.875 10.195 1 93.75 186 GLN B N 1
ATOM 2796 C CA . GLN B 1 186 ? 4.809 29.281 10.938 1 93.75 186 GLN B CA 1
ATOM 2797 C C . GLN B 1 186 ? 5.234 30.703 10.562 1 93.75 186 GLN B C 1
ATOM 2799 O O . GLN B 1 186 ? 5.617 31.484 11.43 1 93.75 186 GLN B O 1
ATOM 2804 N N . GLN B 1 187 ? 5.156 30.938 9.289 1 94.38 187 GLN B N 1
ATOM 2805 C CA . GLN B 1 187 ? 5.48 32.281 8.828 1 94.38 187 GLN B CA 1
ATOM 2806 C C . GLN B 1 187 ? 4.52 33.312 9.414 1 94.38 187 GLN B C 1
ATOM 2808 O O . GLN B 1 187 ? 4.941 34.406 9.836 1 94.38 187 GLN B O 1
ATOM 2813 N N . GLU B 1 188 ? 3.277 32.969 9.406 1 94.5 188 GLU B N 1
ATOM 2814 C CA . GLU B 1 188 ? 2.275 33.875 9.977 1 94.5 188 GLU B CA 1
ATOM 2815 C C . GLU B 1 188 ? 2.52 34.094 11.469 1 94.5 188 GLU B C 1
ATOM 2817 O O . GLU B 1 188 ? 2.404 35.219 11.953 1 94.5 188 GLU B O 1
ATOM 2822 N N . ILE B 1 189 ? 2.85 33.094 12.195 1 94.5 189 ILE B N 1
ATOM 2823 C CA . ILE B 1 189 ? 3.131 33.188 13.625 1 94.5 189 ILE B CA 1
ATOM 2824 C C . ILE B 1 189 ? 4.336 34.094 13.859 1 94.5 189 ILE B C 1
ATOM 2826 O O . ILE B 1 189 ? 4.309 34.938 14.734 1 94.5 189 ILE B O 1
ATOM 2830 N N . GLN B 1 190 ? 5.312 33.844 13.008 1 93.81 190 GLN B N 1
ATOM 2831 C CA . GLN B 1 190 ? 6.516 34.625 13.148 1 93.81 190 GLN B CA 1
ATOM 2832 C C . GLN B 1 190 ? 6.23 36.125 12.859 1 93.81 190 GLN B C 1
ATOM 2834 O O . GLN B 1 190 ? 6.75 37 13.539 1 93.81 190 GLN B O 1
ATOM 2839 N N . ALA B 1 191 ? 5.422 36.312 11.859 1 93.31 191 ALA B N 1
ATOM 2840 C CA . ALA B 1 191 ? 5.043 37.688 11.516 1 93.31 191 ALA B CA 1
ATOM 2841 C C . ALA B 1 191 ? 4.258 38.344 12.648 1 93.31 191 ALA B C 1
ATOM 2843 O O . ALA B 1 191 ? 4.492 39.5 12.977 1 93.31 191 ALA B O 1
ATOM 2844 N N . LEU B 1 192 ? 3.402 37.625 13.305 1 91.44 192 LEU B N 1
ATOM 2845 C CA . LEU B 1 192 ? 2.598 38.156 14.406 1 91.44 192 LEU B CA 1
ATOM 2846 C C . LEU B 1 192 ? 3.463 38.438 15.633 1 91.44 192 LEU B C 1
ATOM 2848 O O . LEU B 1 192 ? 3.264 39.438 16.328 1 91.44 192 LEU B O 1
ATOM 2852 N N . LYS B 1 193 ? 4.406 37.625 15.852 1 91.5 193 LYS B N 1
ATOM 2853 C CA . LYS B 1 193 ? 5.312 37.812 16.984 1 91.5 193 LYS B CA 1
ATOM 2854 C C . LYS B 1 193 ? 6.219 39 16.781 1 91.5 193 LYS B C 1
ATOM 2856 O O . LYS B 1 193 ? 6.496 39.75 17.719 1 91.5 193 LYS B O 1
ATOM 2861 N N . ALA B 1 194 ? 6.676 39.188 15.539 1 89.62 194 ALA B N 1
ATOM 2862 C CA . ALA B 1 194 ? 7.52 40.344 15.211 1 89.62 194 ALA B CA 1
ATOM 2863 C C . ALA B 1 194 ? 6.754 41.656 15.383 1 89.62 194 ALA B C 1
ATOM 2865 O O . ALA B 1 194 ? 7.312 42.656 15.836 1 89.62 194 ALA B O 1
ATOM 2866 N N . ARG B 1 195 ? 5.586 41.75 15.125 1 84.81 195 ARG B N 1
ATOM 2867 C CA . ARG B 1 195 ? 4.746 42.938 15.266 1 84.81 195 ARG B CA 1
ATOM 2868 C C . ARG B 1 195 ? 4.465 43.219 16.734 1 84.81 195 ARG B C 1
ATOM 2870 O O . ARG B 1 195 ? 4.426 44.375 17.141 1 84.81 195 ARG B O 1
ATOM 2877 N N . ALA B 1 196 ? 4.27 42.25 17.547 1 77.44 196 ALA B N 1
ATOM 2878 C CA . ALA B 1 196 ? 4.008 42.438 18.984 1 77.44 196 ALA B CA 1
ATOM 2879 C C . ALA B 1 196 ? 5.281 42.812 19.719 1 77.44 196 ALA B C 1
ATOM 2881 O O . ALA B 1 196 ? 5.234 43.625 20.672 1 77.44 196 ALA B O 1
ATOM 2882 N N . GLY B 1 197 ? 6.441 42.312 19.5 1 69.12 197 GLY B N 1
ATOM 2883 C CA . GLY B 1 197 ? 7.707 42.688 20.125 1 69.12 197 GLY B CA 1
ATOM 2884 C C . GLY B 1 197 ? 8.266 44 19.609 1 69.12 197 GLY B C 1
ATOM 2885 O O . GLY B 1 197 ? 9.047 44.656 20.297 1 69.12 197 GLY B O 1
ATOM 2886 N N . GLY B 1 198 ? 8.211 44.5 18.453 1 61.22 198 GLY B N 1
ATOM 2887 C CA . GLY B 1 198 ? 8.648 45.781 17.953 1 61.22 198 GLY B CA 1
ATOM 2888 C C . GLY B 1 198 ? 7.883 46.969 18.547 1 61.22 198 GLY B C 1
ATOM 2889 O O . GLY B 1 198 ? 8.266 48.125 18.375 1 61.22 198 GLY B O 1
ATOM 2890 N N . GLY B 1 199 ? 6.781 46.875 19.219 1 51.31 199 GLY B N 1
ATOM 2891 C CA . GLY B 1 199 ? 6.105 47.969 19.891 1 51.31 199 GLY B CA 1
ATOM 2892 C C . GLY B 1 199 ? 6.742 48.344 21.219 1 51.31 199 GLY B C 1
ATOM 2893 O O . GLY B 1 199 ? 6.344 49.312 21.844 1 51.31 199 GLY B O 1
ATOM 2894 N N . THR B 1 200 ? 7.418 47.5 21.938 1 44.72 200 THR B N 1
ATOM 2895 C CA . THR B 1 200 ? 7.973 47.938 23.203 1 44.72 200 THR B CA 1
ATOM 2896 C C . THR B 1 200 ? 9.328 48.625 23.016 1 44.72 200 THR B C 1
ATOM 2898 O O . THR B 1 200 ? 10.086 48.781 23.969 1 44.72 200 THR B O 1
ATOM 2901 N N . ARG B 1 201 ? 9.836 48.812 21.859 1 45.62 201 ARG B N 1
ATOM 2902 C CA . ARG B 1 201 ? 10.984 49.688 21.922 1 45.62 201 ARG B CA 1
ATOM 2903 C C . ARG B 1 201 ? 10.539 51.125 22.188 1 45.62 201 ARG B C 1
ATOM 2905 O O . ARG B 1 201 ? 10.148 51.844 21.266 1 45.62 201 ARG B O 1
ATOM 2912 N N . PHE B 1 202 ? 9.867 51.438 23.391 1 36 202 PHE B N 1
ATOM 2913 C CA . PHE B 1 202 ? 10.18 52.75 23.922 1 36 202 PHE B CA 1
ATOM 2914 C C . PHE B 1 202 ? 11.602 52.781 24.484 1 36 202 PHE B C 1
ATOM 2916 O O . PHE B 1 202 ? 12.109 51.781 24.969 1 36 202 PHE B O 1
#

Solvent-accessible surface area (backbone atoms only — not comparable to full-atom values): 20531 Å² total; per-residue (Å²): 136,80,76,78,76,68,78,71,77,73,72,69,74,71,79,61,79,52,50,51,24,64,82,37,58,69,57,28,53,48,46,17,51,30,46,30,66,74,47,38,20,54,80,30,50,66,69,47,25,42,56,54,36,65,49,16,19,39,44,74,43,54,54,70,36,74,75,40,50,50,63,40,59,86,78,15,50,34,26,35,35,31,62,38,46,32,33,36,34,24,37,76,30,61,83,74,76,44,69,39,77,75,46,76,44,43,58,37,38,73,45,44,58,54,16,35,62,59,57,41,47,27,87,37,25,27,32,20,72,26,57,26,36,25,42,33,38,34,42,67,38,50,52,46,38,30,70,76,38,19,56,52,35,27,41,48,39,48,8,54,36,31,45,52,38,52,51,42,52,52,49,53,53,50,48,39,51,46,51,34,49,49,51,52,50,49,51,51,42,50,52,53,50,53,60,63,61,65,65,65,76,116,135,80,74,79,74,70,78,69,75,75,71,69,75,70,79,60,80,51,51,51,25,64,81,37,60,70,58,30,52,47,49,16,52,28,46,28,67,76,43,39,20,53,82,31,50,65,70,47,27,41,55,54,37,65,50,16,19,41,45,74,44,54,54,70,36,74,74,40,50,50,64,39,60,86,78,14,50,33,26,35,35,31,62,38,46,34,33,36,35,24,38,76,30,60,84,73,78,43,70,40,76,75,47,76,45,42,59,37,38,73,47,44,58,53,15,36,61,59,56,41,44,29,86,38,25,26,31,20,72,28,55,26,37,25,42,31,38,35,43,67,38,50,53,46,38,30,69,77,36,18,56,52,34,26,43,47,39,47,8,52,36,32,44,50,40,52,52,42,52,52,49,50,53,49,48,41,51,46,50,36,48,48,50,53,48,50,50,50,41,51,53,51,51,52,59,62,60,66,66,65,74,118

InterPro domains:
  IPR000595 Cyclic nucleotide-binding domain [PF00027] (59-149)
  IPR000595 Cyclic nucleotide-binding domain [PS50042] (40-163)
  IPR000595 Cyclic nucleotide-binding domain [SM00100] (40-161)
  IPR000595 Cyclic nucleotide-binding domain [cd00038] (40-157)
  IPR014710 RmlC-like jelly roll fold [G3DSA:2.60.120.10] (11-181)
  IPR018490 Cyclic nucleotide-binding domain superfamily [SSF51206] (34-168)
  IPR050397 Global Transcriptional Regulators in Environmental Response [PTHR24567] (40-180)

Organism: Piscinibacter sakaiensis (NCBI:txid1547922)

Secondary structure (DSSP, 8-state):
------------------EEGGGSHHHHHHHHHHHHHSSTTTTS-HHHHHHHHTT-EEEEE-TT-EEE-TT--SS-SEEEEEEES-EEEEEE-TTSS-EEEEEEE-TT-EE-HHHHHH-PPPSSEEEESS-EEEEEEEHHHHHHHHHH-HHHHHHHHHHHHHHHHHHHHHHHHHHHHHHHHHHHHHHHHHHHHHHHHGGG--/------------------EEGGGSHHHHHHHHHHHHHSSTTTTS-HHHHHHHHTT-EEEEE-TT-EEE-TT--SS-SEEEEEEES-EEEEEE-TTSS-EEEEEEE-TT-EE-HHHHHH-PPPSSEEEESS-EEEEEEEHHHHHHHHHH-HHHHHHHHHHHHHHHHHHHHHHHHHHHHHHHHHHHHHHHHHHHHHHHHGGG--

Nearest PDB structures (foldseek):
  5kjz-assembly1_A  TM=8.207E-01  e=7.268E-10  Homo sapiens
  6rsx-assembly1_A  TM=8.483E-01  e=2.478E-09  Euglena gracilis
  7lz4-assembly4_D  TM=8.151E-01  e=1.068E-08  Bos taurus
  4din-assembly1_B  TM=7.749E-01  e=1.349E-08  Homo sapiens
  5v30-assembly1_B  TM=6.990E-01  e=2.100E-07  Porphyromonas gingivalis

Sequence (404 aa):
MTDPARPTLATTPTTRAARSLTETPALADLAAQLLQTEGALSDLGLEDAAAVVGYMGLVTFPAGATVFREGDSSRTSYLLLVLSGEVSVETADPRGGGQVAISILGPGNIIGEMGLLDGSPRSATCIATTALQAGGLSRKALEKLIEDNPRVGAKLLVGLSKRLAARLRGMSDQLLMYAQLTESMQQEIQALKARAGGGTRFMTDPARPTLATTPTTRAARSLTETPALADLAAQLLQTEGALSDLGLEDAAAVVGYMGLVTFPAGATVFREGDSSRTSYLLLVLSGEVSVETADPRGGGQVAISILGPGNIIGEMGLLDGSPRSATCIATTALQAGGLSRKALEKLIEDNPRVGAKLLVGLSKRLAARLRGMSDQLLMYAQLTESMQQEIQALKARAGGGTRF

pLDDT: mean 83.35, std 18.16, range [30.86, 98.0]

Foldseek 3Di:
DDPPDDPDPPPPPPVPPFAQCVVPVVLLQLQLVLLCPDFLQVVQDSVLSSLLSRLWGKDKDAAFDWPADFQALPPLFKKWAWRAAKKWWWDADPVNPGTDTDDIDHGSDMASLVSNVPSGGHHTIMGGNHITMIIMHGNVSLVVCCVVPVPSSVSSVSSSVRVVVVVVVVVVVVVVVVVVVVVVVVVVVVVVVVVVVVVPPD/DDPPDDPDPPPPPPPPPQAQCVVPVVLLQLQLVLLCPDFQQVVQDSVLSSLLSRLWGKDKDAAFDWPADFQALPPLFKKWAWRAAKKWWWDADPVNPGTDTDDIDHGSDMASLVSNVPSGGHHTIMGGNHITMIIMHGNVSLVVCCVVPVPSSVSSVSSSVRRVVVVVVVVVVVVVVVVVVVVVVVVVVVVVVVVVVVVPPD

Radius of gyration: 25.26 Å; Cα contacts (8 Å, |Δi|>4): 779; chains: 2; bounding box: 58×77×67 Å